Protein AF-A0A7Y8LCD6-F1 (afdb_monomer)

Foldseek 3Di:
DDDDDDDDDDDDDPDPPPPPPPQPQLPLFDPLLCVVLVHDSSDALQSLLVSLVVLLCDVVNQADLAPLNVQDDDDPCVCLLFVVHDDFFDPPDQDFDFLVRVLVVCCPVPVVQSVLLCQACQVPVVVLCPDDPVDLLVVVVVLQVQLQSLCVRNVNADPPGHQNGNGPCCQQANNNDRGTHGRRGRGTHRWLSSVCSRVVSQSSLQSSLQRQPDFPVCLDPRSPPGLLNLQSVLSPPPCLSNDPPVVVSVLSSVLRRSNTHPAQQQHPPRSDQLSSQAQVSNDSNQDDDQRHPVVVCCPDPLNVVCVVCVVQFDSSHDLLCRVVPRVDPGDHPQLQQQDFPSDGGSNRNNLDQCNSPVLRPPSLVSCPDPSNVVSLVRNLVSVVVHDDSVVSVVVVVVVSVVSVVVNVD

Radius of gyration: 24.68 Å; Cα contacts (8 Å, |Δi|>4): 545; chains: 1; bounding box: 58×103×57 Å

Structure (mmCIF, N/CA/C/O backbone):
data_AF-A0A7Y8LCD6-F1
#
_entry.id   AF-A0A7Y8LCD6-F1
#
loop_
_atom_site.group_PDB
_atom_site.id
_atom_site.type_symbol
_atom_site.label_atom_id
_atom_site.label_alt_id
_atom_site.label_comp_id
_atom_site.label_asym_id
_atom_site.label_entity_id
_atom_site.label_seq_id
_atom_site.pdbx_PDB_ins_code
_atom_site.Cartn_x
_atom_site.Cartn_y
_atom_site.Cartn_z
_atom_site.occupancy
_atom_site.B_iso_or_equiv
_atom_site.auth_seq_id
_atom_site.auth_comp_id
_atom_site.auth_asym_id
_atom_site.auth_atom_id
_atom_site.pdbx_PDB_model_num
ATOM 1 N N . MET A 1 1 ? -25.290 74.315 6.915 1.00 40.19 1 MET A N 1
ATOM 2 C CA . MET A 1 1 ? -24.678 73.653 8.087 1.00 40.19 1 MET A CA 1
ATOM 3 C C . MET A 1 1 ? -25.718 72.721 8.691 1.00 40.19 1 MET A C 1
ATOM 5 O O . MET A 1 1 ? -26.815 73.190 8.933 1.00 40.19 1 MET A O 1
ATOM 9 N N . VAL A 1 2 ? -25.351 71.446 8.893 1.00 37.69 2 VAL A N 1
ATOM 10 C CA . VAL A 1 2 ? -26.084 70.391 9.634 1.00 37.69 2 VAL A CA 1
ATOM 11 C C . VAL A 1 2 ? -27.428 69.940 9.024 1.00 37.69 2 VAL A C 1
ATOM 13 O O . VAL A 1 2 ? -28.424 70.635 9.129 1.00 37.69 2 VAL A O 1
ATOM 16 N N . ASN A 1 3 ? -27.501 68.748 8.414 1.00 31.42 3 ASN A N 1
ATOM 17 C CA . ASN A 1 3 ? -27.846 67.495 9.110 1.00 31.42 3 ASN A CA 1
ATOM 18 C C . ASN A 1 3 ? -28.023 66.339 8.099 1.00 31.42 3 ASN A C 1
ATOM 20 O O . ASN A 1 3 ? -28.787 66.452 7.143 1.00 31.42 3 ASN A O 1
ATOM 24 N N . LYS A 1 4 ? -27.304 65.227 8.300 1.00 33.47 4 LYS A N 1
ATOM 25 C CA . LYS A 1 4 ? -27.376 64.020 7.458 1.00 33.47 4 LYS A CA 1
ATOM 26 C C . LYS A 1 4 ? -28.660 63.245 7.762 1.00 33.47 4 LYS A C 1
ATOM 28 O O . LYS A 1 4 ? -28.907 62.860 8.900 1.00 33.47 4 LYS A O 1
ATOM 33 N N . PHE A 1 5 ? -29.449 63.012 6.720 1.00 36.72 5 PHE A N 1
ATOM 34 C CA . PHE A 1 5 ? -30.728 62.317 6.755 1.00 36.72 5 PHE A CA 1
ATOM 35 C C . PHE A 1 5 ? -30.518 60.790 6.734 1.00 36.72 5 PHE A C 1
ATOM 37 O O . PHE A 1 5 ? -29.943 60.248 5.797 1.00 36.72 5 PHE A O 1
ATOM 44 N N . TRP A 1 6 ? -30.959 60.138 7.811 1.00 33.62 6 TRP A N 1
ATOM 45 C CA . TRP A 1 6 ? -31.672 58.856 7.856 1.00 33.62 6 TRP A CA 1
ATOM 46 C C . TRP A 1 6 ? -31.221 57.699 6.939 1.00 33.62 6 TRP A C 1
ATOM 48 O O . TRP A 1 6 ? -31.627 57.597 5.787 1.00 33.62 6 TRP A O 1
ATOM 58 N N . LEU A 1 7 ? -30.533 56.715 7.536 1.00 32.19 7 LEU A N 1
ATOM 59 C CA . LEU A 1 7 ? -30.534 55.317 7.088 1.00 32.19 7 LEU A CA 1
ATOM 60 C C . LEU A 1 7 ? -31.124 54.435 8.199 1.00 32.19 7 LEU A C 1
ATOM 62 O O . LEU A 1 7 ? -30.467 54.152 9.200 1.00 32.19 7 LEU A O 1
ATOM 66 N N . ARG A 1 8 ? -32.368 53.990 8.013 1.00 35.28 8 ARG A N 1
ATOM 67 C CA . ARG A 1 8 ? -32.961 52.829 8.693 1.00 35.28 8 ARG A CA 1
ATOM 68 C C . ARG A 1 8 ? -33.888 52.130 7.702 1.00 35.28 8 ARG A C 1
ATOM 70 O O . ARG A 1 8 ? -35.051 52.492 7.593 1.00 35.28 8 ARG A O 1
ATOM 77 N N . CYS A 1 9 ? -33.365 51.128 7.004 1.00 34.00 9 CYS A N 1
ATOM 78 C CA . CYS A 1 9 ? -34.176 50.093 6.372 1.00 34.00 9 CYS A CA 1
ATOM 79 C C . CYS A 1 9 ? -33.699 48.740 6.890 1.00 34.00 9 CYS A C 1
ATOM 81 O O . CYS A 1 9 ? -32.520 48.400 6.807 1.00 34.00 9 CYS A O 1
ATOM 83 N N . CYS A 1 10 ? -34.642 48.022 7.488 1.00 33.47 10 CYS A N 1
ATOM 84 C CA . CYS A 1 10 ? -34.495 46.706 8.077 1.00 33.47 10 CYS A CA 1
ATOM 85 C C . CYS A 1 10 ? -34.037 45.688 7.025 1.00 33.47 10 CYS A C 1
ATOM 87 O O . CYS A 1 10 ? -34.774 45.397 6.086 1.00 33.47 10 CYS A O 1
ATOM 89 N N . LEU A 1 11 ? -32.853 45.105 7.212 1.00 32.03 11 LEU A N 1
ATOM 90 C CA . LEU A 1 11 ? -32.461 43.877 6.524 1.00 32.03 11 LEU A CA 1
ATOM 91 C C . LEU A 1 11 ? -32.996 42.691 7.327 1.00 32.03 11 LEU A C 1
ATOM 93 O O . LEU A 1 11 ? -32.438 42.298 8.351 1.00 32.03 11 LEU A O 1
ATOM 97 N N . VAL A 1 12 ? -34.127 42.164 6.862 1.00 34.50 12 VAL A N 1
ATOM 98 C CA . VAL A 1 12 ? -34.675 40.880 7.293 1.00 34.50 12 VAL A CA 1
ATOM 99 C C . VAL A 1 12 ? -33.708 39.782 6.862 1.00 34.50 12 VAL A C 1
ATOM 101 O O . VAL A 1 12 ? -33.412 39.600 5.683 1.00 34.50 12 VAL A O 1
ATOM 104 N N . VAL A 1 13 ? -33.212 39.065 7.863 1.00 36.06 13 VAL A N 1
ATOM 105 C CA . VAL A 1 13 ? -32.389 37.867 7.753 1.00 36.06 13 VAL A CA 1
ATOM 106 C C . VAL A 1 13 ? -33.205 36.769 7.067 1.00 36.06 13 VAL A C 1
ATOM 108 O O . VAL A 1 13 ? -34.088 36.179 7.678 1.00 36.06 13 VAL A O 1
ATOM 111 N N . CYS A 1 14 ? -32.897 36.467 5.807 1.00 31.11 14 CYS A N 1
ATOM 112 C CA . CYS A 1 14 ? -33.223 35.174 5.209 1.00 31.11 14 CYS A CA 1
ATOM 113 C C . CYS A 1 14 ? -31.979 34.294 5.287 1.00 31.11 14 CYS A C 1
ATOM 115 O O . CYS A 1 14 ? -31.129 34.289 4.398 1.00 31.11 14 CYS A O 1
ATOM 117 N N . GLY A 1 15 ? -31.865 33.576 6.405 1.00 32.53 15 GLY A N 1
ATOM 118 C CA . GLY A 1 15 ? -30.929 32.475 6.550 1.00 32.53 15 GLY A CA 1
ATOM 119 C C . GLY A 1 15 ? -31.340 31.343 5.620 1.00 32.53 15 GLY A C 1
ATOM 120 O O . GLY A 1 15 ? -32.214 30.546 5.949 1.00 32.53 15 GLY A O 1
ATOM 121 N N . VAL A 1 16 ? -30.694 31.259 4.461 1.00 32.97 16 VAL A N 1
ATOM 122 C CA . VAL A 1 16 ? -30.670 30.022 3.688 1.00 32.97 16 VAL A CA 1
ATOM 123 C C . VAL A 1 16 ? -29.691 29.098 4.405 1.00 32.97 16 VAL A C 1
ATOM 125 O O . VAL A 1 16 ? -28.479 29.173 4.209 1.00 32.97 16 VAL A O 1
ATOM 128 N N . MET A 1 17 ? -30.222 28.241 5.279 1.00 34.88 17 MET A N 1
ATOM 129 C CA . MET A 1 17 ? -29.537 27.009 5.654 1.00 34.88 17 MET A CA 1
ATOM 130 C C . MET A 1 17 ? -29.405 26.163 4.387 1.00 34.88 17 MET A C 1
ATOM 132 O O . MET A 1 17 ? -30.280 25.368 4.054 1.00 34.88 17 MET A O 1
ATOM 136 N N . LEU A 1 18 ? -28.296 26.339 3.672 1.00 33.03 18 LEU A N 1
ATOM 137 C CA . LEU A 1 18 ? -27.764 25.286 2.825 1.00 33.03 18 LEU A CA 1
ATOM 138 C C . LEU A 1 18 ? -27.327 24.173 3.776 1.00 33.03 18 LEU A C 1
ATOM 140 O O . LEU A 1 18 ? -26.197 24.152 4.263 1.00 33.03 18 LEU A O 1
ATOM 144 N N . ALA A 1 19 ? -28.244 23.247 4.052 1.00 34.50 19 ALA A N 1
ATOM 145 C CA . ALA A 1 19 ? -27.873 21.877 4.348 1.00 34.50 19 ALA A CA 1
ATOM 146 C C . ALA A 1 19 ? -27.136 21.355 3.107 1.00 34.50 19 ALA A C 1
ATOM 148 O O . ALA A 1 19 ? -27.725 20.745 2.220 1.00 34.50 19 ALA A O 1
ATOM 149 N N . GLY A 1 20 ? -25.852 21.700 2.994 1.00 31.53 20 GLY A N 1
ATOM 150 C CA . GLY A 1 20 ? -24.967 21.113 2.013 1.00 31.53 20 GLY A CA 1
ATOM 151 C C . GLY A 1 20 ? -24.916 19.633 2.331 1.00 31.53 20 GLY A C 1
ATOM 152 O O . GLY A 1 20 ? -24.285 19.225 3.304 1.00 31.53 20 GLY A O 1
ATOM 153 N N . THR A 1 21 ? -25.610 18.826 1.535 1.00 37.09 21 THR A N 1
ATOM 154 C CA . THR A 1 21 ? -25.268 17.420 1.389 1.00 37.09 21 THR A CA 1
ATOM 155 C C . THR A 1 21 ? -23.776 17.397 1.087 1.00 37.09 21 THR A C 1
ATOM 157 O O . THR A 1 21 ? -23.356 17.890 0.041 1.00 37.09 21 THR A O 1
ATOM 160 N N . ALA A 1 22 ? -22.965 16.932 2.036 1.00 39.56 22 ALA A N 1
ATOM 161 C CA . ALA A 1 22 ? -21.547 16.718 1.823 1.00 39.56 22 ALA A CA 1
ATOM 162 C C . ALA A 1 22 ? -21.418 15.665 0.715 1.00 39.56 22 ALA A C 1
ATOM 164 O O . ALA A 1 22 ? -21.480 14.464 0.965 1.00 39.56 22 ALA A O 1
ATOM 165 N N . GLN A 1 23 ? -21.346 16.122 -0.532 1.00 45.94 23 GLN A N 1
ATOM 166 C CA . GLN A 1 23 ? -21.057 15.285 -1.682 1.00 45.94 23 GLN A CA 1
ATOM 167 C C . GLN A 1 23 ? -19.611 14.832 -1.517 1.00 45.94 23 GLN A C 1
ATOM 169 O O . GLN A 1 23 ? -18.682 15.640 -1.585 1.00 45.94 23 GLN A O 1
ATOM 174 N N . ALA A 1 24 ? -19.427 13.550 -1.219 1.00 52.06 24 ALA A N 1
ATOM 175 C CA . ALA A 1 24 ? -18.111 12.958 -1.079 1.00 52.06 24 ALA A CA 1
ATOM 176 C C . ALA A 1 24 ? -17.490 12.794 -2.465 1.00 52.06 24 ALA A C 1
ATOM 178 O O . ALA A 1 24 ? -17.584 11.754 -3.102 1.00 52.06 24 ALA A O 1
ATOM 179 N N . ASN A 1 25 ? -16.864 13.856 -2.955 1.00 69.94 25 ASN A N 1
ATOM 180 C CA . ASN A 1 25 ? -15.954 13.743 -4.079 1.00 69.94 25 ASN A CA 1
ATOM 181 C C . ASN A 1 25 ? -14.669 13.106 -3.536 1.00 69.94 25 ASN A C 1
ATOM 183 O O . ASN A 1 25 ? -14.074 13.680 -2.628 1.00 69.94 25 ASN A O 1
ATOM 187 N N . PHE A 1 26 ? -14.241 11.952 -4.059 1.00 89.88 26 PHE A N 1
ATOM 188 C CA . PHE A 1 26 ? -12.913 11.385 -3.784 1.00 89.88 26 PHE A CA 1
ATOM 189 C C . PHE A 1 26 ? -11.932 11.956 -4.822 1.00 89.88 26 PHE A C 1
ATOM 191 O O . PHE A 1 26 ? -11.812 11.412 -5.926 1.00 89.88 26 PHE A O 1
ATOM 198 N N . PRO A 1 27 ? -11.261 13.092 -4.543 1.00 89.81 27 PRO A N 1
ATOM 199 C CA . PRO A 1 27 ? -10.640 13.920 -5.578 1.00 89.81 27 PRO A CA 1
ATOM 200 C C . PRO A 1 27 ? -9.376 13.300 -6.183 1.00 89.81 27 PRO A C 1
ATOM 202 O O . PRO A 1 27 ? -8.963 13.686 -7.279 1.00 89.81 27 PRO A O 1
ATOM 205 N N . SER A 1 28 ? -8.733 12.381 -5.465 1.00 94.19 28 SER A N 1
ATOM 206 C CA . SER A 1 28 ? -7.555 11.643 -5.922 1.00 94.19 28 SER A CA 1
ATOM 207 C C . SER A 1 28 ? -7.913 10.442 -6.796 1.00 94.1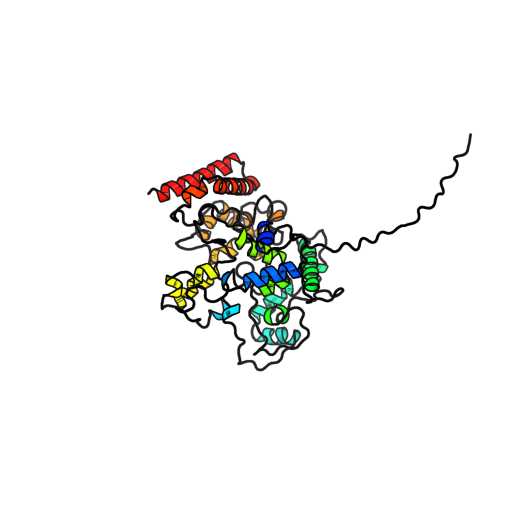9 28 SER A C 1
ATOM 209 O O . SER A 1 28 ? -7.056 9.975 -7.548 1.00 94.19 28 SER A O 1
ATOM 211 N N . VAL A 1 29 ? -9.171 9.985 -6.764 1.00 96.94 29 VAL A N 1
ATOM 212 C CA . VAL A 1 29 ? -9.631 8.856 -7.571 1.00 96.94 29 VAL A CA 1
ATOM 213 C C . VAL A 1 29 ? -9.813 9.296 -9.038 1.00 96.94 29 VAL A C 1
ATOM 215 O O . VAL A 1 29 ? -10.542 10.263 -9.323 1.00 96.94 29 VAL A O 1
ATOM 218 N N . PRO A 1 30 ? -9.158 8.610 -9.994 1.00 96.38 30 PRO A N 1
ATOM 219 C CA . PRO A 1 30 ? -9.285 8.874 -11.427 1.00 96.38 30 PRO A CA 1
ATOM 220 C C . PRO A 1 30 ? -10.726 8.710 -11.936 1.00 96.38 30 PRO A C 1
ATOM 222 O O . PRO A 1 30 ? -11.486 7.880 -11.440 1.00 96.38 30 PRO A O 1
ATOM 225 N N . LYS A 1 31 ? -11.119 9.503 -12.943 1.00 95.56 31 LYS A N 1
ATOM 226 C CA . LYS A 1 31 ? -12.484 9.462 -13.512 1.00 95.56 31 LYS A CA 1
ATOM 227 C C . LYS A 1 31 ? -12.808 8.097 -14.133 1.00 95.56 31 LYS A C 1
ATOM 229 O O . LYS A 1 31 ? -13.931 7.628 -14.023 1.00 95.56 31 LYS A O 1
ATOM 234 N N . GLU A 1 32 ? -11.791 7.434 -14.670 1.00 96.44 32 GLU A N 1
ATOM 235 C CA . GLU A 1 32 ? -11.865 6.142 -15.346 1.00 96.44 32 GLU A CA 1
ATOM 236 C C . GLU A 1 32 ? -12.361 5.047 -14.388 1.00 96.44 32 GLU A C 1
ATOM 238 O O . GLU A 1 32 ? -12.972 4.072 -14.812 1.00 96.44 32 GLU A O 1
ATOM 243 N N . THR A 1 33 ? -12.140 5.223 -13.078 1.00 98.25 33 THR A N 1
ATOM 244 C CA . THR A 1 33 ? -12.648 4.302 -12.048 1.00 98.25 33 THR A CA 1
ATOM 245 C C . THR A 1 33 ? -14.156 4.446 -11.866 1.00 98.25 33 THR A C 1
ATOM 247 O O . THR A 1 33 ? -14.855 3.444 -11.776 1.00 98.25 33 THR A O 1
ATOM 250 N N . TYR A 1 34 ? -14.674 5.677 -11.850 1.00 97.56 34 TYR A N 1
ATOM 251 C CA . TYR A 1 34 ? -16.116 5.933 -11.763 1.00 97.56 34 TYR A CA 1
ATOM 252 C C . TYR A 1 34 ? -16.834 5.429 -13.017 1.00 97.56 34 TYR A C 1
ATOM 254 O O . TYR A 1 34 ? -17.834 4.721 -12.909 1.00 97.56 34 TYR A O 1
ATOM 262 N N . GLU A 1 35 ? -16.260 5.697 -14.194 1.00 97.19 35 GLU A N 1
ATOM 263 C CA . GLU A 1 35 ? -16.742 5.178 -15.478 1.00 97.19 35 GLU A CA 1
ATOM 264 C C . GLU A 1 35 ? -16.791 3.638 -15.469 1.00 97.19 35 GLU A C 1
ATOM 266 O O . GLU A 1 35 ? -17.817 3.051 -15.800 1.00 97.19 35 GLU A O 1
ATOM 271 N N . ALA A 1 36 ? -15.731 2.966 -15.000 1.00 97.81 36 ALA A N 1
ATOM 272 C CA . ALA A 1 36 ? -15.682 1.502 -14.915 1.00 97.81 36 ALA A CA 1
ATOM 273 C C . ALA A 1 36 ? -16.664 0.891 -13.898 1.00 97.81 36 ALA A C 1
ATOM 275 O O . ALA A 1 36 ? -16.982 -0.299 -13.988 1.00 97.81 36 ALA A O 1
ATOM 276 N N . LEU A 1 37 ? -17.120 1.673 -12.918 1.00 97.94 37 LEU A N 1
ATOM 277 C CA . LEU A 1 37 ? -18.116 1.272 -11.922 1.00 97.94 37 LEU A CA 1
ATOM 278 C C . LEU A 1 37 ? -19.542 1.690 -12.305 1.00 97.94 37 LEU A C 1
ATOM 280 O O . LEU A 1 37 ? -20.473 1.350 -11.578 1.00 97.94 37 LEU A O 1
ATOM 284 N N . ASN A 1 38 ? -19.721 2.380 -13.438 1.00 97.62 38 ASN A N 1
ATOM 285 C CA . ASN A 1 38 ? -20.982 2.997 -13.856 1.00 97.62 38 ASN A CA 1
ATOM 286 C C . ASN A 1 38 ? -21.562 3.942 -12.787 1.00 97.62 38 ASN A C 1
ATOM 288 O O . ASN A 1 38 ? -22.752 3.886 -12.477 1.00 97.62 38 ASN A O 1
ATOM 292 N N . LEU A 1 39 ? -20.713 4.792 -12.207 1.00 96.56 39 LEU A N 1
ATOM 293 C CA . LEU A 1 39 ? -21.094 5.780 -11.197 1.00 96.56 39 LEU A CA 1
ATOM 294 C C . LEU A 1 39 ? -20.788 7.202 -11.670 1.00 96.56 39 LEU A C 1
ATOM 296 O O . LEU A 1 39 ? -19.790 7.440 -12.348 1.00 96.56 39 LEU A O 1
ATOM 300 N N . ASP A 1 40 ? -21.616 8.159 -11.253 1.00 93.62 40 ASP A N 1
ATOM 301 C CA . ASP A 1 40 ? -21.277 9.581 -11.341 1.00 93.62 40 ASP A CA 1
ATOM 302 C C . ASP A 1 40 ? -20.337 9.981 -10.189 1.00 93.62 40 ASP A C 1
ATOM 304 O O . ASP A 1 40 ? -20.331 9.358 -9.123 1.00 93.62 40 ASP A O 1
ATOM 308 N N . ARG A 1 41 ? -19.564 11.060 -10.363 1.00 90.88 41 ARG A N 1
ATOM 309 C CA . ARG A 1 41 ? -18.734 11.623 -9.282 1.00 90.88 41 ARG A CA 1
ATOM 310 C C . ARG A 1 41 ? -19.550 12.134 -8.092 1.00 90.88 41 ARG A C 1
ATOM 312 O O . ARG A 1 41 ? -18.978 12.345 -7.026 1.00 90.88 41 ARG A O 1
ATOM 319 N N . SER A 1 42 ? -20.852 12.341 -8.260 1.00 90.50 42 SER A N 1
ATOM 320 C CA . SER A 1 42 ? -21.791 12.691 -7.202 1.00 90.50 42 SER A CA 1
ATOM 321 C C . SER A 1 42 ? -22.238 11.508 -6.343 1.00 90.50 42 SER A C 1
ATOM 323 O O . SER A 1 42 ? -23.006 11.737 -5.407 1.00 90.50 42 SER A O 1
ATOM 325 N N . ALA A 1 43 ? -21.839 10.271 -6.673 1.00 93.81 43 ALA A N 1
ATOM 326 C CA . ALA A 1 43 ? -22.223 9.077 -5.925 1.00 93.81 43 ALA A CA 1
ATOM 327 C C . ALA A 1 43 ? -21.868 9.217 -4.438 1.00 93.81 43 ALA A C 1
ATOM 329 O O . ALA A 1 43 ? -20.811 9.735 -4.066 1.00 93.81 43 ALA A O 1
ATOM 330 N N . SER A 1 44 ? -22.763 8.752 -3.571 1.00 95.31 44 SER A N 1
ATOM 331 C CA . SER A 1 44 ? -22.526 8.748 -2.130 1.00 95.31 44 SER A CA 1
ATOM 332 C C . SER A 1 44 ? -21.349 7.827 -1.762 1.00 95.31 44 SER A C 1
ATOM 334 O O . SER A 1 44 ? -21.059 6.872 -2.492 1.00 95.31 44 SER A O 1
ATOM 336 N N . PRO A 1 45 ? -20.700 8.023 -0.592 1.00 95.88 45 PRO A N 1
ATOM 337 C CA . PRO A 1 45 ? -19.670 7.094 -0.122 1.00 95.88 45 PRO A CA 1
ATOM 338 C C . PRO A 1 45 ? -20.147 5.642 -0.085 1.00 95.88 45 PRO A C 1
ATOM 340 O O . PRO A 1 45 ? -19.374 4.738 -0.380 1.00 95.88 45 PRO A O 1
ATOM 343 N N . LYS A 1 46 ? -21.425 5.416 0.248 1.00 97.31 46 LYS A N 1
ATOM 344 C CA . LYS A 1 46 ? -22.023 4.085 0.308 1.00 97.31 46 LYS A CA 1
ATOM 345 C C . LYS A 1 46 ? -22.094 3.435 -1.069 1.00 97.31 46 LYS A C 1
ATOM 347 O O . LYS A 1 46 ? -21.584 2.331 -1.222 1.00 97.31 46 LYS A O 1
ATOM 352 N N . GLU A 1 47 ? -22.674 4.113 -2.058 1.00 97.88 47 GLU A N 1
ATOM 353 C CA . GLU A 1 47 ? -22.778 3.588 -3.429 1.00 97.88 47 GLU A CA 1
ATOM 354 C C . GLU A 1 47 ? -21.392 3.290 -4.008 1.00 97.88 47 GLU A C 1
ATOM 356 O O . GLU A 1 47 ? -21.167 2.233 -4.600 1.00 97.88 47 GLU A O 1
ATOM 361 N N . PHE A 1 48 ? -20.437 4.193 -3.777 1.00 97.69 48 PHE A N 1
ATOM 362 C CA . PHE A 1 48 ? -19.067 4.022 -4.238 1.00 97.69 48 PHE A CA 1
ATOM 363 C C . PHE A 1 48 ? -18.359 2.844 -3.549 1.00 97.69 48 PHE A C 1
ATOM 365 O O . PHE A 1 48 ? -17.768 1.995 -4.220 1.00 97.69 48 PHE A O 1
ATOM 372 N N . HIS A 1 49 ? -18.477 2.736 -2.222 1.00 98.00 49 HIS A N 1
ATOM 373 C CA . HIS A 1 49 ? -17.951 1.616 -1.440 1.00 98.00 49 HIS A CA 1
ATOM 374 C C . HIS A 1 49 ? -18.552 0.270 -1.866 1.00 98.00 49 HIS A C 1
ATOM 376 O O . HIS A 1 49 ? -17.821 -0.711 -2.025 1.00 98.00 49 HIS A O 1
ATOM 382 N N . GLU A 1 50 ? -19.869 0.210 -2.068 1.00 98.50 50 GLU A N 1
ATOM 383 C CA . GLU A 1 50 ? -20.574 -1.002 -2.491 1.00 98.50 50 GLU A CA 1
ATOM 384 C C . GLU A 1 50 ? -20.137 -1.438 -3.893 1.00 98.50 50 GLU A C 1
ATOM 386 O O . GLU A 1 50 ? -19.848 -2.619 -4.099 1.00 98.50 50 GLU A O 1
ATOM 391 N N . ALA A 1 51 ? -20.007 -0.505 -4.841 1.00 98.56 51 ALA A N 1
ATOM 392 C CA . ALA A 1 51 ? -19.545 -0.807 -6.194 1.00 98.56 51 ALA A CA 1
ATOM 393 C C . ALA A 1 51 ? -18.091 -1.313 -6.217 1.00 98.56 51 ALA A C 1
ATOM 395 O O . ALA A 1 51 ? -17.800 -2.324 -6.866 1.00 98.56 51 ALA A O 1
ATOM 396 N N . LEU A 1 52 ? -17.190 -0.660 -5.472 1.00 98.50 52 LEU A N 1
ATOM 397 C CA . LEU A 1 52 ? -15.798 -1.097 -5.323 1.00 98.50 52 LEU A CA 1
ATOM 398 C C . LEU A 1 52 ? -15.714 -2.489 -4.700 1.00 98.50 52 LEU A C 1
ATOM 400 O O . LEU A 1 52 ? -15.090 -3.383 -5.269 1.00 98.50 52 LEU A O 1
ATOM 404 N N . THR A 1 53 ? -16.393 -2.692 -3.571 1.00 98.38 53 THR A N 1
ATOM 405 C CA . THR A 1 53 ? -16.376 -3.963 -2.837 1.00 98.38 53 THR A CA 1
ATOM 406 C C . THR A 1 53 ? -16.976 -5.095 -3.664 1.00 98.38 53 THR A C 1
ATOM 408 O O . THR A 1 53 ? -16.438 -6.204 -3.676 1.00 98.38 53 THR A O 1
ATOM 411 N N . LYS A 1 54 ? -18.054 -4.826 -4.411 1.00 98.69 54 LYS A N 1
ATOM 412 C CA . LYS A 1 54 ? -18.651 -5.795 -5.338 1.00 98.69 54 LYS A CA 1
ATOM 413 C C . LYS A 1 54 ? -17.647 -6.228 -6.403 1.00 98.69 54 LYS A C 1
ATOM 415 O O . LYS A 1 54 ? -17.488 -7.423 -6.624 1.00 98.69 54 LYS A O 1
ATOM 420 N N . ARG A 1 55 ? -16.950 -5.279 -7.037 1.00 98.69 55 ARG A N 1
ATOM 421 C CA . ARG A 1 55 ? -15.910 -5.576 -8.036 1.00 98.69 55 ARG A CA 1
ATOM 422 C C . ARG A 1 55 ? -14.725 -6.325 -7.426 1.00 98.69 55 ARG A C 1
ATOM 424 O O . ARG A 1 55 ? -14.203 -7.236 -8.054 1.00 98.69 55 ARG A O 1
ATOM 431 N N . TYR A 1 56 ? -14.309 -5.949 -6.223 1.00 98.69 56 TYR A N 1
ATOM 432 C CA . TYR A 1 56 ? -13.193 -6.566 -5.510 1.00 98.69 56 TYR A CA 1
ATOM 433 C C . TYR A 1 56 ? -13.446 -8.038 -5.163 1.00 98.69 56 TYR A C 1
ATOM 435 O O . TYR A 1 56 ? -12.532 -8.849 -5.274 1.00 98.69 56 TYR A O 1
ATOM 443 N N . LYS A 1 57 ? -14.683 -8.386 -4.787 1.00 98.31 57 LYS A N 1
ATOM 444 C CA . LYS A 1 57 ? -15.089 -9.749 -4.399 1.00 98.31 57 LYS A CA 1
ATOM 445 C C . LYS A 1 57 ? -15.507 -10.643 -5.568 1.00 98.31 57 LYS A C 1
ATOM 447 O O . LYS A 1 57 ? -15.777 -11.819 -5.357 1.00 98.31 57 LYS A O 1
ATOM 452 N N . ASP A 1 58 ? -15.593 -10.104 -6.781 1.00 98.25 58 ASP A N 1
ATOM 453 C CA . ASP A 1 58 ? -16.027 -10.845 -7.965 1.00 98.25 58 ASP A CA 1
ATOM 454 C C . ASP A 1 58 ? -14.891 -11.752 -8.492 1.00 98.25 58 ASP A C 1
ATOM 456 O O . ASP A 1 58 ? -13.837 -11.240 -8.897 1.00 98.25 58 ASP A O 1
ATOM 460 N N . PRO A 1 59 ? -15.077 -13.089 -8.549 1.00 96.31 59 PRO A N 1
ATOM 461 C CA . PRO A 1 59 ? -14.082 -13.996 -9.118 1.00 96.31 59 PRO A CA 1
ATOM 462 C C . PRO A 1 59 ? -13.718 -13.668 -10.570 1.00 96.31 59 PRO A C 1
ATOM 464 O O . PRO A 1 59 ? -12.547 -13.727 -10.947 1.00 96.31 59 PRO A O 1
ATOM 467 N N . GLY A 1 60 ? -14.679 -13.198 -11.374 1.00 95.56 60 GLY A N 1
ATOM 468 C CA . GLY A 1 60 ? -14.439 -12.741 -12.748 1.00 95.56 60 GLY A CA 1
ATOM 469 C C . GLY A 1 60 ? -13.550 -11.493 -12.829 1.00 95.56 60 GLY A C 1
ATOM 470 O O . GLY A 1 60 ? -13.014 -11.157 -13.891 1.00 95.56 60 GLY A O 1
ATOM 471 N N . LYS A 1 61 ? -13.348 -10.802 -11.704 1.00 96.75 61 LYS A N 1
ATOM 472 C CA . LYS A 1 61 ? -12.480 -9.626 -11.571 1.00 96.75 61 LYS A CA 1
ATOM 473 C C . LYS A 1 61 ? -11.198 -9.914 -10.789 1.00 96.75 61 LYS A C 1
ATOM 475 O O . LYS A 1 61 ? -10.368 -9.010 -10.673 1.00 96.75 61 LYS A O 1
ATOM 480 N N . GLY A 1 62 ? -10.958 -11.156 -10.371 1.00 94.00 62 GLY A N 1
ATOM 481 C CA . GLY A 1 62 ? -9.686 -11.592 -9.788 1.00 94.00 62 GLY A CA 1
ATOM 482 C C . GLY A 1 62 ? -9.738 -12.058 -8.338 1.00 94.00 62 GLY A C 1
ATOM 483 O O . GLY A 1 62 ? -8.671 -12.280 -7.773 1.00 94.00 62 GLY A O 1
ATOM 484 N N . ALA A 1 63 ? -10.920 -12.169 -7.727 1.00 97.31 63 ALA A N 1
ATOM 485 C CA . ALA A 1 63 ? -11.061 -12.821 -6.426 1.00 97.31 63 ALA A CA 1
ATOM 486 C C . ALA A 1 63 ? -10.971 -14.355 -6.551 1.00 97.31 63 ALA A C 1
ATOM 488 O O . ALA A 1 63 ? -11.255 -14.926 -7.605 1.00 97.31 63 ALA A O 1
ATOM 489 N N . GLY A 1 64 ? -10.637 -15.039 -5.458 1.00 95.69 64 GLY A N 1
ATOM 490 C CA . GLY A 1 64 ? -10.650 -16.501 -5.407 1.00 95.69 64 GLY A CA 1
ATOM 491 C C . GLY A 1 64 ? -9.392 -17.173 -5.963 1.00 95.69 64 GLY A C 1
ATOM 492 O O . GLY A 1 64 ? -8.325 -16.573 -6.077 1.00 95.69 64 GLY A O 1
ATOM 493 N N . LYS A 1 65 ? -9.537 -18.456 -6.325 1.00 96.81 65 LYS A N 1
ATOM 494 C CA . LYS A 1 65 ? -8.426 -19.344 -6.718 1.00 96.81 65 LYS A CA 1
ATOM 495 C C . LYS A 1 65 ? -7.831 -19.071 -8.115 1.00 96.81 65 LYS A C 1
ATOM 497 O O . LYS A 1 65 ? -6.890 -19.755 -8.512 1.00 96.81 65 LYS A O 1
ATOM 502 N N . GLY A 1 66 ? -8.382 -18.109 -8.861 1.00 95.75 66 GLY A N 1
ATOM 503 C CA . GLY A 1 66 ? -8.006 -17.826 -10.250 1.00 95.75 66 GLY A CA 1
ATOM 504 C C . GLY A 1 66 ? -8.412 -18.924 -11.243 1.00 95.75 66 GLY A C 1
ATOM 505 O O . GLY A 1 66 ? -9.032 -19.925 -10.881 1.00 95.75 66 GLY A O 1
ATOM 506 N N . GLN A 1 67 ? -8.050 -18.738 -12.516 1.00 96.31 67 GLN A N 1
ATOM 507 C CA . GLN A 1 67 ? -8.420 -19.645 -13.620 1.00 96.31 67 GLN A CA 1
ATOM 508 C C . GLN A 1 67 ? -7.825 -21.064 -13.517 1.00 96.31 67 GLN A C 1
ATOM 510 O O . GLN A 1 67 ? -8.297 -21.990 -14.173 1.00 96.31 67 GLN A O 1
ATOM 515 N N . TYR A 1 68 ? -6.791 -21.231 -12.692 1.00 97.38 68 TYR A N 1
ATOM 516 C CA . TYR A 1 68 ? -6.112 -22.504 -12.444 1.00 97.38 68 TYR A CA 1
ATOM 517 C C . TYR A 1 68 ? -6.463 -23.106 -11.085 1.00 97.38 68 TYR A C 1
ATOM 519 O O . TYR A 1 68 ? -5.769 -23.999 -10.601 1.00 97.38 68 TYR A O 1
ATOM 527 N N . GLY A 1 69 ? -7.544 -22.634 -10.458 1.00 96.81 69 GLY A N 1
ATOM 528 C CA . GLY A 1 69 ? -7.949 -23.036 -9.115 1.00 96.81 69 GLY A CA 1
ATOM 529 C C . GLY A 1 69 ? -8.190 -24.534 -8.921 1.00 96.81 69 GLY A C 1
ATOM 530 O O . GLY A 1 69 ? -8.159 -25.002 -7.788 1.00 96.81 69 GLY A O 1
ATOM 531 N N . GLN A 1 70 ? -8.407 -25.291 -9.994 1.00 97.12 70 GLN A N 1
ATOM 532 C CA . GLN A 1 70 ? -8.546 -26.748 -9.967 1.00 97.12 70 GLN A CA 1
ATOM 533 C C . GLN A 1 70 ? -7.221 -27.511 -9.799 1.00 97.12 70 GLN A C 1
ATOM 535 O O . GLN A 1 70 ? -7.257 -28.704 -9.521 1.00 97.12 70 GLN A O 1
ATOM 540 N N . TYR A 1 71 ? -6.065 -26.864 -9.989 1.00 97.81 71 TYR A N 1
ATOM 541 C CA . TYR A 1 71 ? -4.757 -27.538 -10.004 1.00 97.81 71 TYR A CA 1
ATOM 542 C C . TYR A 1 71 ? -3.979 -27.438 -8.690 1.00 97.81 71 TYR A C 1
ATOM 544 O O . TYR A 1 71 ? -2.938 -28.073 -8.546 1.00 97.81 71 TYR A O 1
ATOM 552 N N . TRP A 1 72 ? -4.472 -26.668 -7.722 1.00 98.19 72 TRP A N 1
ATOM 553 C CA . TRP A 1 72 ? -3.786 -26.458 -6.454 1.00 98.19 72 TRP A CA 1
ATOM 554 C C . TRP A 1 72 ? -4.777 -26.375 -5.298 1.00 98.19 72 TRP A C 1
ATOM 556 O O . TRP A 1 72 ? -5.910 -25.925 -5.459 1.00 98.19 72 TRP A O 1
ATOM 566 N N . GLU A 1 73 ? -4.329 -26.763 -4.109 1.00 98.12 73 GLU A N 1
ATOM 567 C CA . GLU A 1 73 ? -5.093 -26.644 -2.868 1.00 98.12 73 GLU A CA 1
ATOM 568 C C . GLU A 1 73 ? -4.339 -25.784 -1.846 1.00 98.12 73 GLU A C 1
ATOM 570 O O . GLU A 1 73 ? -3.104 -25.717 -1.894 1.00 98.12 73 GLU A O 1
ATOM 575 N N . PRO A 1 74 ? -5.057 -25.086 -0.945 1.00 97.94 74 PRO A N 1
ATOM 576 C CA . PRO A 1 74 ? -4.431 -24.251 0.068 1.00 97.94 74 PRO A CA 1
ATOM 577 C C . PRO A 1 74 ? -3.639 -25.105 1.063 1.00 97.94 74 PRO A C 1
ATOM 579 O O . PRO A 1 74 ? -4.098 -26.158 1.509 1.00 97.94 74 PRO A O 1
ATOM 582 N N . ILE A 1 75 ? -2.483 -24.602 1.482 1.00 98.38 75 ILE A N 1
ATOM 583 C CA . ILE A 1 75 ? -1.736 -25.122 2.631 1.00 98.38 75 ILE A CA 1
ATOM 584 C C . ILE A 1 75 ? -2.039 -24.259 3.876 1.00 98.38 75 ILE A C 1
ATOM 586 O O . ILE A 1 75 ? -2.713 -23.228 3.769 1.00 98.38 75 ILE A O 1
ATOM 590 N N . PRO A 1 76 ? -1.586 -24.623 5.093 1.00 98.31 76 PRO A N 1
ATOM 591 C CA . PRO A 1 76 ? -2.005 -23.932 6.315 1.00 98.31 76 PRO A CA 1
ATOM 592 C C . PRO A 1 76 ? -1.781 -22.412 6.340 1.00 98.31 76 PRO A C 1
ATOM 594 O O . PRO A 1 76 ? -2.569 -21.710 6.978 1.00 98.31 76 PRO A O 1
ATOM 597 N N . ILE A 1 77 ? -0.745 -21.893 5.664 1.00 98.38 77 ILE A N 1
ATOM 598 C CA . ILE A 1 77 ? -0.472 -20.447 5.599 1.00 98.38 77 ILE A CA 1
ATOM 599 C C . ILE A 1 77 ? -1.391 -19.714 4.611 1.00 98.38 77 ILE A C 1
ATOM 601 O O . ILE A 1 77 ? -1.706 -18.546 4.843 1.00 98.38 77 ILE A O 1
ATOM 605 N N . THR A 1 78 ? -1.897 -20.389 3.570 1.00 98.50 78 THR A N 1
ATOM 606 C CA . THR A 1 78 ? -2.699 -19.783 2.492 1.00 98.50 78 THR A CA 1
ATOM 607 C C . THR A 1 78 ? -3.922 -19.047 3.036 1.00 98.50 78 THR A C 1
ATOM 609 O O . THR A 1 78 ? -4.277 -17.983 2.540 1.00 98.50 78 THR A O 1
ATOM 612 N N . LYS A 1 79 ? -4.519 -19.531 4.133 1.00 98.06 79 LYS A N 1
ATOM 613 C CA . LYS A 1 79 ? -5.664 -18.873 4.788 1.00 98.06 79 LYS A CA 1
ATOM 614 C C . LYS A 1 79 ? -5.376 -17.483 5.364 1.00 98.06 79 LYS A C 1
ATOM 616 O O . LYS A 1 79 ? -6.310 -16.765 5.703 1.00 98.06 79 LYS A O 1
ATOM 621 N N . TYR A 1 80 ? -4.108 -17.112 5.513 1.00 98.56 80 TYR A N 1
ATOM 622 C CA . TYR A 1 80 ? -3.678 -15.771 5.914 1.00 98.56 80 TYR A CA 1
ATOM 623 C C . TYR A 1 80 ? -3.216 -14.923 4.718 1.00 98.56 80 TYR A C 1
ATOM 625 O O . TYR A 1 80 ? -3.134 -13.701 4.842 1.00 98.56 80 TYR A O 1
ATOM 633 N N . LEU A 1 81 ? -2.923 -15.557 3.577 1.00 98.50 81 LEU A N 1
ATOM 634 C CA . LEU A 1 81 ? -2.481 -14.906 2.339 1.00 98.50 81 LEU A CA 1
ATOM 635 C C . LEU A 1 81 ? -3.669 -14.547 1.434 1.00 98.50 81 LEU A C 1
ATOM 637 O O . LEU A 1 81 ? -3.701 -13.451 0.879 1.00 98.50 81 LEU A O 1
ATOM 641 N N . ASP A 1 82 ? -4.688 -15.408 1.384 1.00 98.50 82 ASP A N 1
ATOM 642 C CA . ASP A 1 82 ? -6.019 -15.142 0.826 1.00 98.50 82 ASP A CA 1
ATOM 643 C C . ASP A 1 82 ? -7.110 -15.519 1.842 1.00 98.50 82 ASP A C 1
ATOM 645 O O . ASP A 1 82 ? -7.706 -16.605 1.796 1.00 98.50 82 ASP A O 1
ATOM 649 N N . PRO A 1 83 ? -7.380 -14.631 2.813 1.00 98.38 83 PRO A N 1
ATOM 650 C CA . PRO A 1 83 ? -8.368 -14.932 3.829 1.00 98.38 83 PRO A CA 1
ATOM 651 C C . PRO A 1 83 ? -9.800 -14.993 3.318 1.00 98.38 83 PRO A C 1
ATOM 653 O O . PRO A 1 83 ? -10.605 -15.720 3.897 1.00 98.38 83 PRO A O 1
ATOM 656 N N . MET A 1 84 ? -10.121 -14.254 2.253 1.00 96.75 84 MET A N 1
ATOM 657 C CA . MET A 1 84 ? -11.473 -14.216 1.699 1.00 96.75 84 MET A CA 1
ATOM 658 C C . MET A 1 84 ? -11.911 -15.600 1.219 1.00 96.75 84 MET A C 1
ATOM 660 O O . MET A 1 84 ? -13.064 -15.979 1.414 1.00 96.75 84 MET A O 1
ATOM 664 N N . SER A 1 85 ? -10.986 -16.356 0.627 1.00 97.12 85 SER A N 1
ATOM 665 C CA . SER A 1 85 ? -11.275 -17.686 0.094 1.00 97.12 85 SER A CA 1
ATOM 666 C C . SER A 1 85 ? -11.165 -18.797 1.138 1.00 97.12 85 SER A C 1
ATOM 668 O O . SER A 1 85 ? -11.884 -19.792 1.047 1.00 97.12 85 SER A O 1
ATOM 670 N N . PHE A 1 86 ? -10.259 -18.670 2.115 1.00 98.19 86 PHE A N 1
ATOM 671 C CA . PHE A 1 86 ? -9.814 -19.834 2.896 1.00 98.19 86 PHE A CA 1
ATOM 672 C C . PHE A 1 86 ? -9.835 -19.668 4.416 1.00 98.19 86 PHE A C 1
ATOM 674 O O . PHE A 1 86 ? -9.680 -20.666 5.130 1.00 98.19 86 PHE A O 1
ATOM 681 N N . TYR A 1 87 ? -9.993 -18.456 4.953 1.00 98.50 87 TYR A N 1
ATOM 682 C CA . TYR A 1 87 ? -9.935 -18.276 6.401 1.00 98.50 87 TYR A CA 1
ATOM 683 C C . TYR A 1 87 ? -11.155 -18.871 7.100 1.00 98.50 87 TYR A C 1
ATOM 685 O O . TYR A 1 87 ? -12.302 -18.598 6.758 1.00 98.50 87 TYR A O 1
ATOM 693 N N . LYS A 1 88 ? -10.882 -19.658 8.143 1.00 97.62 88 LYS A N 1
ATOM 694 C CA . LYS A 1 88 ? -11.867 -20.105 9.127 1.00 97.62 88 LYS A CA 1
ATOM 695 C C . LYS A 1 88 ? -11.302 -19.866 10.528 1.00 97.62 88 LYS A C 1
ATOM 697 O O . LYS A 1 88 ? -10.110 -20.136 10.735 1.00 97.62 88 LYS A O 1
ATOM 702 N N . PRO A 1 89 ? -12.119 -19.393 11.486 1.00 97.12 89 PRO A N 1
ATOM 703 C CA . PRO A 1 89 ? -11.680 -19.214 12.862 1.00 97.12 89 PRO A CA 1
ATOM 704 C C . PRO A 1 89 ? -11.132 -20.505 13.492 1.00 97.12 89 PRO A C 1
ATOM 706 O O . PRO A 1 89 ? -11.599 -21.608 13.173 1.00 97.12 89 PRO A O 1
ATOM 709 N N . PRO A 1 90 ? -10.177 -20.393 14.430 1.00 95.25 90 PRO A N 1
ATOM 710 C CA . PRO A 1 90 ? -9.706 -21.539 15.197 1.00 95.25 90 PRO A CA 1
ATOM 711 C C . PRO A 1 90 ? -10.816 -22.082 16.107 1.00 95.25 90 PRO A C 1
ATOM 713 O O . PRO A 1 90 ? -11.597 -21.328 16.677 1.00 95.25 90 PRO A O 1
ATOM 716 N N . GLN A 1 91 ? -10.855 -23.404 16.281 1.00 95.31 91 GLN A N 1
ATOM 717 C CA . GLN A 1 91 ? -11.890 -24.086 17.071 1.00 95.31 91 GLN A CA 1
ATOM 718 C C . GLN A 1 91 ? -11.479 -24.353 18.532 1.00 95.31 91 GLN A C 1
ATOM 720 O O . GLN A 1 91 ? -12.290 -24.833 19.324 1.00 95.31 91 GLN A O 1
ATOM 725 N N . SER A 1 92 ? -10.225 -24.057 18.893 1.00 92.12 92 SER A N 1
ATOM 726 C CA . SER A 1 92 ? -9.629 -24.376 20.198 1.00 92.12 92 SER A CA 1
ATOM 727 C C . SER A 1 92 ? -10.096 -23.471 21.341 1.00 92.12 92 SER A C 1
ATOM 729 O O . SER A 1 92 ? -10.170 -23.930 22.476 1.00 92.12 92 SER A O 1
ATOM 731 N N . VAL A 1 93 ? -10.439 -22.211 21.061 1.00 89.69 93 VAL A N 1
ATOM 732 C CA . VAL A 1 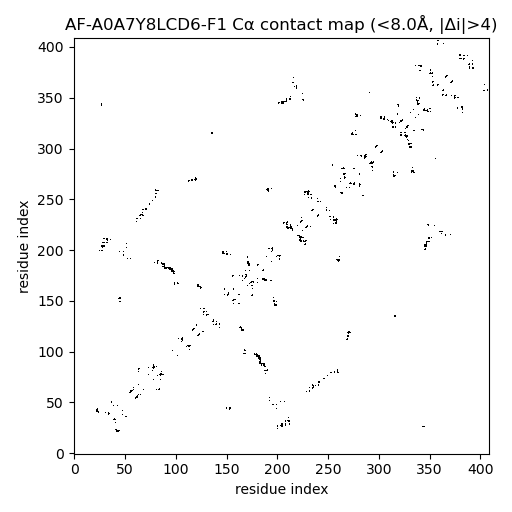93 ? -10.822 -21.218 22.078 1.00 89.69 93 VAL A CA 1
ATOM 733 C C . VAL A 1 93 ? -12.344 -21.094 22.111 1.00 89.69 93 VAL A C 1
ATOM 735 O O . VAL A 1 93 ? -12.934 -20.476 21.233 1.00 89.69 93 VAL A O 1
ATOM 738 N N . LYS A 1 94 ? -13.003 -21.700 23.106 1.00 90.81 94 LYS A N 1
ATOM 739 C CA . LYS A 1 94 ? -14.475 -21.706 23.250 1.00 90.81 94 LYS A CA 1
ATOM 740 C C . LYS A 1 94 ? -14.984 -20.504 24.054 1.00 90.81 94 LYS A C 1
ATOM 742 O O . LYS A 1 94 ? -15.765 -20.671 24.985 1.00 90.81 94 LYS A O 1
ATOM 747 N N . GLU A 1 95 ? -14.524 -19.311 23.698 1.00 92.12 95 GLU A N 1
ATOM 748 C CA . GLU A 1 95 ? -14.858 -18.067 24.396 1.00 92.12 95 GLU A CA 1
ATOM 749 C C . GLU A 1 95 ? -15.798 -17.190 23.568 1.00 92.12 95 GLU A C 1
ATOM 751 O O . GLU A 1 95 ? -15.668 -17.080 22.346 1.00 92.12 95 GLU A O 1
ATOM 756 N N . VAL A 1 96 ? -16.719 -16.525 24.265 1.00 96.88 96 VAL A N 1
ATOM 757 C CA . VAL A 1 96 ? -17.577 -15.474 23.709 1.00 96.88 96 VAL A CA 1
ATOM 758 C C . VAL A 1 96 ? -17.164 -14.157 24.356 1.00 96.88 96 VAL A C 1
ATOM 760 O O . VAL A 1 96 ? -17.485 -13.897 25.517 1.00 96.88 96 VAL A O 1
ATOM 763 N N . ALA A 1 97 ? -16.431 -13.337 23.608 1.00 97.19 97 ALA A N 1
ATOM 764 C CA . ALA A 1 97 ? -15.695 -12.195 24.138 1.00 97.19 97 ALA A CA 1
ATOM 765 C C . ALA A 1 97 ? -16.347 -10.848 23.789 1.00 97.19 97 ALA A C 1
ATOM 767 O O . ALA A 1 97 ? -16.895 -10.656 22.701 1.00 97.19 97 ALA A O 1
ATOM 768 N N . THR A 1 98 ? -16.262 -9.890 24.712 1.00 98.19 98 THR A N 1
ATOM 769 C CA . THR A 1 98 ? -16.479 -8.461 24.443 1.00 98.19 98 THR A CA 1
ATOM 770 C C . THR A 1 98 ? -15.211 -7.807 23.891 1.00 98.19 98 THR A C 1
ATOM 772 O O . THR A 1 98 ? -14.114 -8.363 23.965 1.00 98.19 98 THR A O 1
ATOM 775 N N . ARG A 1 99 ? -15.353 -6.565 23.419 1.00 97.69 99 ARG A N 1
ATOM 776 C CA . ARG A 1 99 ? -14.255 -5.673 23.019 1.00 97.69 99 ARG A CA 1
ATOM 777 C C . ARG A 1 99 ? -13.120 -5.612 24.046 1.00 97.69 99 ARG A C 1
ATOM 779 O O . ARG A 1 99 ? -11.955 -5.786 23.695 1.00 97.69 99 ARG A O 1
ATOM 786 N N . GLU A 1 100 ? -13.449 -5.393 25.315 1.00 97.56 100 GLU A N 1
ATOM 787 C CA . GLU A 1 100 ? -12.470 -5.275 26.400 1.00 97.56 100 GLU A CA 1
ATOM 788 C C . GLU A 1 100 ? -11.798 -6.622 26.691 1.00 97.56 100 GLU A C 1
ATOM 790 O O . GLU A 1 100 ? -10.599 -6.674 26.975 1.00 97.56 100 GLU A O 1
ATOM 795 N N . GLN A 1 101 ? -12.553 -7.722 26.590 1.00 97.88 101 GLN A N 1
ATOM 796 C CA . GLN A 1 101 ? -12.029 -9.071 26.800 1.00 97.88 101 GLN A CA 1
ATOM 797 C C . GLN A 1 101 ? -11.027 -9.477 25.714 1.00 97.88 101 GLN A C 1
ATOM 799 O O . GLN A 1 101 ? -10.050 -10.146 26.051 1.00 97.88 101 GLN A O 1
ATOM 804 N N . CYS A 1 102 ? -11.195 -9.015 24.463 1.00 97.75 102 CYS A N 1
ATOM 805 C CA . CYS A 1 102 ? -10.186 -9.198 23.414 1.00 97.75 102 CYS A CA 1
ATOM 806 C C . CYS A 1 102 ? -8.822 -8.666 23.877 1.00 97.75 102 CYS A C 1
ATOM 808 O O . CYS A 1 102 ? -7.838 -9.399 23.879 1.00 97.75 102 CYS A O 1
ATOM 810 N N . VAL A 1 103 ? -8.769 -7.407 24.325 1.00 98.12 103 VAL A N 1
ATOM 811 C CA . VAL A 1 103 ? -7.516 -6.764 24.755 1.00 98.12 103 VAL A CA 1
ATOM 812 C C . VAL A 1 103 ? -6.961 -7.418 26.017 1.00 98.12 103 VAL A C 1
ATOM 814 O O . VAL A 1 103 ? -5.751 -7.609 26.117 1.00 98.12 103 VAL A O 1
ATOM 817 N N . LYS A 1 104 ? -7.827 -7.756 26.980 1.00 97.88 104 LYS A N 1
ATOM 818 C CA . LYS A 1 104 ? -7.410 -8.348 28.255 1.00 97.88 104 LYS A CA 1
ATOM 819 C C . LYS A 1 104 ? -6.738 -9.708 28.059 1.00 97.88 104 LYS A C 1
ATOM 821 O O . LYS A 1 104 ? -5.650 -9.897 28.576 1.00 97.88 104 LYS A O 1
ATOM 826 N N . CYS A 1 105 ? -7.357 -10.622 27.313 1.00 97.69 105 CYS A N 1
ATOM 827 C CA . CYS A 1 105 ? -6.800 -11.959 27.092 1.00 97.69 105 CYS A CA 1
ATOM 828 C C . CYS A 1 105 ? -5.550 -11.909 26.200 1.00 97.69 105 CYS A C 1
ATOM 830 O O . CYS A 1 105 ? -4.515 -12.477 26.538 1.00 97.69 105 CY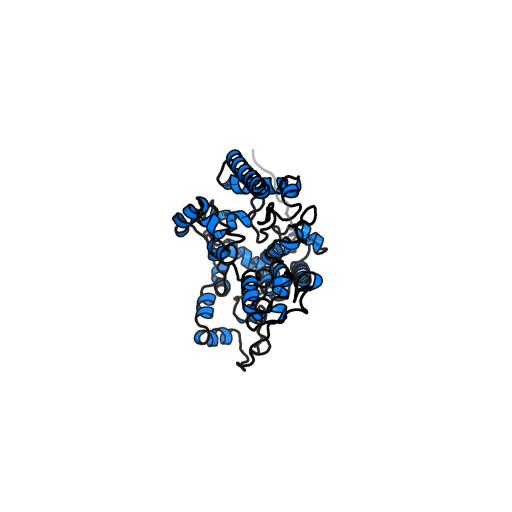S A O 1
ATOM 832 N N . HIS A 1 106 ? -5.592 -11.141 25.107 1.00 98.25 106 HIS A N 1
ATOM 833 C CA . HIS A 1 106 ? -4.447 -11.033 24.201 1.00 98.25 106 HIS A CA 1
ATOM 834 C C . HIS A 1 106 ? -3.262 -10.251 24.777 1.00 98.25 106 HIS A C 1
ATOM 836 O O . HIS A 1 106 ? -2.183 -10.290 24.187 1.00 98.25 106 HIS A O 1
ATOM 842 N N . ALA A 1 107 ? -3.425 -9.553 25.906 1.00 98.19 107 ALA A N 1
ATOM 843 C CA . ALA A 1 107 ? -2.292 -8.984 26.628 1.00 98.19 107 ALA A CA 1
ATOM 844 C C . ALA A 1 107 ? -1.353 -10.078 27.158 1.00 98.19 107 ALA A C 1
ATOM 846 O O . ALA A 1 107 ? -0.155 -9.825 27.243 1.00 98.19 107 ALA A O 1
ATOM 847 N N . ASP A 1 108 ? -1.887 -11.272 27.427 1.00 97.62 108 ASP A N 1
ATOM 848 C CA . ASP A 1 108 ? -1.126 -12.434 27.883 1.00 97.62 108 ASP A CA 1
ATOM 849 C C . ASP A 1 108 ? -0.829 -13.397 26.718 1.00 97.62 108 ASP A C 1
ATOM 851 O O . ASP A 1 108 ? 0.313 -13.816 26.543 1.00 97.62 108 ASP A O 1
ATOM 855 N N . GLU A 1 109 ? -1.815 -13.682 25.857 1.00 97.50 109 GLU A N 1
ATOM 856 C CA . GLU A 1 109 ? -1.667 -14.652 24.751 1.00 97.50 109 GLU A CA 1
ATOM 857 C C . GLU A 1 109 ? -0.837 -14.122 23.569 1.00 97.50 109 GLU A C 1
ATOM 859 O O . GLU A 1 109 ? -0.141 -14.867 22.879 1.00 97.50 109 GLU A O 1
ATOM 864 N N . SER A 1 110 ? -0.910 -12.818 23.292 1.00 97.31 110 SER A N 1
ATOM 865 C CA . SER A 1 11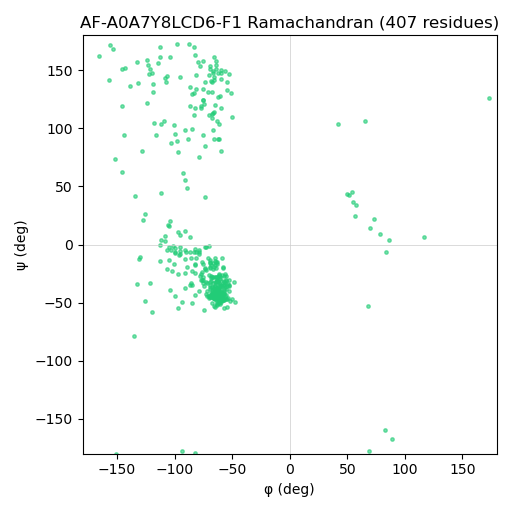0 ? -0.172 -12.183 22.194 1.00 97.31 110 SER A CA 1
ATOM 866 C C . SER A 1 110 ? 0.267 -10.758 22.565 1.00 97.31 110 SER A C 1
ATOM 868 O O . SER A 1 110 ? -0.154 -9.789 21.913 1.00 97.31 110 SER A O 1
ATOM 870 N N . PRO A 1 111 ? 1.118 -10.598 23.598 1.00 97.94 111 PRO A N 1
ATOM 871 C CA . PRO A 1 111 ? 1.459 -9.302 24.189 1.00 97.94 111 PRO A CA 1
ATOM 872 C C . PRO A 1 111 ? 1.996 -8.305 23.163 1.00 97.94 111 PRO A C 1
ATOM 874 O O . PRO A 1 111 ? 1.649 -7.124 23.201 1.00 97.94 111 PRO A O 1
ATOM 877 N N . GLY A 1 112 ? 2.796 -8.777 22.200 1.00 98.25 112 GLY A N 1
ATOM 878 C CA . GLY A 1 112 ? 3.341 -7.941 21.129 1.00 98.25 112 GLY A CA 1
ATOM 879 C C . GLY A 1 112 ? 2.253 -7.237 20.314 1.00 98.25 112 GLY A C 1
ATOM 880 O O . GLY A 1 112 ? 2.356 -6.041 20.059 1.00 98.25 112 GLY A O 1
ATOM 881 N N . TRP A 1 113 ? 1.164 -7.930 19.969 1.00 98.56 113 TRP A N 1
ATOM 882 C CA . TRP A 1 113 ? 0.053 -7.336 19.215 1.00 98.56 113 TRP A CA 1
ATOM 883 C C . TRP A 1 113 ? -0.700 -6.289 20.015 1.00 98.56 113 TRP A C 1
ATOM 885 O O . TRP A 1 113 ? -0.967 -5.208 19.490 1.00 98.56 113 TRP A O 1
ATOM 895 N N . VAL A 1 114 ? -0.967 -6.552 21.293 1.00 98.62 114 VAL A N 1
ATOM 896 C CA . VAL A 1 114 ? -1.647 -5.579 22.155 1.00 98.62 114 VAL A CA 1
ATOM 897 C C . VAL A 1 114 ? -0.774 -4.351 22.410 1.00 98.62 114 VAL A C 1
ATOM 899 O O . VAL A 1 114 ? -1.274 -3.229 22.340 1.00 98.62 114 VAL A O 1
ATOM 902 N N . ILE A 1 115 ? 0.525 -4.526 22.669 1.00 98.38 115 ILE A N 1
ATOM 903 C CA . ILE A 1 115 ? 1.459 -3.413 22.900 1.00 98.38 115 ILE A CA 1
ATOM 904 C C . ILE A 1 115 ? 1.569 -2.534 21.654 1.00 98.38 115 ILE A C 1
ATOM 906 O O . ILE A 1 115 ? 1.488 -1.309 21.759 1.00 98.38 115 ILE A O 1
ATOM 910 N N . THR A 1 116 ? 1.729 -3.142 20.482 1.00 98.06 116 THR A N 1
ATOM 911 C CA . THR A 1 116 ? 1.862 -2.402 19.227 1.00 98.06 116 THR A CA 1
ATOM 912 C C . THR A 1 116 ? 0.551 -1.703 18.847 1.00 98.06 116 THR A C 1
ATOM 914 O O . THR A 1 116 ? 0.568 -0.517 18.516 1.00 98.06 116 THR A O 1
ATOM 917 N N . TRP A 1 117 ? -0.605 -2.362 19.006 1.00 98.69 117 TRP A N 1
ATOM 918 C CA . TRP A 1 117 ? -1.911 -1.720 18.814 1.00 98.69 117 TRP A CA 1
ATOM 919 C C . TRP A 1 117 ? -2.104 -0.523 19.754 1.00 98.69 117 TRP A C 1
ATOM 921 O O . TRP A 1 117 ? -2.475 0.553 19.289 1.00 98.69 117 TRP A O 1
ATOM 931 N N . LYS A 1 118 ? -1.770 -0.641 21.047 1.00 98.50 118 LYS A N 1
ATOM 932 C CA . LYS A 1 118 ? -1.880 0.468 22.018 1.00 98.50 118 LYS A CA 1
ATOM 933 C C . LYS A 1 118 ? -1.055 1.704 21.637 1.00 98.50 118 LYS A C 1
ATOM 935 O O . LYS A 1 118 ? -1.409 2.809 22.049 1.00 98.50 118 LYS A O 1
ATOM 940 N N . LYS A 1 119 ? 0.031 1.545 20.870 1.00 97.06 119 LYS A N 1
ATOM 941 C CA . LYS A 1 119 ? 0.851 2.658 20.349 1.00 97.06 119 LYS A CA 1
ATOM 942 C C . LYS A 1 119 ? 0.269 3.294 19.082 1.00 97.06 119 LYS A C 1
ATOM 944 O O . LYS A 1 119 ? 0.528 4.466 18.823 1.00 97.06 119 LYS A O 1
ATOM 949 N N . SER A 1 120 ? -0.529 2.545 18.324 1.00 98.44 120 SER A N 1
ATOM 950 C CA . SER A 1 120 ? -1.086 2.973 17.039 1.00 98.44 120 SER A CA 1
ATOM 951 C C . SER A 1 120 ? -2.069 4.144 17.156 1.00 98.44 120 SER A C 1
ATOM 953 O O . SER A 1 120 ? -2.682 4.384 18.202 1.00 98.44 120 SER A O 1
ATOM 955 N N . ALA A 1 121 ? -2.312 4.831 16.037 1.00 98.12 121 ALA A N 1
ATOM 956 C CA . ALA A 1 121 ? -3.396 5.809 15.945 1.00 98.12 121 ALA A CA 1
ATOM 957 C C . ALA A 1 121 ? -4.782 5.164 16.145 1.00 98.12 121 ALA A C 1
ATOM 959 O O . ALA A 1 121 ? -5.665 5.805 16.713 1.00 98.12 121 ALA A O 1
ATOM 960 N N . HIS A 1 122 ? -4.956 3.898 15.749 1.00 98.62 122 HIS A N 1
ATOM 961 C CA . HIS A 1 122 ? -6.212 3.153 15.879 1.00 98.62 122 HIS A CA 1
ATOM 962 C C . HIS A 1 122 ? -6.691 3.032 17.334 1.00 98.62 122 HIS A C 1
ATOM 964 O O . HIS A 1 122 ? -7.877 3.213 17.600 1.00 98.62 122 HIS A O 1
ATOM 970 N N . ALA A 1 123 ? -5.778 2.840 18.289 1.00 98.50 123 ALA A N 1
ATOM 971 C CA . ALA A 1 123 ? -6.110 2.817 19.717 1.00 98.50 123 ALA A CA 1
ATOM 972 C C . ALA A 1 123 ? -6.247 4.217 20.355 1.00 98.50 123 ALA A C 1
ATOM 974 O O . ALA A 1 123 ? -6.584 4.335 21.529 1.00 98.50 123 ALA A O 1
ATOM 975 N N . ASN A 1 124 ? -5.927 5.295 19.628 1.00 98.31 124 ASN A N 1
ATOM 976 C CA . ASN A 1 124 ? -5.709 6.628 20.201 1.00 98.31 124 ASN A CA 1
ATOM 977 C C . ASN A 1 124 ? -6.423 7.752 19.420 1.00 98.31 124 ASN A C 1
ATOM 979 O O . ASN A 1 124 ? -5.864 8.838 19.236 1.00 98.31 124 ASN A O 1
ATOM 983 N N . LEU A 1 125 ? -7.665 7.535 18.977 1.00 98.56 125 LEU A N 1
ATOM 984 C CA . LEU A 1 125 ? -8.400 8.509 18.151 1.00 98.56 125 LEU A CA 1
ATOM 985 C C . LEU A 1 125 ? -8.619 9.865 18.844 1.00 98.56 125 LEU A C 1
ATOM 987 O O . LEU A 1 125 ? -8.610 10.907 18.189 1.00 98.56 125 LEU A O 1
ATOM 991 N N . ASP A 1 126 ? -8.719 9.896 20.173 1.00 98.19 126 ASP A N 1
ATOM 992 C CA . ASP A 1 126 ? -8.822 11.157 20.915 1.00 98.19 126 ASP A CA 1
ATOM 993 C C . ASP A 1 126 ? -7.553 12.009 20.848 1.00 98.19 126 ASP A C 1
ATOM 995 O O . ASP A 1 126 ? -7.646 13.238 20.896 1.00 98.19 126 ASP A O 1
ATOM 999 N N . LYS A 1 127 ? -6.370 11.399 20.679 1.00 98.00 127 LYS A N 1
ATOM 1000 C CA . LYS A 1 127 ? -5.140 12.162 20.412 1.00 98.00 127 LYS A CA 1
ATOM 1001 C C . LYS A 1 127 ? -5.234 12.862 19.059 1.00 98.00 127 LYS A C 1
ATOM 1003 O O . LYS A 1 127 ? -4.879 14.029 18.966 1.00 98.00 127 LYS A O 1
ATOM 1008 N N . ILE A 1 128 ? -5.791 12.190 18.048 1.00 98.31 128 ILE A N 1
ATOM 1009 C CA . ILE A 1 128 ? -6.006 12.766 16.713 1.00 98.31 128 ILE A CA 1
ATOM 1010 C C . ILE A 1 128 ? -6.998 13.933 16.762 1.00 98.31 128 ILE A C 1
ATOM 1012 O O . ILE A 1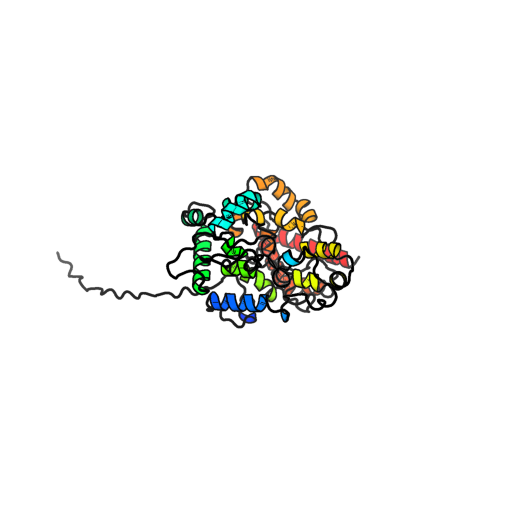 128 ? -6.759 14.974 16.153 1.00 98.31 128 ILE A O 1
ATOM 1016 N N . ARG A 1 129 ? -8.080 13.813 17.540 1.00 98.00 129 ARG A N 1
ATOM 1017 C CA . ARG A 1 129 ? -9.062 14.900 17.718 1.00 98.00 129 ARG A CA 1
ATOM 1018 C C . ARG A 1 129 ? -8.477 16.146 18.381 1.00 98.00 129 ARG A C 1
ATOM 1020 O O . ARG A 1 129 ? -8.957 17.243 18.107 1.00 98.00 129 ARG A O 1
ATOM 1027 N N . LYS A 1 130 ? -7.479 15.968 19.251 1.00 98.12 130 LYS A N 1
ATOM 1028 C CA . LYS A 1 130 ? -6.798 17.042 19.990 1.00 98.12 130 LYS A CA 1
ATOM 1029 C C . LYS A 1 130 ? -5.681 17.726 19.195 1.00 98.12 130 LYS A C 1
ATOM 1031 O O . LYS A 1 130 ? -5.150 18.718 19.684 1.00 98.12 130 LYS A O 1
ATOM 1036 N N . LEU A 1 131 ? -5.334 17.226 18.004 1.00 98.31 131 LEU A N 1
ATOM 1037 C CA . LEU A 1 131 ? -4.349 17.874 17.138 1.00 98.31 131 LEU A CA 1
ATOM 1038 C C . LEU A 1 131 ? -4.797 19.293 16.777 1.00 98.31 131 LEU A C 1
ATOM 1040 O O . LEU A 1 131 ? -5.972 19.554 16.505 1.00 98.31 131 LEU A O 1
ATOM 1044 N N . THR A 1 132 ? -3.830 20.194 16.724 1.00 97.88 132 THR A N 1
ATOM 1045 C CA . THR A 1 132 ? -3.980 21.607 16.384 1.00 97.88 132 THR A CA 1
ATOM 1046 C C . THR A 1 132 ? -3.286 21.910 15.054 1.00 97.88 132 THR A C 1
ATOM 1048 O O . THR A 1 132 ? -2.400 21.161 14.649 1.00 97.88 132 THR A O 1
ATOM 1051 N N . PRO A 1 133 ? -3.600 23.028 14.372 1.00 97.00 133 PRO A N 1
ATOM 1052 C CA . PRO A 1 133 ? -2.921 23.403 13.126 1.00 97.00 133 PRO A CA 1
ATOM 1053 C C . PRO A 1 133 ? -1.397 23.589 13.229 1.00 97.00 133 PRO A C 1
ATOM 1055 O O . PRO A 1 133 ? -0.740 23.721 12.201 1.00 97.00 133 PRO A O 1
ATOM 1058 N N . LYS A 1 134 ? -0.840 23.636 14.447 1.00 96.12 134 LYS A N 1
ATOM 1059 C CA . LYS A 1 134 ? 0.607 23.706 14.692 1.00 96.12 134 LYS A CA 1
ATOM 1060 C C . LYS A 1 134 ? 1.285 22.334 14.634 1.00 96.12 134 LYS A C 1
ATOM 1062 O O . LYS A 1 134 ? 2.503 22.281 14.533 1.00 96.12 134 LYS A O 1
ATOM 1067 N N . ASP A 1 135 ? 0.517 21.251 14.719 1.00 97.19 135 ASP A N 1
ATOM 1068 C CA . ASP A 1 135 ? 1.039 19.892 14.693 1.00 97.19 135 ASP A CA 1
ATOM 1069 C C . ASP A 1 135 ? 1.261 19.425 13.251 1.00 97.19 135 ASP A C 1
ATOM 1071 O O . ASP A 1 135 ? 0.348 19.455 12.422 1.00 97.19 135 ASP A O 1
ATOM 1075 N N . ASP A 1 136 ? 2.442 18.877 12.963 1.00 95.06 136 ASP A N 1
ATOM 1076 C CA . ASP A 1 136 ? 2.792 18.330 11.641 1.00 95.06 136 ASP A CA 1
ATOM 1077 C C . ASP A 1 136 ? 1.815 17.239 11.160 1.00 95.06 136 ASP A C 1
ATOM 1079 O O . ASP A 1 136 ? 1.616 17.014 9.964 1.00 95.06 136 ASP A O 1
ATOM 1083 N N . THR A 1 137 ? 1.145 16.566 12.096 1.00 96.88 137 THR A N 1
ATOM 1084 C CA . THR A 1 137 ? 0.169 15.511 11.808 1.00 96.88 137 THR A CA 1
ATOM 1085 C C . THR A 1 137 ? -1.281 15.986 11.770 1.00 96.88 137 THR A C 1
ATOM 1087 O O . THR A 1 137 ? -2.171 15.147 11.635 1.00 96.88 137 THR A O 1
ATOM 1090 N N . PHE A 1 138 ? -1.554 17.296 11.818 1.00 97.94 138 PHE A N 1
ATOM 1091 C CA . PHE A 1 138 ? -2.916 17.850 11.873 1.00 97.94 138 PHE A CA 1
ATOM 1092 C C . PHE A 1 138 ? -3.850 17.329 10.768 1.00 97.94 138 PHE A C 1
ATOM 1094 O O . PHE A 1 138 ? -5.044 17.143 10.994 1.00 97.94 138 PHE A O 1
ATOM 1101 N N . TYR A 1 139 ? -3.307 16.990 9.593 1.00 97.00 139 TYR A N 1
ATOM 1102 C CA . TYR A 1 139 ? -4.064 16.370 8.498 1.00 97.00 139 TYR A CA 1
ATOM 1103 C C . TYR A 1 139 ? -4.799 15.079 8.901 1.00 97.00 139 TYR A C 1
ATOM 1105 O O . TYR A 1 139 ? -5.832 14.755 8.315 1.00 97.00 139 TYR A O 1
ATOM 1113 N N . LYS A 1 140 ? -4.299 14.345 9.907 1.00 98.25 140 LYS A N 1
ATOM 1114 C CA . LYS A 1 140 ? -4.933 13.125 10.427 1.00 98.25 140 LYS A CA 1
ATOM 1115 C C .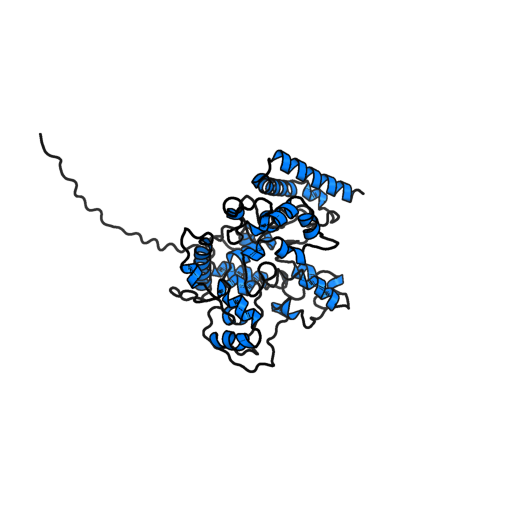 LYS A 1 140 ? -6.314 13.423 11.025 1.00 98.25 140 LYS A C 1
ATOM 1117 O O . LYS A 1 140 ? -7.179 12.556 10.976 1.00 98.25 140 LYS A O 1
ATOM 1122 N N . LYS A 1 141 ? -6.556 14.644 11.526 1.00 98.06 141 LYS A N 1
ATOM 1123 C CA . LYS A 1 141 ? -7.869 15.064 12.044 1.00 98.06 141 LYS A CA 1
ATOM 1124 C C . LYS A 1 141 ? -8.926 15.115 10.940 1.00 98.06 141 LYS A C 1
ATOM 1126 O O . LYS A 1 141 ? -9.994 14.542 11.113 1.00 98.06 141 LYS A O 1
ATOM 1131 N N . ALA A 1 142 ? -8.596 15.712 9.794 1.00 96.88 142 ALA A N 1
ATOM 1132 C CA . ALA A 1 142 ? -9.487 15.726 8.632 1.00 96.88 142 ALA A CA 1
ATOM 1133 C C . ALA A 1 142 ? -9.753 14.304 8.105 1.00 96.88 142 ALA A C 1
ATOM 1135 O O . ALA A 1 142 ? -10.890 13.967 7.797 1.00 96.88 142 ALA A O 1
ATOM 1136 N N . LYS A 1 143 ? -8.728 13.436 8.087 1.00 97.50 143 LYS A N 1
ATOM 1137 C CA . LYS A 1 143 ? -8.906 12.017 7.730 1.00 97.50 143 LYS A CA 1
ATOM 1138 C C . LYS A 1 143 ? -9.828 11.269 8.696 1.00 97.50 143 LYS A C 1
ATOM 1140 O O . LYS A 1 143 ? -10.623 10.451 8.256 1.00 97.50 143 LYS A O 1
ATOM 1145 N N . LEU A 1 144 ? -9.748 11.539 10.000 1.00 98.50 144 LEU A N 1
ATOM 1146 C CA . LEU A 1 144 ? -10.667 10.947 10.976 1.00 98.50 144 LEU A CA 1
ATOM 1147 C C . LEU A 1 144 ? -12.117 11.392 10.730 1.00 98.50 144 LEU A C 1
ATOM 1149 O O . LEU A 1 144 ? -13.025 10.570 10.796 1.00 98.50 144 LEU A O 1
ATOM 1153 N N . GLU A 1 145 ? -12.336 12.668 10.417 1.00 97.25 145 GLU A N 1
ATOM 1154 C CA . GLU A 1 145 ? -13.667 13.193 10.079 1.00 97.25 145 GLU A CA 1
ATOM 1155 C C . GLU A 1 145 ? -14.226 12.553 8.796 1.00 97.25 145 GLU A C 1
ATOM 1157 O O . GLU A 1 145 ? -15.400 12.180 8.760 1.00 97.25 145 GLU A O 1
ATOM 1162 N N . GLU A 1 146 ? -13.380 12.351 7.780 1.00 96.50 146 GLU A N 1
ATOM 1163 C CA . GLU A 1 146 ? -13.721 11.623 6.551 1.00 96.50 146 GLU A CA 1
ATOM 1164 C C . GLU A 1 146 ? -14.104 10.161 6.839 1.00 96.50 146 GLU A C 1
ATOM 1166 O O . GLU A 1 146 ? -15.145 9.693 6.379 1.00 96.50 146 GLU A O 1
ATOM 1171 N N . ILE A 1 147 ? -13.317 9.456 7.659 1.00 97.94 147 ILE A N 1
ATOM 1172 C CA . ILE A 1 147 ? -13.604 8.075 8.084 1.00 97.94 147 ILE A CA 1
ATOM 1173 C C . ILE A 1 147 ? -14.961 7.996 8.787 1.00 97.94 147 ILE A C 1
ATOM 1175 O O . ILE A 1 147 ? -15.778 7.135 8.463 1.00 97.94 147 ILE A O 1
ATOM 1179 N N . GLU A 1 148 ? -15.239 8.897 9.731 1.00 98.31 148 GLU A N 1
ATOM 1180 C CA . GLU A 1 148 ? -16.532 8.920 10.417 1.00 98.31 148 GLU A CA 1
ATOM 1181 C C . GLU A 1 148 ? -17.691 9.208 9.448 1.00 98.31 148 GLU A C 1
ATOM 1183 O O . GLU A 1 148 ? -18.761 8.615 9.583 1.00 98.31 148 GLU A O 1
ATOM 1188 N N . ALA A 1 149 ? -17.499 10.083 8.457 1.00 96.88 149 ALA A N 1
ATOM 1189 C CA . ALA A 1 149 ? -18.501 10.343 7.425 1.00 96.88 149 ALA A CA 1
ATOM 1190 C C . ALA A 1 149 ? -18.767 9.105 6.548 1.00 96.88 149 ALA A C 1
ATOM 1192 O O . ALA A 1 149 ? -19.930 8.770 6.305 1.00 96.88 149 ALA A O 1
ATOM 1193 N N . ASN A 1 150 ? -17.717 8.384 6.144 1.00 96.69 150 ASN A N 1
ATOM 1194 C CA . ASN A 1 150 ? -17.836 7.130 5.395 1.00 96.69 150 ASN A CA 1
ATOM 1195 C C . ASN A 1 150 ? -18.606 6.077 6.204 1.00 96.69 150 ASN A C 1
ATOM 1197 O O . ASN A 1 150 ? -19.572 5.503 5.700 1.00 96.69 150 ASN A O 1
ATOM 1201 N N . LEU A 1 151 ? -18.258 5.895 7.483 1.00 98.31 151 LEU A N 1
ATOM 1202 C CA . LEU A 1 151 ? -18.930 4.945 8.372 1.00 98.31 151 LEU A CA 1
ATOM 1203 C C . LEU A 1 151 ? -20.407 5.282 8.599 1.00 98.31 151 LEU A C 1
ATOM 1205 O O . LEU A 1 151 ? -21.236 4.372 8.631 1.00 98.31 151 LEU A O 1
ATOM 1209 N N . ARG A 1 152 ? -20.763 6.568 8.716 1.00 98.06 152 ARG A N 1
ATOM 1210 C CA . ARG A 1 152 ? -22.172 7.002 8.772 1.00 98.06 152 ARG A CA 1
ATOM 1211 C C . ARG A 1 152 ? -22.910 6.649 7.485 1.00 98.06 152 ARG A C 1
ATOM 1213 O O . ARG A 1 152 ? -24.016 6.120 7.544 1.00 98.06 152 ARG A O 1
ATOM 1220 N N . SER A 1 153 ? -22.281 6.887 6.336 1.00 97.12 153 SER A N 1
ATOM 1221 C CA . SER A 1 153 ? -22.855 6.595 5.018 1.00 97.12 153 SER A CA 1
ATOM 1222 C C . SER A 1 153 ? -23.175 5.106 4.840 1.00 97.12 153 SER A C 1
ATOM 1224 O O . SER A 1 153 ? -24.259 4.762 4.374 1.00 97.12 153 SER A O 1
ATOM 1226 N N . ILE A 1 154 ? -22.292 4.211 5.298 1.00 96.88 154 ILE A N 1
ATOM 1227 C CA . ILE A 1 154 ? -22.517 2.753 5.247 1.00 96.88 154 ILE A CA 1
ATOM 1228 C C . ILE A 1 154 ? -23.290 2.194 6.458 1.00 96.88 154 ILE A C 1
ATOM 1230 O O . ILE A 1 154 ? -23.436 0.979 6.585 1.00 96.88 154 ILE A O 1
ATOM 1234 N N . GLY A 1 155 ? -23.790 3.050 7.356 1.00 97.12 155 GLY A N 1
ATOM 1235 C CA . GLY A 1 155 ? -24.611 2.644 8.504 1.00 97.12 155 GLY A CA 1
ATOM 1236 C C . GLY A 1 155 ? -23.852 1.947 9.642 1.00 97.12 155 GLY A C 1
ATOM 1237 O O . GLY A 1 155 ? -24.462 1.228 10.429 1.00 97.12 155 GLY A O 1
ATOM 1238 N N . LYS A 1 156 ? -22.532 2.141 9.738 1.00 97.44 156 LYS A N 1
ATOM 1239 C CA . LYS A 1 156 ? -21.666 1.589 10.800 1.00 97.44 156 LYS A CA 1
ATOM 1240 C C . LYS A 1 156 ? -21.414 2.562 11.957 1.00 97.44 156 LYS A C 1
ATOM 1242 O O . LYS A 1 156 ? -20.867 2.168 12.982 1.00 97.44 156 LYS A O 1
ATOM 1247 N N . LEU A 1 157 ? -21.820 3.822 11.815 1.00 98.12 157 LEU A N 1
ATOM 1248 C CA . LEU A 1 157 ? -21.704 4.847 12.851 1.00 98.12 157 LEU A CA 1
ATOM 1249 C C . LEU A 1 157 ? -22.979 5.698 12.880 1.00 98.12 157 LEU A C 1
ATOM 1251 O O . LEU A 1 157 ? -23.493 6.079 11.827 1.00 98.12 157 LEU A O 1
ATOM 1255 N N . GLY A 1 158 ? -23.503 6.001 14.068 1.00 97.12 158 GLY A N 1
ATOM 1256 C CA . GLY A 1 158 ? -24.670 6.872 14.216 1.00 97.12 158 GLY A CA 1
ATOM 1257 C C . GLY A 1 158 ? -24.411 8.307 13.735 1.00 97.12 158 GLY A C 1
ATOM 1258 O O . GLY A 1 158 ? -23.282 8.799 13.766 1.00 97.12 158 GLY A O 1
ATOM 1259 N N . ALA A 1 159 ? -25.470 9.023 13.337 1.00 94.50 159 ALA A N 1
ATOM 1260 C CA . ALA A 1 159 ? -25.366 10.370 12.753 1.00 94.50 159 ALA A CA 1
ATOM 1261 C C . ALA A 1 159 ? -24.561 11.364 13.618 1.00 94.50 159 ALA A C 1
ATOM 1263 O O . ALA A 1 159 ? -23.746 12.115 13.093 1.00 94.50 159 ALA A O 1
ATOM 1264 N N . ASN A 1 160 ? -24.739 11.307 14.943 1.00 94.31 160 ASN A N 1
ATOM 1265 C CA . ASN A 1 160 ? -24.034 12.150 15.919 1.00 94.31 160 ASN A CA 1
ATOM 1266 C C . ASN A 1 160 ? -22.984 11.376 16.736 1.00 94.31 160 ASN A C 1
ATOM 1268 O O . ASN A 1 160 ? -22.435 11.897 17.708 1.00 94.31 160 ASN A O 1
ATOM 1272 N N . GLU A 1 161 ? -22.732 10.117 16.382 1.00 96.69 161 GLU A N 1
ATOM 1273 C CA . GLU A 1 161 ? -21.766 9.269 17.068 1.00 96.69 161 GLU A CA 1
ATOM 1274 C C . GLU A 1 161 ? -20.347 9.572 16.565 1.00 96.69 161 GLU A C 1
ATOM 1276 O O . GLU A 1 161 ? -20.131 9.906 15.395 1.00 96.69 161 GLU A O 1
ATOM 1281 N N . LYS A 1 162 ? -19.374 9.464 17.472 1.00 97.19 162 LYS A N 1
ATOM 1282 C CA . LYS A 1 162 ? -17.944 9.539 17.167 1.00 97.19 162 LYS A CA 1
ATOM 1283 C C . LYS A 1 162 ? -17.336 8.155 17.289 1.00 97.19 162 LYS A C 1
ATOM 1285 O O . LYS A 1 162 ? -17.630 7.443 18.249 1.00 97.19 162 LYS A O 1
ATOM 1290 N N . LEU A 1 163 ? -16.435 7.813 16.373 1.00 98.19 163 LEU A N 1
ATOM 1291 C CA . LEU A 1 163 ? -15.714 6.545 16.432 1.00 98.19 163 LEU A CA 1
ATOM 1292 C C . LEU A 1 163 ? -14.773 6.555 17.645 1.00 98.19 163 LEU A C 1
ATOM 1294 O O . LEU A 1 163 ? -13.830 7.346 17.696 1.00 98.19 163 LEU A O 1
ATOM 1298 N N . LYS A 1 164 ? -15.037 5.729 18.656 1.00 97.12 164 LYS A N 1
ATOM 1299 C CA . LYS A 1 164 ? -14.298 5.796 19.930 1.00 97.12 164 LYS A CA 1
ATOM 1300 C C . LYS A 1 164 ? -12.854 5.318 19.777 1.00 97.12 164 LYS A C 1
ATOM 1302 O O . LYS A 1 164 ? -11.928 5.998 20.208 1.00 97.12 164 LYS A O 1
ATOM 1307 N N . GLU A 1 165 ? -12.682 4.195 19.097 1.00 97.50 165 GLU A N 1
ATOM 1308 C CA . GLU A 1 165 ? -11.407 3.558 18.778 1.00 97.50 165 GLU A CA 1
ATOM 1309 C C . GLU A 1 165 ? -11.575 2.666 17.540 1.00 97.50 165 GLU A C 1
ATOM 1311 O O . GLU A 1 165 ? -12.696 2.434 17.087 1.00 97.50 165 GLU A O 1
ATOM 1316 N N . VAL A 1 166 ? -10.465 2.147 17.020 1.00 98.69 166 VAL A N 1
ATOM 1317 C CA . VAL A 1 166 ? -10.434 0.981 16.130 1.00 98.69 166 VAL A CA 1
ATOM 1318 C C . VAL A 1 166 ? -9.666 -0.116 16.868 1.00 98.69 166 VAL A C 1
ATOM 1320 O O . VAL A 1 166 ? -8.434 -0.141 16.896 1.00 98.69 166 VAL A O 1
ATOM 1323 N N . GLY A 1 167 ? -10.405 -0.971 17.562 1.00 98.38 167 GLY A N 1
ATOM 1324 C CA . GLY A 1 167 ? -9.912 -2.068 18.387 1.00 98.38 167 GLY A CA 1
ATOM 1325 C C . GLY A 1 167 ? -9.850 -3.404 17.646 1.00 98.38 167 GLY A C 1
ATOM 1326 O O . GLY A 1 167 ? -10.182 -3.516 16.465 1.00 98.38 167 GLY A O 1
ATOM 1327 N N . CYS A 1 168 ? -9.453 -4.454 18.371 1.00 98.50 168 CYS A N 1
ATOM 1328 C CA . CYS A 1 168 ? -9.332 -5.810 17.828 1.00 98.50 168 CYS A CA 1
ATOM 1329 C C . CYS A 1 168 ? -10.639 -6.272 17.166 1.00 98.50 168 CYS A C 1
ATOM 1331 O O . CYS A 1 168 ? -10.629 -6.767 16.042 1.00 98.50 168 CYS A O 1
ATOM 1333 N N . ILE A 1 169 ? -11.765 -6.066 17.855 1.00 98.56 169 ILE A N 1
ATOM 1334 C CA . ILE A 1 169 ? -13.083 -6.536 17.419 1.00 98.56 169 ILE A CA 1
ATOM 1335 C C . ILE A 1 169 ? -13.593 -5.806 16.165 1.00 98.56 169 ILE A C 1
ATOM 1337 O O . ILE A 1 169 ? -14.323 -6.402 15.380 1.00 98.56 169 ILE A O 1
ATOM 1341 N N . ASP A 1 170 ? -13.166 -4.562 15.917 1.00 98.62 170 ASP A N 1
ATOM 1342 C CA . ASP A 1 170 ? -13.596 -3.805 14.732 1.00 98.62 170 ASP A CA 1
ATOM 1343 C C . ASP A 1 170 ? -13.043 -4.416 13.444 1.00 98.62 170 ASP A C 1
ATOM 1345 O O . ASP A 1 170 ? -13.758 -4.587 12.455 1.00 98.62 170 ASP A O 1
ATOM 1349 N N . CYS A 1 171 ? -11.762 -4.787 13.472 1.00 98.69 171 CYS A N 1
ATOM 1350 C CA . CYS A 1 171 ? -11.083 -5.380 12.326 1.00 98.69 171 CYS A CA 1
ATOM 1351 C C . CYS A 1 171 ? -11.356 -6.885 12.223 1.00 98.69 171 CYS A C 1
ATOM 1353 O O . CYS A 1 171 ? -11.616 -7.395 11.132 1.00 98.69 171 CYS A O 1
ATOM 1355 N N . HIS A 1 172 ? -11.307 -7.599 13.349 1.00 98.62 172 HIS A N 1
ATOM 1356 C CA . HIS A 1 172 ? -11.381 -9.059 13.371 1.00 98.62 172 HIS A CA 1
ATOM 1357 C C . HIS A 1 172 ? -12.794 -9.619 13.512 1.00 98.62 172 HIS A C 1
ATOM 1359 O O . HIS A 1 172 ? -12.935 -10.830 13.424 1.00 98.62 172 HIS A O 1
ATOM 1365 N N . VAL A 1 173 ? -13.827 -8.791 13.692 1.00 98.44 173 VAL A N 1
ATOM 1366 C CA . VAL A 1 173 ? -15.229 -9.240 13.733 1.00 98.44 173 VAL A CA 1
ATOM 1367 C C . VAL A 1 173 ? -16.097 -8.312 12.888 1.00 98.44 173 VAL A C 1
ATOM 1369 O O . VAL A 1 173 ? -16.392 -8.618 11.729 1.00 98.44 173 VAL A O 1
ATOM 1372 N N . ASP A 1 174 ? -16.458 -7.143 13.415 1.00 98.00 174 ASP A N 1
ATOM 1373 C CA . ASP A 1 174 ? -17.285 -6.162 12.717 1.00 98.00 174 ASP A CA 1
ATOM 1374 C C . ASP A 1 174 ? -17.086 -4.752 13.275 1.00 98.00 174 ASP A C 1
ATOM 1376 O O . ASP A 1 174 ? -16.959 -4.549 14.483 1.00 98.00 174 ASP A O 1
ATOM 1380 N N . ILE A 1 175 ? -17.086 -3.769 12.379 1.00 98.06 175 ILE A N 1
ATOM 1381 C CA . ILE A 1 175 ? -16.747 -2.383 12.701 1.00 98.06 175 ILE A CA 1
ATOM 1382 C C . ILE A 1 175 ? -17.810 -1.776 13.611 1.00 98.06 175 ILE A C 1
ATOM 1384 O O . ILE A 1 175 ? -19.004 -1.850 13.319 1.00 98.06 175 ILE A O 1
ATOM 1388 N N . ASN A 1 176 ? -17.349 -1.139 14.688 1.00 97.62 176 ASN A N 1
ATOM 1389 C CA . ASN A 1 176 ? -18.153 -0.481 15.710 1.00 97.62 176 ASN A CA 1
ATOM 1390 C C . ASN A 1 176 ? -19.189 -1.411 16.370 1.00 97.62 176 ASN A C 1
ATOM 1392 O O . ASN A 1 176 ? -20.210 -0.960 16.890 1.00 97.62 176 ASN A O 1
ATOM 1396 N N . THR A 1 177 ? -18.949 -2.728 16.362 1.00 96.06 177 THR A N 1
ATOM 1397 C CA . THR A 1 177 ? -19.859 -3.673 17.013 1.00 96.06 177 THR A CA 1
ATOM 1398 C C . THR A 1 177 ? -19.842 -3.503 18.532 1.00 96.06 177 THR A C 1
ATOM 1400 O O . THR A 1 177 ? -18.795 -3.309 19.160 1.00 96.06 177 THR A O 1
ATOM 1403 N N . THR A 1 178 ? -21.032 -3.604 19.123 1.00 95.00 178 THR A N 1
ATOM 1404 C CA . THR A 1 178 ? -21.265 -3.664 20.574 1.00 95.00 178 THR A CA 1
ATOM 1405 C C . THR A 1 178 ? -21.652 -5.068 21.038 1.00 95.00 178 THR A C 1
ATOM 1407 O O . THR A 1 178 ? -21.808 -5.310 22.235 1.00 95.00 178 THR A O 1
ATOM 1410 N N . LYS A 1 179 ? -21.820 -6.004 20.097 1.00 96.62 179 LYS A N 1
ATOM 1411 C CA . LYS A 1 179 ? -22.160 -7.396 20.389 1.00 96.62 179 LYS A CA 1
ATOM 1412 C C . LYS A 1 179 ? -20.918 -8.153 20.852 1.00 96.62 179 LYS A C 1
ATOM 1414 O O . LYS A 1 179 ? -19.795 -7.813 20.485 1.00 96.62 179 LYS A O 1
ATOM 1419 N N . LYS A 1 180 ? -21.138 -9.208 21.637 1.00 97.75 180 LYS A N 1
ATOM 1420 C CA . LYS A 1 180 ? -20.095 -10.204 21.900 1.00 97.75 180 LYS A CA 1
ATOM 1421 C C . LYS A 1 180 ? -19.814 -11.006 20.629 1.00 97.75 180 LYS A C 1
ATOM 1423 O O . LYS A 1 180 ? -20.716 -11.156 19.807 1.00 97.75 180 LYS A O 1
ATOM 1428 N N . ALA A 1 181 ? -18.602 -11.531 20.517 1.00 97.81 181 ALA A N 1
ATOM 1429 C CA . ALA A 1 181 ? -18.162 -12.358 19.401 1.00 97.81 181 ALA A CA 1
ATOM 1430 C C . ALA A 1 181 ? -17.758 -13.757 19.890 1.00 97.81 181 ALA A C 1
ATOM 1432 O O . ALA A 1 181 ? -16.984 -13.865 20.844 1.00 97.81 181 ALA A O 1
ATOM 1433 N N . ASP A 1 182 ? -18.254 -14.816 19.251 1.00 98.00 182 ASP A N 1
ATOM 1434 C CA . ASP A 1 182 ? -17.752 -16.182 19.439 1.00 98.00 182 ASP A CA 1
ATOM 1435 C C . ASP A 1 182 ? -16.437 -16.336 18.667 1.00 98.00 182 ASP A C 1
ATOM 1437 O O . ASP A 1 182 ? -16.393 -16.247 17.435 1.00 98.00 182 ASP A O 1
ATOM 1441 N N . HIS A 1 183 ? -15.352 -16.606 19.395 1.00 97.50 183 HIS A N 1
ATOM 1442 C CA . HIS A 1 183 ? -14.002 -16.729 18.845 1.00 97.50 183 HIS A CA 1
ATOM 1443 C C . HIS A 1 183 ? -13.885 -17.820 17.756 1.00 97.50 183 HIS A C 1
ATOM 1445 O O . HIS A 1 183 ? -12.965 -17.793 16.935 1.00 97.50 183 HIS A O 1
ATOM 1451 N N . ARG A 1 184 ? -14.810 -18.784 17.710 1.00 97.12 184 ARG A N 1
ATOM 1452 C CA . ARG A 1 184 ? -14.797 -19.919 16.766 1.00 97.12 184 ARG A CA 1
ATOM 1453 C C . ARG A 1 184 ? -15.641 -19.690 15.521 1.00 97.12 184 ARG A C 1
ATOM 1455 O O . ARG A 1 184 ? -15.599 -20.524 14.614 1.00 97.12 184 ARG A O 1
ATOM 1462 N N . VAL A 1 185 ? -16.410 -18.604 15.489 1.00 96.69 185 VAL A N 1
ATOM 1463 C CA . VAL A 1 185 ? -17.388 -18.326 14.429 1.00 96.69 185 VAL A CA 1
ATOM 1464 C C . VAL A 1 185 ? -17.152 -16.955 13.813 1.00 96.69 185 VAL A C 1
ATOM 1466 O O . VAL A 1 185 ? -17.058 -16.845 12.594 1.00 96.69 185 VAL A O 1
ATOM 1469 N N . ASP A 1 186 ? -17.000 -15.929 14.645 1.00 97.81 186 ASP A N 1
ATOM 1470 C CA . ASP A 1 186 ? -17.113 -14.538 14.204 1.00 97.81 186 ASP A CA 1
ATOM 1471 C C . ASP A 1 186 ? -15.778 -13.925 13.763 1.00 97.81 186 ASP A C 1
ATOM 1473 O O . ASP A 1 186 ? -15.758 -12.850 13.161 1.00 97.81 186 ASP A O 1
ATOM 1477 N N . LEU A 1 187 ? -14.650 -14.584 14.061 1.00 97.56 187 LEU A N 1
ATOM 1478 C CA . LEU A 1 187 ? -13.338 -14.055 13.705 1.00 97.56 187 LEU A CA 1
ATOM 1479 C C . LEU A 1 187 ? -13.100 -14.053 12.193 1.00 97.56 187 LEU A C 1
ATOM 1481 O O . LEU A 1 187 ? -13.337 -15.033 11.491 1.00 97.56 187 LEU A O 1
ATOM 1485 N N . LYS A 1 188 ? -12.470 -12.988 11.712 1.00 97.62 188 LYS A N 1
ATOM 1486 C CA . LYS A 1 188 ? -11.928 -12.877 10.358 1.00 97.62 188 LYS A CA 1
ATOM 1487 C C . LYS A 1 188 ? -10.506 -12.331 10.380 1.00 97.62 188 LYS A C 1
ATOM 1489 O O . LYS A 1 188 ? -10.089 -11.642 11.317 1.00 97.62 188 LYS A O 1
ATOM 1494 N N . MET A 1 189 ? -9.758 -12.615 9.321 1.00 98.56 189 MET A N 1
ATOM 1495 C CA . MET A 1 189 ? -8.568 -11.826 9.008 1.00 98.56 189 MET A CA 1
ATOM 1496 C C . MET A 1 189 ? -9.001 -10.598 8.198 1.00 98.56 189 MET A C 1
ATOM 1498 O O . MET A 1 189 ? -9.741 -10.764 7.226 1.00 98.56 189 MET A O 1
ATOM 1502 N N . PRO A 1 190 ? -8.582 -9.379 8.576 1.00 98.56 190 PRO A N 1
ATOM 1503 C CA . PRO A 1 190 ? -8.982 -8.168 7.873 1.00 98.56 190 PRO A CA 1
ATOM 1504 C C . PRO A 1 190 ? -8.392 -8.136 6.458 1.00 98.56 190 PRO A C 1
ATOM 1506 O O . PRO A 1 190 ? -7.179 -8.030 6.281 1.00 98.56 190 PRO A O 1
ATOM 1509 N N . THR A 1 191 ? -9.260 -8.224 5.454 1.00 98.75 191 THR A N 1
ATOM 1510 C CA . THR A 1 191 ? -8.932 -8.045 4.034 1.00 98.75 191 THR A CA 1
ATOM 1511 C C . THR A 1 191 ? -9.029 -6.572 3.624 1.00 98.75 191 THR A C 1
ATOM 1513 O O . THR A 1 191 ? -9.482 -5.729 4.403 1.00 98.75 191 THR A O 1
ATOM 1516 N N . SER A 1 192 ? -8.614 -6.222 2.402 1.00 98.69 192 SER A N 1
ATOM 1517 C CA . SER A 1 192 ? -8.619 -4.824 1.939 1.00 98.69 192 SER A CA 1
ATOM 1518 C C . SER A 1 192 ? -9.995 -4.149 2.006 1.00 98.69 192 SER A C 1
ATOM 1520 O O . SER A 1 192 ? -10.062 -2.966 2.329 1.00 98.69 192 SER A O 1
ATOM 1522 N N . ASP A 1 193 ? -11.091 -4.878 1.770 1.00 98.38 193 ASP A N 1
ATOM 1523 C CA . ASP A 1 193 ? -12.456 -4.348 1.922 1.00 98.38 193 ASP A CA 1
ATOM 1524 C C . ASP A 1 193 ? -12.815 -4.055 3.386 1.00 98.38 193 ASP A C 1
ATOM 1526 O O . ASP A 1 193 ? -13.541 -3.103 3.661 1.00 98.38 193 ASP A O 1
ATOM 1530 N N . VAL A 1 194 ? -12.265 -4.808 4.348 1.00 98.62 194 VAL A N 1
ATOM 1531 C CA . VAL A 1 194 ? -12.450 -4.508 5.776 1.00 98.62 194 VAL A CA 1
ATOM 1532 C C . VAL A 1 194 ? -11.848 -3.141 6.096 1.00 98.62 194 VAL A C 1
ATOM 1534 O O . VAL A 1 194 ? -12.525 -2.314 6.706 1.00 98.62 194 VAL A O 1
ATOM 1537 N N . CYS A 1 195 ? -10.627 -2.874 5.620 1.00 98.69 195 CYS A N 1
ATOM 1538 C CA . CYS A 1 195 ? -9.974 -1.569 5.744 1.00 98.69 195 CYS A CA 1
ATOM 1539 C C . CYS A 1 195 ? -10.741 -0.465 4.990 1.00 98.69 195 CYS A C 1
ATOM 1541 O O . CYS A 1 195 ? -10.873 0.652 5.497 1.00 98.69 195 CYS A O 1
ATOM 1543 N N . GLY A 1 196 ? -11.263 -0.788 3.802 1.00 98.31 196 GLY A N 1
ATOM 1544 C CA . GLY A 1 196 ? -11.983 0.123 2.908 1.00 98.31 196 GLY A CA 1
ATOM 1545 C C . GLY A 1 196 ? -13.316 0.650 3.445 1.00 98.31 196 GLY A C 1
ATOM 1546 O O . GLY A 1 196 ? -13.748 1.715 3.012 1.00 98.31 196 GLY A O 1
ATOM 1547 N N . ASN A 1 197 ? -13.922 -0.013 4.437 1.00 98.12 197 ASN A N 1
ATOM 1548 C CA . ASN A 1 197 ? -15.097 0.522 5.142 1.00 98.12 197 ASN A CA 1
ATOM 1549 C C . ASN A 1 197 ? -14.806 1.873 5.828 1.00 98.12 197 ASN A C 1
ATOM 1551 O O . ASN A 1 197 ? -15.683 2.729 5.913 1.00 98.12 197 ASN A O 1
ATOM 1555 N N . CYS A 1 198 ? -13.579 2.055 6.333 1.00 98.44 198 CYS A N 1
ATOM 1556 C CA . CYS A 1 198 ? -13.116 3.301 6.948 1.00 98.44 198 CYS A CA 1
ATOM 1557 C C . CYS A 1 198 ? -12.322 4.142 5.936 1.00 98.44 198 CYS A C 1
ATOM 1559 O O . CYS A 1 198 ? -12.638 5.306 5.680 1.00 98.44 198 CYS A O 1
ATOM 1561 N N . HIS A 1 199 ? -11.289 3.532 5.351 1.00 98.50 199 HIS A N 1
ATOM 1562 C CA . HIS A 1 199 ? -10.296 4.161 4.479 1.00 98.50 199 HIS A CA 1
ATOM 1563 C C . HIS A 1 199 ? -10.714 4.090 3.008 1.00 98.50 199 HIS A C 1
ATOM 1565 O O . HIS A 1 199 ? -10.005 3.538 2.164 1.00 98.50 199 HIS A O 1
ATOM 1571 N N . LEU A 1 200 ? -11.907 4.608 2.707 1.00 98.44 200 LEU A N 1
ATOM 1572 C CA . LEU A 1 200 ? -12.514 4.488 1.383 1.00 98.44 200 LEU A CA 1
ATOM 1573 C C . LEU A 1 200 ? -11.693 5.191 0.294 1.00 98.44 200 LEU A C 1
ATOM 1575 O O . LEU A 1 200 ? -11.567 4.651 -0.801 1.00 98.44 200 LEU A O 1
ATOM 1579 N N . MET A 1 201 ? -11.086 6.346 0.588 1.00 97.69 201 MET A N 1
ATOM 1580 C CA . MET A 1 201 ? -10.226 7.044 -0.371 1.00 97.69 201 MET A CA 1
ATOM 1581 C C . MET A 1 201 ? -8.995 6.210 -0.735 1.00 97.69 201 MET A C 1
ATOM 1583 O O . MET A 1 201 ? -8.763 5.972 -1.915 1.00 97.69 201 MET A O 1
ATOM 1587 N N . GLU A 1 202 ? -8.228 5.722 0.242 1.00 98.69 202 GLU A N 1
ATOM 1588 C CA . GLU A 1 202 ? -7.033 4.910 -0.023 1.00 98.69 202 GLU A CA 1
ATOM 1589 C C . GLU A 1 202 ? -7.380 3.574 -0.697 1.00 98.69 202 GLU A C 1
ATOM 1591 O O . GLU A 1 202 ? -6.688 3.144 -1.623 1.00 98.69 202 GLU A O 1
ATOM 1596 N N . TYR A 1 203 ? -8.483 2.940 -0.286 1.00 98.81 203 TYR A N 1
ATOM 1597 C CA . TYR A 1 203 ? -8.994 1.728 -0.927 1.00 98.81 203 TYR A CA 1
ATOM 1598 C C . TYR A 1 203 ? -9.361 1.982 -2.393 1.00 98.81 203 TYR A C 1
ATOM 1600 O O . TYR A 1 203 ? -8.944 1.226 -3.269 1.00 98.81 203 TYR A O 1
ATOM 1608 N N . ALA A 1 204 ? -10.064 3.076 -2.686 1.00 98.75 204 ALA A N 1
ATOM 1609 C CA . ALA A 1 204 ? -10.432 3.465 -4.043 1.00 98.75 204 ALA A CA 1
ATOM 1610 C C . ALA A 1 204 ? -9.227 3.881 -4.900 1.00 98.75 204 ALA A C 1
ATOM 1612 O O . ALA A 1 204 ? -9.159 3.537 -6.079 1.00 98.75 204 ALA A O 1
ATOM 1613 N N . GLU A 1 205 ? -8.257 4.595 -4.325 1.00 98.88 205 GLU A N 1
ATOM 1614 C CA . GLU A 1 205 ? -6.990 4.922 -4.981 1.00 98.88 205 GLU A CA 1
ATOM 1615 C C . GLU A 1 205 ? -6.254 3.645 -5.397 1.00 98.88 205 GLU A C 1
ATOM 1617 O O . GLU A 1 205 ? -5.856 3.526 -6.554 1.00 98.88 205 GLU A O 1
ATOM 1622 N N . ARG A 1 206 ? -6.137 2.657 -4.504 1.00 98.88 206 ARG A N 1
ATOM 1623 C CA . ARG A 1 206 ? -5.563 1.345 -4.830 1.00 98.88 206 ARG A CA 1
ATOM 1624 C C . ARG A 1 206 ? -6.396 0.641 -5.905 1.00 98.88 206 ARG A C 1
ATOM 1626 O O . ARG A 1 206 ? -5.859 0.201 -6.916 1.00 98.88 206 ARG A O 1
ATOM 1633 N N . GLU A 1 207 ? -7.716 0.559 -5.736 1.00 98.81 207 GLU A N 1
ATOM 1634 C CA . GLU A 1 207 ? -8.606 -0.104 -6.701 1.00 98.81 207 GLU A CA 1
ATOM 1635 C C . GLU A 1 207 ? -8.583 0.536 -8.095 1.00 98.81 207 GLU A C 1
ATOM 1637 O O . GLU A 1 207 ? -8.800 -0.157 -9.092 1.00 98.81 207 GLU A O 1
ATOM 1642 N N . SER A 1 208 ? -8.279 1.832 -8.184 1.00 98.81 208 SER A N 1
ATOM 1643 C CA . SER A 1 208 ? -8.168 2.548 -9.456 1.00 98.81 208 SER A CA 1
ATOM 1644 C C . SER A 1 208 ? -7.002 2.083 -10.327 1.00 98.81 208 SER A C 1
ATOM 1646 O O . SER A 1 208 ? -7.004 2.344 -11.528 1.00 98.81 208 SER A O 1
ATOM 1648 N N . GLU A 1 209 ? -6.027 1.344 -9.781 1.00 98.88 209 GLU A N 1
ATOM 1649 C CA . GLU A 1 209 ? -4.972 0.722 -10.589 1.00 98.88 209 GLU A CA 1
ATOM 1650 C C . GLU A 1 209 ? -5.564 -0.211 -11.664 1.00 98.88 209 GLU A C 1
ATOM 1652 O O . GLU A 1 209 ? -5.042 -0.258 -12.776 1.00 98.88 209 GLU A O 1
ATOM 1657 N N . ARG A 1 210 ? -6.719 -0.853 -11.406 1.00 98.75 210 ARG A N 1
ATOM 1658 C CA . ARG A 1 210 ? -7.452 -1.685 -12.390 1.00 98.75 210 ARG A CA 1
ATOM 1659 C C . ARG A 1 210 ? -7.823 -0.918 -13.661 1.00 98.75 210 ARG A C 1
ATOM 1661 O O . ARG A 1 210 ? -8.001 -1.521 -14.721 1.00 98.75 210 ARG A O 1
ATOM 1668 N N . ASP A 1 211 ? -7.967 0.396 -13.529 1.00 98.56 211 ASP A N 1
ATOM 1669 C CA . ASP A 1 211 ? -8.540 1.282 -14.534 1.00 98.56 211 ASP A CA 1
ATOM 1670 C C . ASP A 1 211 ? -7.510 2.255 -15.124 1.00 98.56 211 ASP A C 1
ATOM 1672 O O . ASP A 1 211 ? -7.766 2.833 -16.177 1.00 98.56 211 ASP A O 1
ATOM 1676 N N . THR A 1 212 ? -6.332 2.412 -14.505 1.00 98.38 212 THR A N 1
ATOM 1677 C CA . THR A 1 212 ? -5.301 3.361 -14.964 1.00 98.38 212 THR A CA 1
ATOM 1678 C C . THR A 1 212 ? -4.082 2.737 -15.639 1.00 98.38 212 THR A C 1
ATOM 1680 O O . THR A 1 212 ? -3.388 3.447 -16.377 1.00 98.38 212 THR A O 1
ATOM 1683 N N . ILE A 1 213 ? -3.777 1.450 -15.427 1.00 97.38 213 ILE A N 1
ATOM 1684 C CA . ILE A 1 213 ? -2.740 0.745 -16.204 1.00 97.38 213 ILE A CA 1
ATOM 1685 C C . ILE A 1 213 ? -3.377 -0.041 -17.350 1.00 97.38 213 ILE A C 1
ATOM 1687 O O . ILE A 1 213 ? -3.633 -1.244 -17.291 1.00 97.38 213 ILE A O 1
ATOM 1691 N N . LEU A 1 214 ? -3.685 0.708 -18.408 1.00 96.44 214 LEU A N 1
ATOM 1692 C CA . LEU A 1 214 ? -4.253 0.200 -19.650 1.00 96.44 214 LEU A CA 1
ATOM 1693 C C . LEU A 1 214 ? -3.189 0.286 -20.738 1.00 96.44 214 LEU A C 1
ATOM 1695 O O . LEU A 1 214 ? -2.852 1.381 -21.194 1.00 96.44 214 LEU A O 1
ATOM 1699 N N . TRP A 1 215 ? -2.636 -0.867 -21.103 1.00 97.75 215 TRP A N 1
ATOM 1700 C CA . TRP A 1 215 ? -1.602 -0.971 -22.125 1.00 97.75 215 TRP A CA 1
ATOM 1701 C C . TRP A 1 215 ? -2.203 -0.817 -23.526 1.00 97.75 215 TRP A C 1
ATOM 1703 O O . TRP A 1 215 ? -3.204 -1.479 -23.809 1.00 97.75 215 TRP A O 1
ATOM 1713 N N . PRO A 1 216 ? -1.609 -0.004 -24.422 1.00 97.19 216 PRO A N 1
ATOM 1714 C CA . PRO A 1 216 ? -2.201 0.305 -25.728 1.00 97.19 216 PRO A CA 1
ATOM 1715 C C . PRO A 1 216 ? -2.500 -0.916 -26.605 1.00 97.19 216 PRO A C 1
ATOM 1717 O O . PRO A 1 216 ? -3.449 -0.898 -27.384 1.00 97.19 216 PRO A O 1
ATOM 1720 N N . LYS A 1 217 ? -1.691 -1.975 -26.489 1.00 96.12 217 LYS A N 1
ATOM 1721 C CA . LYS A 1 217 ? -1.801 -3.206 -27.285 1.00 96.12 217 LYS A CA 1
ATOM 1722 C C . LYS A 1 217 ? -1.886 -4.455 -26.403 1.00 96.12 217 LYS A C 1
ATOM 1724 O O . LYS A 1 217 ? -1.497 -5.531 -26.839 1.00 96.12 217 LYS A O 1
ATOM 1729 N N . ASN A 1 218 ? -2.381 -4.316 -25.169 1.00 96.00 218 ASN A N 1
ATOM 1730 C CA . ASN A 1 218 ? -2.473 -5.411 -24.192 1.00 96.00 218 ASN A CA 1
ATOM 1731 C C . ASN A 1 218 ? -1.133 -6.124 -23.929 1.00 96.00 218 ASN A C 1
ATOM 1733 O O . ASN A 1 218 ? -1.110 -7.335 -23.725 1.00 96.00 218 ASN A O 1
ATOM 1737 N N . GLN A 1 219 ? -0.023 -5.376 -23.911 1.00 97.81 219 GLN A N 1
ATOM 1738 C CA . GLN A 1 219 ? 1.307 -5.901 -23.568 1.00 97.81 219 GLN A CA 1
ATOM 1739 C C . GLN A 1 219 ? 1.306 -6.642 -22.224 1.00 97.81 219 GLN A C 1
ATOM 1741 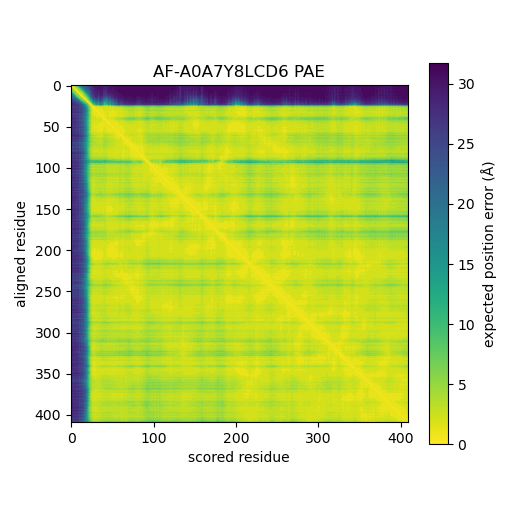O O . GLN A 1 219 ? 1.980 -7.654 -22.064 1.00 97.81 219 GLN A O 1
ATOM 1746 N N . TRP A 1 220 ? 0.501 -6.155 -21.278 1.00 98.31 220 TRP A N 1
ATOM 1747 C CA . TRP A 1 220 ? 0.106 -6.896 -20.088 1.00 98.31 220 TRP A CA 1
ATOM 1748 C C . TRP A 1 220 ? -1.419 -6.959 -19.992 1.00 98.31 220 TRP A C 1
ATOM 1750 O O . TRP A 1 220 ? -2.106 -6.085 -20.539 1.00 98.31 220 TRP A O 1
ATOM 1760 N N . PRO A 1 221 ? -1.965 -7.939 -19.245 1.00 98.00 221 PRO A N 1
ATOM 1761 C CA . PRO A 1 221 ? -3.388 -7.981 -18.945 1.00 98.00 221 PRO A CA 1
ATOM 1762 C C . PRO A 1 221 ? -3.880 -6.663 -18.336 1.00 98.00 221 PRO A C 1
ATOM 1764 O O . PRO A 1 221 ? -3.160 -5.992 -17.592 1.00 98.00 221 PRO A O 1
ATOM 1767 N N . ARG A 1 222 ? -5.132 -6.299 -18.631 1.00 97.06 222 ARG A N 1
ATOM 1768 C CA . ARG A 1 222 ? -5.746 -5.059 -18.141 1.00 97.06 222 ARG A CA 1
ATOM 1769 C C . ARG A 1 222 ? -5.579 -4.917 -16.625 1.00 97.06 222 ARG A C 1
ATOM 1771 O O . ARG A 1 222 ? -5.934 -5.823 -15.872 1.00 97.06 222 ARG A O 1
ATOM 1778 N N . GLY A 1 223 ? -5.101 -3.753 -16.189 1.00 97.94 223 GLY A N 1
ATOM 1779 C CA . GLY A 1 223 ? -4.911 -3.467 -14.772 1.00 97.94 223 GLY A CA 1
ATOM 1780 C C . GLY A 1 223 ? -3.649 -4.095 -14.178 1.00 97.94 223 GLY A C 1
ATOM 1781 O O . GLY A 1 223 ? -3.504 -4.044 -12.964 1.00 97.94 223 GLY A O 1
ATOM 1782 N N . ARG A 1 224 ? -2.744 -4.680 -14.980 1.00 98.62 224 ARG A N 1
ATOM 1783 C CA . ARG A 1 224 ? -1.459 -5.251 -14.536 1.00 98.62 224 ARG A CA 1
ATOM 1784 C C . ARG A 1 224 ? -0.263 -4.624 -15.277 1.00 98.62 224 ARG A C 1
ATOM 1786 O O . ARG A 1 224 ? -0.427 -4.172 -16.410 1.00 98.62 224 ARG A O 1
ATOM 1793 N N . PRO A 1 225 ? 0.941 -4.623 -14.674 1.00 98.69 225 PRO A N 1
ATOM 1794 C CA . PRO A 1 225 ? 1.229 -4.978 -13.278 1.00 98.69 225 PRO A CA 1
ATOM 1795 C C . PRO A 1 225 ? 0.685 -3.927 -12.295 1.00 98.69 225 PRO A C 1
ATOM 1797 O O . PRO A 1 225 ? 0.630 -2.742 -12.621 1.00 98.69 225 PRO A O 1
ATOM 1800 N N . SER A 1 226 ? 0.242 -4.366 -11.117 1.00 98.81 226 SER A N 1
ATOM 1801 C CA . SER A 1 226 ? -0.352 -3.511 -10.079 1.00 98.81 226 SER A CA 1
ATOM 1802 C C . SER A 1 226 ? -0.435 -4.239 -8.739 1.00 98.81 226 SER A C 1
ATOM 1804 O O . SER A 1 226 ? -0.409 -5.470 -8.704 1.00 98.81 226 SER A O 1
ATOM 1806 N N . HIS A 1 227 ? -0.597 -3.491 -7.646 1.00 98.88 227 HIS A N 1
ATOM 1807 C CA . HIS A 1 227 ? -0.843 -4.065 -6.323 1.00 98.88 227 HIS A CA 1
ATOM 1808 C C . HIS A 1 227 ? -2.278 -4.580 -6.183 1.00 98.88 227 HIS A C 1
ATOM 1810 O O . HIS A 1 227 ? -2.538 -5.493 -5.410 1.00 98.88 227 HIS A O 1
ATOM 1816 N N . VAL A 1 228 ? -3.235 -4.002 -6.913 1.00 98.69 228 VAL A N 1
ATOM 1817 C CA . VAL A 1 228 ? -4.644 -4.431 -6.865 1.00 98.69 228 VAL A CA 1
ATOM 1818 C C . VAL A 1 228 ? -4.898 -5.814 -7.483 1.00 98.69 228 VAL A C 1
ATOM 1820 O O . VAL A 1 228 ? -5.926 -6.431 -7.203 1.00 98.69 228 VAL A O 1
ATOM 1823 N N . LEU A 1 229 ? -3.991 -6.296 -8.336 1.00 98.81 229 LEU A N 1
ATOM 1824 C CA . LEU A 1 229 ? -4.097 -7.583 -9.030 1.00 98.81 229 LEU A CA 1
ATOM 1825 C C . LEU A 1 229 ? -2.854 -8.465 -8.839 1.00 98.81 229 LEU A C 1
ATOM 1827 O O . LEU A 1 229 ? -2.615 -9.362 -9.651 1.00 98.81 229 LEU A O 1
ATOM 1831 N N . ASP A 1 230 ? -2.053 -8.221 -7.800 1.00 98.81 230 ASP A N 1
ATOM 1832 C CA . ASP A 1 230 ? -0.822 -8.976 -7.556 1.00 98.81 230 ASP A CA 1
ATOM 1833 C C . ASP A 1 230 ? -1.104 -10.438 -7.175 1.00 98.81 230 ASP A C 1
ATOM 1835 O O . ASP A 1 230 ? -0.478 -11.330 -7.747 1.00 98.81 230 ASP A O 1
ATOM 1839 N N . TRP A 1 231 ? -2.095 -10.697 -6.315 1.00 98.69 231 TRP A N 1
ATOM 1840 C CA . TRP A 1 231 ? -2.541 -12.050 -5.969 1.00 98.69 231 TRP A CA 1
ATOM 1841 C C . TRP A 1 231 ? -3.095 -12.776 -7.187 1.00 98.69 231 TRP A C 1
ATOM 1843 O O . TRP A 1 231 ? -2.695 -13.904 -7.468 1.00 98.69 231 TRP A O 1
ATOM 1853 N N . ARG A 1 232 ? -3.967 -12.111 -7.961 1.00 98.50 232 ARG A N 1
ATOM 1854 C CA . ARG A 1 232 ? -4.487 -12.663 -9.217 1.00 98.50 232 ARG A CA 1
ATOM 1855 C C . ARG A 1 232 ? -3.343 -13.056 -10.151 1.00 98.50 232 ARG A C 1
ATOM 1857 O O . ARG A 1 232 ? -3.360 -14.151 -10.697 1.00 98.50 232 ARG A O 1
ATOM 1864 N N . ALA A 1 233 ? -2.352 -12.182 -10.333 1.00 98.69 233 ALA A N 1
ATOM 1865 C CA . ALA A 1 233 ? -1.197 -12.471 -11.176 1.00 98.69 233 ALA A CA 1
ATOM 1866 C C . ALA A 1 233 ? -0.406 -13.694 -10.681 1.00 98.69 233 ALA A C 1
ATOM 1868 O O . ALA A 1 233 ? 0.004 -14.512 -11.502 1.00 98.69 233 ALA A O 1
ATOM 1869 N N . ASN A 1 234 ? -0.244 -13.838 -9.364 1.00 98.69 234 ASN A N 1
ATOM 1870 C CA . ASN A 1 234 ? 0.433 -14.973 -8.743 1.00 98.69 234 ASN A CA 1
ATOM 1871 C C . ASN A 1 234 ? -0.324 -16.289 -8.981 1.00 98.69 234 ASN A C 1
ATOM 1873 O O . ASN A 1 234 ? 0.237 -17.227 -9.542 1.00 98.69 234 ASN A O 1
ATOM 1877 N N . VAL A 1 235 ? -1.618 -16.346 -8.647 1.00 98.31 235 VAL A N 1
ATOM 1878 C CA . VAL A 1 235 ? -2.396 -17.595 -8.767 1.00 98.31 235 VAL A CA 1
ATOM 1879 C C . VAL A 1 235 ? -2.739 -17.974 -10.211 1.00 98.31 235 VAL A C 1
ATOM 1881 O O . VAL A 1 235 ? -3.028 -19.134 -10.498 1.00 98.31 235 VAL A O 1
ATOM 1884 N N . GLU A 1 236 ? -2.690 -17.011 -11.135 1.00 98.31 236 GLU A N 1
ATOM 1885 C CA . GLU A 1 236 ? -2.807 -17.234 -12.582 1.00 98.31 236 GLU A CA 1
ATOM 1886 C C . GLU A 1 236 ? -1.444 -17.459 -13.266 1.00 98.31 236 GLU A C 1
ATOM 1888 O O . GLU A 1 236 ? -1.377 -17.438 -14.492 1.00 98.31 236 GLU A O 1
ATOM 1893 N N . THR A 1 237 ? -0.358 -17.666 -12.514 1.00 98.56 237 THR A N 1
ATOM 1894 C CA . THR A 1 237 ? 0.930 -18.101 -13.073 1.00 98.56 237 THR A CA 1
ATOM 1895 C C . THR A 1 237 ? 0.963 -19.628 -13.169 1.00 98.56 237 THR A C 1
ATOM 1897 O O . THR A 1 237 ? 0.879 -20.316 -12.153 1.00 98.56 237 THR A O 1
ATOM 1900 N N . ASP A 1 238 ? 1.122 -20.165 -14.383 1.00 97.81 238 ASP A N 1
ATOM 1901 C CA . ASP A 1 238 ? 1.023 -21.605 -14.677 1.00 97.81 238 ASP A CA 1
ATOM 1902 C C . ASP A 1 238 ? 1.908 -22.466 -13.762 1.00 97.81 238 ASP A C 1
ATOM 1904 O O . ASP A 1 238 ? 1.433 -23.430 -13.163 1.00 97.81 238 ASP A O 1
ATOM 1908 N N . ILE A 1 239 ? 3.190 -22.102 -13.605 1.00 98.12 239 ILE A N 1
ATOM 1909 C CA . ILE A 1 239 ? 4.123 -22.869 -12.768 1.00 98.12 239 ILE A CA 1
ATOM 1910 C C . ILE A 1 239 ? 3.765 -22.785 -11.283 1.00 98.12 239 ILE A C 1
ATOM 1912 O O . ILE A 1 239 ? 3.863 -23.789 -10.583 1.00 98.12 239 ILE A O 1
ATOM 1916 N N . TRP A 1 240 ? 3.280 -21.632 -10.811 1.00 98.62 240 TRP A N 1
ATOM 1917 C CA . TRP A 1 240 ? 2.825 -21.484 -9.431 1.00 98.62 240 TRP A CA 1
ATOM 1918 C C . TRP A 1 240 ? 1.630 -22.395 -9.159 1.00 98.62 240 TRP A C 1
ATOM 1920 O O . TRP A 1 240 ? 1.579 -23.034 -8.112 1.00 98.62 240 TRP A O 1
ATOM 1930 N N . ALA A 1 241 ? 0.684 -22.498 -10.095 1.00 98.19 241 ALA A N 1
ATOM 1931 C CA . ALA A 1 241 ? -0.485 -23.358 -9.939 1.00 98.19 241 ALA A CA 1
ATOM 1932 C C . ALA A 1 241 ? -0.148 -24.848 -10.121 1.00 98.19 241 ALA A C 1
ATOM 1934 O O . ALA A 1 241 ? -0.721 -25.684 -9.430 1.00 98.19 241 ALA A O 1
ATOM 1935 N N . GLY A 1 242 ? 0.776 -25.183 -11.025 1.00 97.62 242 GLY A N 1
ATOM 1936 C CA . GLY A 1 242 ? 1.092 -26.565 -11.398 1.00 97.62 242 GLY A CA 1
ATOM 1937 C C . GLY A 1 242 ? 2.183 -27.248 -10.567 1.00 97.62 242 GLY A C 1
ATOM 1938 O O . GLY A 1 242 ? 2.263 -28.476 -10.571 1.00 97.62 242 GLY A O 1
ATOM 1939 N N . MET A 1 243 ? 3.040 -26.503 -9.863 1.00 97.88 243 MET A N 1
ATOM 1940 C CA . MET A 1 243 ? 4.139 -27.107 -9.104 1.00 97.88 243 MET A CA 1
ATOM 1941 C C . MET A 1 243 ? 3.665 -27.817 -7.830 1.00 97.88 243 MET A C 1
ATOM 1943 O O . MET A 1 243 ? 2.825 -27.309 -7.078 1.00 97.88 243 MET A O 1
ATOM 1947 N N . SER A 1 244 ? 4.268 -28.976 -7.543 1.00 97.81 244 SER A N 1
ATOM 1948 C CA . SER A 1 244 ? 3.945 -29.785 -6.363 1.00 97.81 244 SER A CA 1
ATOM 1949 C C . SER A 1 244 ? 4.538 -29.233 -5.063 1.00 97.81 244 SER A C 1
ATOM 1951 O O . SER A 1 244 ? 4.005 -29.502 -3.990 1.00 97.81 244 SER A O 1
ATOM 1953 N N . GLN A 1 245 ? 5.630 -28.464 -5.127 1.00 98.50 245 GLN A N 1
ATOM 1954 C CA . GLN A 1 245 ? 6.292 -27.879 -3.954 1.00 98.50 245 GLN A CA 1
ATOM 1955 C C . GLN A 1 245 ? 5.534 -26.631 -3.477 1.00 98.50 245 GLN A C 1
ATOM 1957 O O . GLN A 1 245 ? 5.955 -25.498 -3.719 1.00 98.50 245 GLN A O 1
ATOM 1962 N N . ARG A 1 246 ? 4.393 -26.834 -2.813 1.00 98.50 246 ARG A N 1
ATOM 1963 C CA . ARG A 1 246 ? 3.483 -25.750 -2.411 1.00 98.50 246 ARG A CA 1
ATOM 1964 C C . ARG A 1 246 ? 4.134 -24.732 -1.480 1.00 98.50 246 ARG A C 1
ATOM 1966 O O . ARG A 1 246 ? 3.853 -23.550 -1.614 1.00 98.50 246 ARG A O 1
ATOM 1973 N N . GLU A 1 247 ? 5.044 -25.141 -0.603 1.00 98.56 247 GLU A N 1
ATOM 1974 C CA . GLU A 1 247 ? 5.781 -24.220 0.271 1.00 98.56 247 GLU A CA 1
ATOM 1975 C C . GLU A 1 247 ? 6.701 -23.276 -0.521 1.00 98.56 247 GLU A C 1
ATOM 1977 O O . GLU A 1 247 ? 6.869 -22.123 -0.129 1.00 98.56 247 GLU A O 1
ATOM 1982 N N . ILE A 1 248 ? 7.250 -23.726 -1.658 1.00 98.50 248 ILE A N 1
ATOM 1983 C CA . ILE A 1 248 ? 8.018 -22.864 -2.572 1.00 98.50 248 ILE A CA 1
ATOM 1984 C C . ILE A 1 248 ? 7.067 -21.905 -3.295 1.00 98.50 248 ILE A C 1
ATOM 1986 O O . ILE A 1 248 ? 7.339 -20.708 -3.351 1.00 98.50 248 ILE A O 1
ATOM 1990 N N . ALA A 1 249 ? 5.927 -22.407 -3.784 1.00 98.62 249 ALA A N 1
ATOM 1991 C CA . ALA A 1 249 ? 4.903 -21.577 -4.419 1.00 98.62 249 ALA A CA 1
ATOM 1992 C C . ALA A 1 249 ? 4.382 -20.482 -3.466 1.00 98.62 249 ALA A C 1
ATOM 1994 O O . ALA A 1 249 ? 4.232 -19.326 -3.859 1.00 98.62 249 ALA A O 1
ATOM 1995 N N . GLU A 1 250 ? 4.160 -20.798 -2.187 1.00 98.38 250 GLU A N 1
ATOM 1996 C CA . GLU A 1 250 ? 3.743 -19.800 -1.196 1.00 98.38 250 GLU A CA 1
ATOM 1997 C C . GLU A 1 250 ? 4.844 -18.782 -0.859 1.00 98.38 250 GLU A C 1
ATOM 1999 O O . GLU A 1 250 ? 4.536 -17.674 -0.422 1.00 98.38 250 GLU A O 1
ATOM 2004 N N . GLY A 1 251 ? 6.113 -19.095 -1.140 1.00 98.31 251 GLY A N 1
ATOM 2005 C CA . GLY A 1 251 ? 7.188 -18.103 -1.154 1.00 98.31 251 GLY A CA 1
ATOM 2006 C C . GLY A 1 251 ? 6.902 -16.957 -2.132 1.00 98.31 251 GLY A C 1
ATOM 2007 O O . GLY A 1 251 ? 7.064 -15.794 -1.768 1.00 98.31 251 GLY A O 1
ATOM 2008 N N . CYS A 1 252 ? 6.385 -17.264 -3.328 1.00 98.38 252 CYS A N 1
ATOM 2009 C CA . CYS A 1 252 ? 5.915 -16.255 -4.284 1.00 98.38 252 CYS A CA 1
ATOM 2010 C C . CYS A 1 252 ? 4.688 -15.513 -3.738 1.00 98.38 252 CYS A C 1
ATOM 2012 O O . CYS A 1 252 ? 4.641 -14.284 -3.737 1.00 98.38 252 CYS A O 1
ATOM 2014 N N . SER A 1 253 ? 3.716 -16.255 -3.203 1.00 98.56 253 SER A N 1
ATOM 2015 C CA . SER A 1 253 ? 2.476 -15.691 -2.669 1.00 98.56 253 SER A CA 1
ATOM 2016 C C . SER A 1 253 ? 2.699 -14.635 -1.592 1.00 98.56 253 SER A C 1
ATOM 2018 O O . SER A 1 253 ? 1.958 -13.657 -1.556 1.00 98.56 253 SER A O 1
ATOM 2020 N N . ILE A 1 254 ? 3.710 -14.793 -0.728 1.00 98.12 254 ILE A N 1
ATOM 2021 C CA . ILE A 1 254 ? 4.030 -13.825 0.336 1.00 98.12 254 ILE A CA 1
ATOM 2022 C C . ILE A 1 254 ? 4.285 -12.421 -0.240 1.00 98.12 254 ILE A C 1
ATOM 2024 O O . ILE A 1 254 ? 3.806 -11.442 0.339 1.00 98.12 254 ILE A O 1
ATOM 2028 N N . CYS A 1 255 ? 4.947 -12.320 -1.397 1.00 98.50 255 CYS A N 1
ATOM 2029 C CA . CYS A 1 255 ? 5.182 -11.049 -2.091 1.00 98.50 255 CYS A CA 1
ATOM 2030 C C . CYS A 1 255 ? 3.924 -10.487 -2.778 1.00 98.50 255 CYS A C 1
ATOM 2032 O O . CYS A 1 255 ? 3.838 -9.285 -3.025 1.00 98.50 255 CYS A O 1
ATOM 2034 N N . HIS A 1 256 ? 2.933 -11.335 -3.056 1.00 98.81 256 HIS A N 1
ATOM 2035 C CA . HIS A 1 256 ? 1.768 -11.039 -3.892 1.00 98.81 256 HIS A CA 1
ATOM 2036 C C . HIS A 1 256 ? 0.454 -10.998 -3.095 1.00 98.81 256 HIS A C 1
ATOM 2038 O O . HIS A 1 256 ? -0.557 -11.557 -3.510 1.00 98.81 256 HIS A O 1
ATOM 2044 N N . THR A 1 257 ? 0.450 -10.348 -1.926 1.00 98.69 257 THR A N 1
ATOM 2045 C CA . THR A 1 257 ? -0.742 -10.261 -1.056 1.00 98.69 257 THR A CA 1
ATOM 2046 C C . THR A 1 257 ? -1.358 -8.868 -0.939 1.00 98.69 257 THR A C 1
ATOM 2048 O O . THR A 1 257 ? -2.314 -8.697 -0.175 1.00 98.69 257 THR A O 1
ATOM 2051 N N . ASN A 1 258 ? -0.860 -7.862 -1.664 1.00 98.81 258 ASN A N 1
ATOM 2052 C CA . ASN A 1 258 ? -1.361 -6.489 -1.544 1.00 98.81 258 ASN A CA 1
ATOM 2053 C C . ASN A 1 258 ? -2.825 -6.379 -1.979 1.00 98.81 258 ASN A C 1
ATOM 2055 O O . ASN A 1 258 ? -3.572 -5.594 -1.396 1.00 98.81 258 ASN A O 1
ATOM 2059 N N . GLN A 1 259 ? -3.263 -7.187 -2.948 1.00 98.81 259 GLN A N 1
ATOM 2060 C CA . GLN A 1 259 ? -4.661 -7.308 -3.354 1.00 98.81 259 GLN A CA 1
ATOM 2061 C C . GLN A 1 259 ? -5.546 -7.696 -2.162 1.00 98.81 259 GLN A C 1
ATOM 2063 O O . GLN A 1 259 ? -6.618 -7.117 -1.972 1.00 98.81 259 GLN A O 1
ATOM 2068 N N . ASN A 1 260 ? -5.096 -8.651 -1.350 1.00 98.69 260 ASN A N 1
ATOM 2069 C CA . ASN A 1 260 ? -5.918 -9.303 -0.333 1.00 98.69 260 ASN A CA 1
ATOM 2070 C C . ASN A 1 260 ? -5.924 -8.547 0.997 1.00 98.69 260 ASN A C 1
ATOM 2072 O O . ASN A 1 260 ? -6.950 -8.525 1.678 1.00 98.69 260 ASN A O 1
ATOM 2076 N N . LYS A 1 261 ? -4.807 -7.920 1.375 1.00 98.50 261 LYS A N 1
ATOM 2077 C CA . LYS A 1 261 ? -4.629 -7.258 2.674 1.00 98.50 261 LYS A CA 1
ATOM 2078 C C . LYS A 1 261 ? -3.751 -6.013 2.560 1.00 98.50 261 LYS A C 1
ATOM 2080 O O . LYS A 1 261 ? -2.862 -5.934 1.721 1.00 98.50 261 LYS A O 1
ATOM 2085 N N . CYS A 1 262 ? -3.983 -5.041 3.439 1.00 98.75 262 CYS A N 1
ATOM 2086 C CA . CYS A 1 262 ? -3.330 -3.727 3.373 1.00 98.75 262 CYS A CA 1
ATOM 2087 C C . CYS A 1 262 ? -2.103 -3.583 4.292 1.00 98.75 262 CYS A C 1
ATOM 2089 O O . CYS A 1 262 ? -1.625 -2.476 4.495 1.00 98.75 262 CYS A O 1
ATOM 2091 N N . ASP A 1 263 ? -1.591 -4.654 4.892 1.00 98.69 263 ASP A N 1
ATOM 2092 C CA . ASP A 1 263 ? -0.585 -4.581 5.962 1.00 98.69 263 ASP A CA 1
ATOM 2093 C C . ASP A 1 263 ? 0.845 -4.940 5.519 1.00 98.69 263 ASP A C 1
ATOM 2095 O O . ASP A 1 263 ? 1.676 -5.278 6.358 1.00 98.69 263 ASP A O 1
ATOM 2099 N N . ASN A 1 264 ? 1.145 -4.869 4.218 1.00 98.69 264 ASN A N 1
ATOM 2100 C CA . ASN A 1 264 ? 2.495 -5.120 3.698 1.00 98.69 264 ASN A CA 1
ATOM 2101 C C . ASN A 1 264 ? 3.434 -3.918 3.887 1.00 98.69 264 ASN A C 1
ATOM 2103 O O . ASN A 1 264 ? 4.584 -4.105 4.268 1.00 98.69 264 ASN A O 1
ATOM 2107 N N . CYS A 1 265 ? 2.943 -2.688 3.681 1.00 98.62 265 CYS A N 1
ATOM 2108 C CA . CYS A 1 265 ? 3.765 -1.474 3.779 1.00 98.62 265 CYS A CA 1
ATOM 2109 C C . CYS A 1 265 ? 3.702 -0.822 5.172 1.00 98.62 265 CYS A C 1
ATOM 2111 O O . CYS A 1 265 ? 4.729 -0.498 5.760 1.00 98.62 265 CYS A O 1
ATOM 2113 N N . HIS A 1 266 ? 2.495 -0.610 5.710 1.00 98.44 266 HIS A N 1
ATOM 2114 C CA . HIS A 1 266 ? 2.274 -0.167 7.094 1.00 98.44 266 HIS A CA 1
ATOM 2115 C C . HIS A 1 266 ? 1.830 -1.373 7.925 1.00 98.44 266 HIS A C 1
ATOM 2117 O O . HIS A 1 266 ? 0.641 -1.685 8.044 1.00 98.44 266 HIS A O 1
ATOM 2123 N N . THR A 1 267 ? 2.812 -2.090 8.454 1.00 98.50 267 THR A N 1
ATOM 2124 C CA . THR A 1 267 ? 2.609 -3.426 9.008 1.00 98.50 267 THR A CA 1
ATOM 2125 C C . THR A 1 267 ? 1.742 -3.438 10.266 1.00 98.50 267 THR A C 1
ATOM 2127 O O . THR A 1 267 ? 1.697 -2.496 11.070 1.00 98.50 267 THR A O 1
ATOM 2130 N N . ARG A 1 268 ? 1.021 -4.550 10.437 1.00 98.00 268 ARG A N 1
ATOM 2131 C CA . ARG A 1 268 ? 0.267 -4.838 11.659 1.00 98.00 268 ARG A CA 1
ATOM 2132 C C . ARG A 1 268 ? 1.217 -4.946 12.866 1.00 98.00 268 ARG A C 1
ATOM 2134 O O . ARG A 1 268 ? 2.335 -5.429 12.741 1.00 98.00 268 ARG A O 1
ATOM 2141 N N . HIS A 1 269 ? 0.832 -4.567 14.078 1.00 98.38 269 HIS A N 1
ATOM 2142 C CA . HIS A 1 269 ? -0.439 -3.952 14.478 1.00 98.38 269 HIS A CA 1
ATOM 2143 C C . HIS A 1 269 ? -0.298 -2.446 14.761 1.00 98.38 269 HIS A C 1
ATOM 2145 O O . HIS A 1 269 ? -1.175 -1.857 15.389 1.00 98.38 269 HIS A O 1
ATOM 2151 N N . GLU A 1 270 ? 0.797 -1.815 14.316 1.00 98.38 270 GLU A N 1
ATOM 2152 C CA . GLU A 1 270 ? 1.012 -0.373 14.509 1.00 98.38 270 GLU A CA 1
ATOM 2153 C C . GLU A 1 270 ? 0.337 0.439 13.411 1.00 98.38 270 GLU A C 1
ATOM 2155 O O . GLU A 1 270 ? -0.169 1.530 13.674 1.00 98.38 270 GLU A O 1
ATOM 2160 N N . PHE A 1 271 ? 0.325 -0.104 12.185 1.00 98.56 271 PHE A N 1
ATOM 2161 C CA . PHE A 1 271 ? -0.184 0.562 10.987 1.00 98.56 271 PHE A CA 1
ATOM 2162 C C . PHE A 1 271 ? 0.438 1.959 10.809 1.00 98.56 271 PHE A C 1
ATOM 2164 O O . PHE A 1 271 ? -0.230 2.949 10.505 1.00 98.56 271 PHE A O 1
ATOM 2171 N N . SER A 1 272 ? 1.751 2.033 11.042 1.00 98.44 272 SER A N 1
ATOM 2172 C CA . SER A 1 272 ? 2.530 3.267 11.015 1.00 98.44 272 SER A CA 1
ATOM 2173 C C . SER A 1 272 ? 2.668 3.797 9.591 1.00 98.44 272 SER A C 1
ATOM 2175 O O . SER A 1 272 ? 3.373 3.240 8.745 1.00 98.44 272 SER A O 1
ATOM 2177 N N . VAL A 1 273 ? 2.021 4.933 9.330 1.00 96.94 273 VAL A N 1
ATOM 2178 C CA . VAL A 1 273 ? 2.181 5.641 8.056 1.00 96.94 273 VAL A CA 1
ATOM 2179 C C . VAL A 1 273 ? 3.625 6.122 7.860 1.00 96.94 273 VAL A C 1
ATOM 2181 O O . VAL A 1 273 ? 4.114 6.150 6.732 1.00 96.94 273 VAL A O 1
ATOM 2184 N N . ALA A 1 274 ? 4.331 6.451 8.946 1.00 98.12 274 ALA A N 1
ATOM 2185 C CA . ALA A 1 274 ? 5.726 6.867 8.894 1.00 98.12 274 ALA A CA 1
ATOM 2186 C C . ALA A 1 274 ? 6.634 5.733 8.400 1.00 98.12 274 ALA A C 1
ATOM 2188 O O . ALA A 1 274 ? 7.488 5.969 7.547 1.00 98.12 274 ALA A O 1
ATOM 2189 N N . ASP A 1 275 ? 6.413 4.502 8.865 1.00 97.44 275 ASP A N 1
ATOM 2190 C CA . ASP A 1 275 ? 7.192 3.347 8.411 1.00 97.44 275 ASP A CA 1
ATOM 2191 C C . ASP A 1 275 ? 6.878 2.988 6.960 1.00 97.44 275 ASP A C 1
ATOM 2193 O O . ASP A 1 275 ? 7.800 2.754 6.183 1.00 97.44 275 ASP A O 1
ATOM 2197 N N . SER A 1 276 ? 5.614 3.094 6.536 1.00 98.25 276 SER A N 1
ATOM 2198 C CA . SER A 1 276 ? 5.244 2.853 5.132 1.00 98.25 276 SER A CA 1
ATOM 2199 C C . SER A 1 276 ? 5.839 3.839 4.128 1.00 98.25 276 SER A C 1
ATOM 2201 O O . SER A 1 276 ? 5.801 3.568 2.932 1.00 98.25 276 SER A O 1
ATOM 2203 N N . ARG A 1 277 ? 6.368 4.984 4.583 1.00 98.50 277 ARG A N 1
ATOM 2204 C CA . ARG A 1 277 ? 7.033 5.998 3.741 1.00 98.50 277 ARG A CA 1
ATOM 2205 C C . ARG A 1 277 ? 8.539 5.767 3.605 1.00 98.50 277 ARG A C 1
ATOM 2207 O O . ARG A 1 277 ? 9.192 6.484 2.844 1.00 98.50 277 ARG A O 1
ATOM 2214 N N . LYS A 1 278 ? 9.090 4.799 4.341 1.00 98.56 278 LYS A N 1
ATOM 2215 C CA . LYS A 1 278 ? 10.499 4.414 4.276 1.00 98.56 278 LYS A CA 1
ATOM 2216 C C . LYS A 1 278 ? 10.699 3.365 3.166 1.00 98.56 278 LYS A C 1
ATOM 2218 O O . LYS A 1 278 ? 9.894 2.438 3.076 1.00 98.56 278 LYS A O 1
ATOM 2223 N N . PRO A 1 279 ? 11.740 3.473 2.321 1.00 98.50 279 PRO A N 1
ATOM 2224 C CA . PRO A 1 279 ? 12.082 2.486 1.293 1.00 98.50 279 PRO A CA 1
ATOM 2225 C C . PRO A 1 279 ? 12.117 1.028 1.776 1.00 98.50 279 PRO A C 1
ATOM 2227 O O . PRO A 1 279 ? 11.761 0.126 1.022 1.00 98.50 279 PRO A O 1
ATOM 2230 N N . GLU A 1 280 ? 12.496 0.790 3.034 1.00 98.50 280 GLU A N 1
ATOM 2231 C CA . GLU A 1 280 ? 12.542 -0.536 3.659 1.00 98.50 280 GLU A CA 1
ATOM 2232 C C . GLU A 1 280 ? 11.190 -1.268 3.590 1.00 98.50 280 GLU A C 1
ATOM 2234 O O . GLU A 1 280 ? 11.169 -2.488 3.452 1.00 98.50 280 GLU A O 1
ATOM 2239 N N . ALA A 1 281 ? 10.067 -0.538 3.606 1.00 98.62 281 ALA A N 1
ATOM 2240 C CA . ALA A 1 281 ? 8.726 -1.114 3.485 1.00 98.62 281 ALA A CA 1
ATOM 2241 C C . ALA A 1 281 ? 8.474 -1.799 2.126 1.00 98.62 281 ALA A C 1
ATOM 2243 O O . ALA A 1 281 ? 7.574 -2.625 2.013 1.00 98.62 281 ALA A O 1
ATOM 2244 N N . CYS A 1 282 ? 9.258 -1.474 1.094 1.00 98.69 282 CYS A N 1
ATOM 2245 C CA . CYS A 1 282 ? 9.135 -2.060 -0.243 1.00 98.69 282 CYS A CA 1
ATOM 2246 C C . CYS A 1 282 ? 10.125 -3.214 -0.474 1.00 98.69 282 CYS A C 1
ATOM 2248 O O . CYS A 1 282 ? 9.872 -4.087 -1.305 1.00 98.69 282 CYS A O 1
ATOM 2250 N N . GLY A 1 283 ? 11.252 -3.225 0.247 1.00 97.62 283 GLY A N 1
ATOM 2251 C CA . GLY A 1 283 ? 12.416 -4.057 -0.076 1.00 97.62 283 GLY A CA 1
ATOM 2252 C C . GLY A 1 283 ? 12.230 -5.561 0.124 1.00 97.62 283 GLY A C 1
ATOM 2253 O O . GLY A 1 283 ? 13.003 -6.338 -0.420 1.00 97.62 283 GLY A O 1
ATOM 2254 N N . THR A 1 284 ? 11.201 -6.000 0.856 1.00 97.81 284 THR A N 1
ATOM 2255 C CA . THR A 1 284 ? 10.895 -7.440 0.977 1.00 97.81 284 THR A CA 1
ATOM 2256 C C . THR A 1 284 ? 10.381 -8.034 -0.337 1.00 97.81 284 THR A C 1
ATOM 2258 O O . THR A 1 284 ? 10.692 -9.179 -0.631 1.00 97.81 284 THR A O 1
ATOM 2261 N N . CYS A 1 285 ? 9.618 -7.265 -1.124 1.00 98.56 285 CYS A N 1
ATOM 2262 C CA . CYS A 1 285 ? 9.017 -7.752 -2.373 1.00 98.56 285 CYS A CA 1
ATOM 2263 C C . CYS A 1 285 ? 9.763 -7.230 -3.607 1.00 98.56 285 CYS A C 1
ATOM 2265 O O . CYS A 1 285 ? 9.955 -7.957 -4.569 1.00 98.56 285 CYS A O 1
ATOM 2267 N N . HIS A 1 286 ? 10.200 -5.969 -3.577 1.00 98.75 286 HIS A N 1
ATOM 2268 C CA . HIS A 1 286 ? 10.905 -5.314 -4.680 1.00 98.75 286 HIS A CA 1
ATOM 2269 C C . HIS A 1 286 ? 12.424 -5.455 -4.537 1.00 98.75 286 HIS A C 1
ATOM 2271 O O . HIS A 1 286 ? 13.139 -4.465 -4.370 1.00 98.75 286 HIS A O 1
ATOM 2277 N N . SER A 1 287 ? 12.902 -6.693 -4.543 1.00 98.44 287 SER A N 1
ATOM 2278 C CA . SER A 1 287 ? 14.314 -7.072 -4.427 1.00 98.44 287 SER A CA 1
ATOM 2279 C C . SER A 1 287 ? 14.571 -8.391 -5.155 1.00 98.44 287 SER A C 1
ATOM 2281 O O . SER A 1 287 ? 13.648 -8.976 -5.725 1.00 98.44 287 SER A O 1
ATOM 2283 N N . GLY A 1 288 ? 15.809 -8.878 -5.142 1.00 98.06 288 GLY A N 1
ATOM 2284 C CA . GLY A 1 288 ? 16.139 -10.190 -5.692 1.00 98.06 288 GLY A CA 1
ATOM 2285 C C . GLY A 1 288 ? 16.497 -10.172 -7.177 1.00 98.06 288 GLY A C 1
ATOM 2286 O O . GLY A 1 288 ? 16.805 -9.136 -7.756 1.00 98.06 288 GLY A O 1
ATOM 2287 N N . ALA A 1 289 ? 16.550 -11.357 -7.784 1.00 98.00 289 ALA A N 1
ATOM 2288 C CA . ALA A 1 289 ? 17.276 -11.569 -9.037 1.00 98.00 289 ALA A CA 1
ATOM 2289 C C . ALA A 1 289 ? 16.609 -10.964 -10.284 1.00 98.00 289 ALA A C 1
ATOM 2291 O O . ALA A 1 289 ? 17.308 -10.565 -11.212 1.00 98.00 289 ALA A O 1
ATOM 2292 N N . ASP A 1 290 ? 15.281 -10.913 -10.327 1.00 97.81 290 ASP A N 1
ATOM 2293 C CA . ASP A 1 290 ? 14.505 -10.538 -11.512 1.00 97.81 290 ASP A CA 1
ATOM 2294 C C . ASP A 1 290 ? 13.916 -9.118 -11.435 1.00 97.81 290 ASP A C 1
ATOM 2296 O O . ASP A 1 290 ? 13.504 -8.558 -12.453 1.00 97.81 290 ASP A O 1
ATOM 2300 N N . HIS A 1 291 ? 13.929 -8.512 -10.247 1.00 98.31 291 HIS A N 1
ATOM 2301 C CA . HIS A 1 291 ? 13.588 -7.110 -10.012 1.00 98.31 291 HIS A CA 1
ATOM 2302 C C . HIS A 1 291 ? 14.336 -6.559 -8.783 1.00 98.31 291 HIS A C 1
ATOM 2304 O O . HIS A 1 291 ? 13.770 -6.315 -7.716 1.00 98.31 291 HIS A O 1
ATOM 2310 N N . ASN A 1 292 ? 15.642 -6.327 -8.938 1.00 98.50 292 ASN A N 1
ATOM 2311 C CA . ASN A 1 292 ? 16.554 -5.866 -7.881 1.00 98.50 292 ASN A CA 1
ATOM 2312 C C . ASN A 1 292 ? 16.381 -4.375 -7.502 1.00 98.50 292 ASN A C 1
ATOM 2314 O O . ASN A 1 292 ? 17.358 -3.637 -7.339 1.00 98.50 292 ASN A O 1
ATOM 2318 N N . ASN A 1 293 ? 15.139 -3.884 -7.411 1.00 98.75 293 ASN A N 1
ATOM 2319 C CA . ASN A 1 293 ? 14.848 -2.464 -7.205 1.00 98.75 293 ASN A CA 1
ATOM 2320 C C . ASN A 1 293 ? 15.442 -1.944 -5.890 1.00 98.75 293 ASN A C 1
ATOM 2322 O O . ASN A 1 293 ? 15.996 -0.844 -5.870 1.00 98.75 293 ASN A O 1
ATOM 2326 N N . TRP A 1 294 ? 15.329 -2.713 -4.804 1.00 98.56 294 TRP A N 1
ATOM 2327 C CA . TRP A 1 294 ? 15.890 -2.380 -3.497 1.00 98.56 294 TRP A CA 1
ATOM 2328 C C . TRP A 1 294 ? 17.408 -2.232 -3.566 1.00 98.56 294 TRP A C 1
ATOM 2330 O O . TRP A 1 294 ? 17.948 -1.221 -3.118 1.00 98.56 294 TRP A O 1
ATOM 2340 N N . GLU A 1 295 ? 18.092 -3.200 -4.165 1.00 98.75 295 GLU A N 1
ATOM 2341 C CA . GLU A 1 295 ? 19.543 -3.227 -4.302 1.00 98.75 295 GLU A CA 1
ATOM 2342 C C . GLU A 1 295 ? 20.027 -2.077 -5.193 1.00 98.75 295 GLU A C 1
ATOM 2344 O O . GLU A 1 295 ? 20.933 -1.335 -4.805 1.00 98.75 295 GLU A O 1
ATOM 2349 N N . ALA A 1 296 ? 19.381 -1.868 -6.344 1.00 98.75 296 ALA A N 1
ATOM 2350 C CA . ALA A 1 296 ? 19.701 -0.787 -7.271 1.00 98.75 296 ALA A CA 1
ATOM 2351 C C . ALA A 1 296 ? 19.460 0.597 -6.645 1.00 98.75 296 ALA A C 1
ATOM 2353 O O . ALA A 1 296 ? 20.306 1.487 -6.759 1.00 98.75 296 ALA A O 1
ATOM 2354 N N . TYR A 1 297 ? 18.340 0.788 -5.938 1.00 98.81 297 TYR A N 1
ATOM 2355 C CA . TYR A 1 297 ? 18.062 2.030 -5.217 1.00 98.81 297 TYR A CA 1
ATOM 2356 C C . TYR A 1 297 ? 19.088 2.260 -4.108 1.00 98.81 297 TYR A C 1
ATOM 2358 O O . TYR A 1 297 ? 19.692 3.332 -4.060 1.00 98.81 297 TYR A O 1
ATOM 2366 N N . ASN A 1 298 ? 19.319 1.269 -3.247 1.00 97.69 298 ASN A N 1
ATOM 2367 C CA . ASN A 1 298 ? 20.193 1.404 -2.084 1.00 97.69 298 ASN A CA 1
ATOM 2368 C C . ASN A 1 298 ? 21.671 1.584 -2.478 1.00 97.69 298 ASN A C 1
ATOM 2370 O O . ASN A 1 298 ? 22.411 2.247 -1.755 1.00 97.69 298 ASN A O 1
ATOM 2374 N N . GLY A 1 299 ? 22.084 1.062 -3.639 1.00 98.25 299 GLY A N 1
ATOM 2375 C CA . GLY A 1 299 ? 23.400 1.310 -4.240 1.00 98.25 299 GLY A CA 1
ATOM 2376 C C . GLY A 1 299 ? 23.522 2.633 -5.010 1.00 98.25 299 GLY A C 1
ATOM 2377 O O . GLY A 1 299 ? 24.628 3.037 -5.363 1.00 98.25 299 GLY A O 1
ATOM 2378 N N . SER A 1 300 ? 22.413 3.330 -5.276 1.00 98.69 300 SER A N 1
ATOM 2379 C CA . SER A 1 300 ? 22.414 4.621 -5.975 1.00 98.69 300 SER A CA 1
ATOM 2380 C C . SER A 1 300 ? 22.732 5.794 -5.040 1.00 98.69 300 SER A C 1
ATOM 2382 O O . SER A 1 300 ? 22.562 5.714 -3.824 1.00 98.69 300 SER A O 1
ATOM 2384 N N . GLN A 1 301 ? 23.092 6.949 -5.610 1.00 98.44 301 GLN A N 1
ATOM 2385 C CA . GLN A 1 301 ? 23.255 8.192 -4.839 1.00 98.44 301 GLN A CA 1
ATOM 2386 C C . GLN A 1 301 ? 21.967 8.615 -4.111 1.00 98.44 301 GLN A C 1
ATOM 2388 O O . GLN A 1 301 ? 22.035 9.166 -3.014 1.00 98.44 301 GLN A O 1
ATOM 2393 N N . HIS A 1 302 ? 20.790 8.318 -4.675 1.00 98.69 302 HIS A N 1
ATOM 2394 C CA . HIS A 1 302 ? 19.518 8.573 -3.999 1.00 98.69 302 HIS A CA 1
ATOM 2395 C C . HIS A 1 302 ? 19.374 7.730 -2.726 1.00 98.69 302 HIS A C 1
ATOM 2397 O O . HIS A 1 302 ? 19.049 8.275 -1.671 1.00 98.69 302 HIS A O 1
ATOM 2403 N N . GLY A 1 303 ? 19.648 6.426 -2.809 1.00 98.62 303 GLY A N 1
ATOM 2404 C CA . GLY A 1 303 ? 19.549 5.515 -1.668 1.00 98.62 303 GLY A CA 1
ATOM 2405 C C . GLY A 1 303 ? 20.618 5.772 -0.614 1.00 98.62 303 GLY A C 1
ATOM 2406 O O . GLY A 1 303 ? 20.293 5.890 0.565 1.00 98.62 303 GLY A O 1
ATOM 2407 N N . LEU A 1 304 ? 21.876 5.965 -1.012 1.00 98.69 304 LEU A N 1
ATOM 2408 C CA . LEU A 1 304 ? 22.955 6.298 -0.075 1.00 98.69 304 LEU A CA 1
ATOM 2409 C C . LEU A 1 304 ? 22.696 7.631 0.643 1.00 98.69 304 LEU A C 1
ATOM 2411 O O . LEU A 1 304 ? 22.869 7.729 1.860 1.00 98.69 304 LEU A O 1
ATOM 2415 N N . GLY A 1 305 ? 22.206 8.642 -0.081 1.00 98.50 305 GLY A N 1
ATOM 2416 C CA . GLY A 1 305 ? 21.790 9.917 0.498 1.00 98.50 305 GLY A CA 1
ATOM 2417 C C . GLY A 1 305 ? 20.613 9.780 1.470 1.00 98.50 305 GLY A C 1
ATOM 2418 O O . GLY A 1 305 ? 20.627 10.383 2.551 1.00 98.50 305 GLY A O 1
ATOM 2419 N N . TYR A 1 306 ? 19.621 8.948 1.131 1.00 98.44 306 TYR A N 1
ATOM 2420 C CA . TYR A 1 306 ? 18.543 8.563 2.042 1.00 98.44 306 TYR A CA 1
ATOM 2421 C C . TYR A 1 306 ? 19.106 7.932 3.322 1.00 98.44 306 TYR A C 1
ATOM 2423 O O . TYR A 1 306 ? 18.848 8.446 4.410 1.00 98.44 306 TYR A O 1
ATOM 2431 N N . GLN A 1 307 ? 19.940 6.892 3.220 1.00 98.31 307 GLN A N 1
ATOM 2432 C CA . GLN A 1 307 ? 20.505 6.204 4.388 1.00 98.31 307 GLN A CA 1
ATOM 2433 C C . GLN A 1 307 ? 21.288 7.163 5.295 1.00 98.31 307 GLN A C 1
ATOM 2435 O O . GLN A 1 307 ? 21.103 7.160 6.513 1.00 98.31 307 GLN A O 1
ATOM 2440 N N . ALA A 1 308 ? 22.088 8.057 4.707 1.00 98.25 308 ALA A N 1
ATOM 2441 C CA . ALA A 1 308 ? 22.885 9.041 5.438 1.00 98.25 308 ALA A CA 1
ATOM 2442 C C . ALA A 1 308 ? 22.056 10.150 6.117 1.00 98.25 308 ALA A C 1
ATOM 2444 O O . ALA A 1 308 ? 22.576 10.914 6.940 1.00 98.25 308 ALA A O 1
ATOM 2445 N N . SER A 1 309 ? 20.779 10.319 5.763 1.00 97.62 309 SER A N 1
ATOM 2446 C CA . SER A 1 309 ? 19.974 11.447 6.246 1.00 97.62 309 SER A CA 1
ATOM 2447 C C . SER A 1 309 ? 18.611 11.095 6.834 1.00 97.62 309 SER A C 1
ATOM 2449 O O . SER A 1 309 ? 18.066 11.948 7.535 1.00 97.62 309 SER A O 1
ATOM 2451 N N . LYS A 1 310 ? 18.121 9.857 6.686 1.00 96.94 310 LYS A N 1
ATOM 2452 C CA . LYS A 1 310 ? 16.786 9.420 7.133 1.00 96.94 310 LYS A CA 1
ATOM 2453 C C . LYS A 1 310 ? 16.495 9.702 8.608 1.00 96.94 310 LYS A C 1
ATOM 2455 O O . LYS A 1 310 ? 15.380 10.073 8.941 1.00 96.94 310 LYS A O 1
ATOM 2460 N N . GLY A 1 311 ? 17.497 9.625 9.490 1.00 97.19 311 GLY A N 1
ATOM 2461 C CA . GLY A 1 311 ? 17.335 9.940 10.919 1.00 97.19 311 GLY A CA 1
ATOM 2462 C C . GLY A 1 311 ? 16.997 11.407 11.229 1.00 97.19 311 GLY A C 1
ATOM 2463 O O . GLY A 1 311 ? 16.650 11.722 12.360 1.00 97.19 311 GLY A O 1
ATOM 2464 N N . ARG A 1 312 ? 17.102 12.308 10.242 1.00 97.00 312 ARG A N 1
ATOM 2465 C CA . ARG A 1 312 ? 16.791 13.743 10.364 1.00 97.00 312 ARG A CA 1
ATOM 2466 C C . ARG A 1 312 ? 15.469 14.132 9.701 1.00 97.00 312 ARG A C 1
ATOM 2468 O O . ARG A 1 312 ? 15.129 15.311 9.706 1.00 97.00 312 ARG A O 1
ATOM 2475 N N . TRP A 1 313 ? 14.776 13.191 9.064 1.00 97.88 313 TRP A N 1
ATOM 2476 C CA . TRP A 1 313 ? 13.555 13.480 8.315 1.00 97.88 313 TRP A CA 1
ATOM 2477 C C . TRP A 1 313 ? 12.324 13.233 9.176 1.00 97.88 313 TRP A C 1
ATOM 2479 O O . TRP A 1 313 ? 12.277 12.281 9.955 1.00 97.88 313 TRP A O 1
ATOM 2489 N N . ASN A 1 314 ? 11.297 14.058 8.990 1.00 97.88 314 ASN A N 1
ATOM 2490 C CA . ASN A 1 314 ? 10.001 13.833 9.611 1.00 97.88 314 ASN A CA 1
ATOM 2491 C C . ASN A 1 314 ? 9.106 12.991 8.682 1.00 97.88 314 ASN A C 1
ATOM 2493 O O . ASN A 1 314 ? 8.471 13.514 7.765 1.00 97.88 314 ASN A O 1
ATOM 2497 N N . PHE A 1 315 ? 9.039 11.682 8.944 1.00 98.12 315 PHE A N 1
ATOM 2498 C CA . PHE A 1 315 ? 8.199 10.743 8.190 1.00 98.12 315 PHE A CA 1
ATOM 2499 C C . PHE A 1 315 ? 6.716 10.773 8.581 1.00 98.12 315 PHE A C 1
ATOM 2501 O O . PHE A 1 315 ? 5.914 10.127 7.911 1.00 98.12 315 PHE A O 1
ATOM 2508 N N . ASP A 1 316 ? 6.307 11.510 9.616 1.00 97.12 316 ASP A N 1
ATOM 2509 C CA . ASP A 1 316 ? 4.896 11.626 10.006 1.00 97.12 316 ASP A CA 1
ATOM 2510 C C . ASP A 1 316 ? 4.089 12.550 9.078 1.00 97.12 316 ASP A C 1
ATOM 2512 O O . ASP A 1 316 ? 2.867 12.374 8.916 1.00 97.12 316 ASP A O 1
ATOM 2516 N N . LEU A 1 317 ? 4.773 13.473 8.399 1.00 97.31 317 LEU A N 1
ATOM 2517 C CA . LEU A 1 317 ? 4.213 14.373 7.391 1.00 97.31 317 LEU A CA 1
ATOM 2518 C C . LEU A 1 317 ? 3.736 13.629 6.141 1.00 97.31 317 LEU A C 1
ATOM 2520 O O . LEU A 1 317 ? 4.317 12.634 5.718 1.00 97.31 317 LEU A O 1
ATOM 2524 N N . GLN A 1 318 ? 2.681 14.141 5.505 1.00 96.44 318 GLN A N 1
ATOM 2525 C CA . GLN A 1 318 ? 2.233 13.628 4.206 1.00 96.44 318 GLN A CA 1
ATOM 2526 C C . GLN A 1 318 ? 3.339 13.764 3.155 1.00 96.44 318 GLN A C 1
ATOM 2528 O O . GLN A 1 318 ? 4.102 14.724 3.186 1.00 96.44 318 GLN A O 1
ATOM 2533 N N . LEU A 1 319 ? 3.368 12.860 2.169 1.00 97.44 319 LEU A N 1
ATOM 2534 C CA . LEU A 1 319 ? 4.385 12.870 1.107 1.00 97.44 319 LEU A CA 1
ATOM 2535 C C . LEU A 1 319 ? 4.468 14.219 0.370 1.00 97.44 319 LEU A C 1
ATOM 2537 O O . LEU A 1 319 ? 5.563 14.683 0.071 1.00 97.44 319 LEU A O 1
ATOM 2541 N N . LYS A 1 320 ? 3.331 14.904 0.173 1.00 95.94 320 LYS A N 1
ATOM 2542 C CA . LYS A 1 320 ? 3.287 16.250 -0.433 1.00 95.94 320 LYS A CA 1
ATOM 2543 C C . LYS A 1 320 ? 4.051 17.324 0.355 1.00 95.94 320 LYS A C 1
ATOM 2545 O O . LYS A 1 320 ? 4.453 18.327 -0.219 1.00 95.94 320 LYS A O 1
ATOM 2550 N N . ASP A 1 321 ? 4.220 17.126 1.660 1.00 97.06 321 ASP A N 1
ATOM 2551 C CA . ASP A 1 321 ? 4.902 18.039 2.578 1.00 97.06 321 ASP A CA 1
ATOM 2552 C C . ASP A 1 321 ? 6.321 17.541 2.931 1.00 97.06 321 ASP A C 1
ATOM 2554 O O . ASP A 1 321 ? 7.068 18.239 3.618 1.00 97.06 321 ASP A O 1
ATOM 2558 N N . ALA A 1 322 ? 6.719 16.350 2.467 1.00 96.25 322 ALA A N 1
ATOM 2559 C CA . ALA A 1 322 ? 7.939 15.681 2.918 1.00 96.25 322 ALA A CA 1
ATOM 2560 C C . ALA A 1 322 ? 9.217 16.450 2.549 1.00 96.25 322 ALA A C 1
ATOM 2562 O O . ALA A 1 322 ? 10.127 16.559 3.370 1.00 96.25 322 ALA A O 1
ATOM 2563 N N . VAL A 1 323 ? 9.269 17.049 1.356 1.00 95.19 323 VAL A N 1
ATOM 2564 C CA . VAL A 1 323 ? 10.410 17.877 0.931 1.00 95.19 323 VAL A CA 1
ATOM 2565 C C . VAL A 1 323 ? 10.389 19.230 1.643 1.00 95.19 323 VAL A C 1
ATOM 2567 O O . VAL A 1 323 ? 11.337 19.582 2.338 1.00 95.19 323 VAL A O 1
ATOM 2570 N N . ALA A 1 324 ? 9.286 19.976 1.514 1.00 94.25 324 ALA A N 1
ATOM 2571 C CA . ALA A 1 324 ? 9.203 21.362 1.978 1.00 94.25 324 ALA A CA 1
ATOM 2572 C C . ALA A 1 324 ? 9.225 21.513 3.510 1.00 94.25 324 ALA A C 1
ATOM 2574 O O . ALA A 1 324 ? 9.721 22.518 4.013 1.00 94.25 324 ALA A O 1
ATOM 2575 N N . LYS A 1 325 ? 8.679 20.540 4.250 1.00 95.56 325 LYS A N 1
ATOM 2576 C CA . LYS A 1 325 ? 8.567 20.582 5.719 1.00 95.56 325 LYS A CA 1
ATOM 2577 C C . LYS A 1 325 ? 9.277 19.418 6.401 1.00 95.56 325 LYS A C 1
ATOM 2579 O O . LYS A 1 325 ? 9.807 19.583 7.491 1.00 95.56 325 LYS A O 1
ATOM 2584 N N . GLY A 1 326 ? 9.305 18.248 5.763 1.00 95.50 326 GLY A N 1
ATOM 2585 C CA . GLY A 1 326 ? 9.868 17.030 6.352 1.00 95.50 326 GLY A CA 1
ATOM 2586 C C . GLY A 1 326 ? 11.381 16.898 6.250 1.00 95.50 326 GLY A C 1
ATOM 2587 O O . GLY A 1 326 ? 11.934 15.936 6.781 1.00 95.50 326 GLY A O 1
ATOM 2588 N N . GLY A 1 327 ? 12.056 17.840 5.585 1.00 95.62 327 GLY A N 1
ATOM 2589 C CA . GLY A 1 327 ? 13.508 17.822 5.417 1.00 95.62 327 GLY A CA 1
ATOM 2590 C C . GLY A 1 327 ? 14.007 16.718 4.480 1.00 95.62 327 GLY A C 1
ATOM 2591 O O . GLY A 1 327 ? 15.208 16.441 4.468 1.00 95.62 327 GLY A O 1
ATOM 2592 N N . GLN A 1 328 ? 13.114 16.095 3.702 1.00 96.75 328 GLN A N 1
ATOM 2593 C CA . GLN A 1 328 ? 13.469 15.076 2.721 1.00 96.75 328 GLN A CA 1
ATOM 2594 C C . GLN A 1 328 ? 14.315 15.691 1.601 1.00 96.75 328 GLN A C 1
ATOM 2596 O O . GLN A 1 328 ? 13.837 16.515 0.825 1.00 96.75 328 GLN A O 1
ATOM 2601 N N . LYS A 1 329 ? 15.581 15.266 1.518 1.00 95.38 329 LYS A N 1
ATOM 2602 C CA . LYS A 1 329 ? 16.558 15.752 0.523 1.00 95.38 329 LYS A CA 1
ATOM 2603 C C . LYS A 1 329 ? 16.788 14.794 -0.641 1.00 95.38 329 LYS A C 1
ATOM 2605 O O . LYS A 1 329 ? 17.248 15.224 -1.690 1.00 95.38 329 LYS A O 1
ATOM 2610 N N . PHE A 1 330 ? 16.496 13.512 -0.446 1.00 98.12 330 PHE A N 1
ATOM 2611 C CA . PHE A 1 330 ? 16.671 12.472 -1.456 1.00 98.12 330 PHE A CA 1
ATOM 2612 C C . PHE A 1 330 ? 15.328 11.780 -1.716 1.00 98.12 330 PHE A C 1
ATOM 2614 O O . PHE A 1 330 ? 14.508 11.674 -0.796 1.00 98.12 330 PHE A O 1
ATOM 2621 N N . PRO A 1 331 ? 15.054 11.322 -2.946 1.00 98.12 331 PRO A N 1
ATOM 2622 C CA . PRO A 1 331 ? 13.812 10.621 -3.228 1.00 98.12 331 PRO A CA 1
ATOM 2623 C C . PRO A 1 331 ? 13.786 9.245 -2.548 1.00 98.12 331 PRO A C 1
ATOM 2625 O O . PRO A 1 331 ? 14.820 8.604 -2.352 1.00 98.12 331 PRO A O 1
ATOM 2628 N N . THR A 1 332 ? 12.586 8.784 -2.212 1.00 98.69 332 THR A N 1
ATOM 2629 C CA . THR A 1 332 ? 12.276 7.425 -1.749 1.00 98.69 332 THR A CA 1
ATOM 2630 C C . THR A 1 332 ? 11.418 6.699 -2.782 1.00 98.69 332 THR A C 1
ATOM 2632 O O . THR A 1 332 ? 10.885 7.318 -3.710 1.00 98.69 332 THR A O 1
ATOM 2635 N N . CYS A 1 333 ? 11.232 5.388 -2.606 1.00 98.62 333 CYS A N 1
ATOM 2636 C CA . CYS A 1 333 ? 10.320 4.585 -3.425 1.00 98.62 333 CYS A CA 1
ATOM 2637 C C . CYS A 1 333 ? 8.932 5.244 -3.503 1.00 98.62 333 CYS A C 1
ATOM 2639 O O . CYS A 1 333 ? 8.379 5.455 -4.579 1.00 98.62 333 CYS A O 1
ATOM 2641 N N . GLN A 1 334 ? 8.410 5.665 -2.357 1.00 98.50 334 GLN A N 1
ATOM 2642 C CA . GLN A 1 334 ? 7.088 6.253 -2.196 1.00 98.50 334 GLN A CA 1
ATOM 2643 C C . GLN A 1 334 ? 7.008 7.648 -2.813 1.00 98.50 334 GLN A C 1
ATOM 2645 O O . GLN A 1 334 ? 6.052 7.932 -3.533 1.00 98.50 334 GLN A O 1
ATOM 2650 N N . SER A 1 335 ? 8.009 8.511 -2.592 1.00 97.69 335 SER A N 1
ATOM 2651 C CA . SER A 1 335 ? 7.982 9.864 -3.165 1.00 97.69 335 SER A CA 1
ATOM 2652 C C . SER A 1 335 ? 8.043 9.848 -4.694 1.00 97.69 335 SER A C 1
ATOM 2654 O O . SER A 1 335 ? 7.533 10.762 -5.332 1.00 97.69 335 SER A O 1
ATOM 2656 N N . CYS A 1 336 ? 8.654 8.813 -5.278 1.00 98.56 336 CYS A N 1
ATOM 2657 C CA . CYS A 1 336 ? 8.707 8.627 -6.722 1.00 98.56 336 CYS A CA 1
ATOM 2658 C C . CYS A 1 336 ? 7.464 7.929 -7.272 1.00 98.56 336 CYS A C 1
ATOM 2660 O O . CYS A 1 336 ? 6.885 8.418 -8.232 1.00 98.56 336 CYS A O 1
ATOM 2662 N N . HIS A 1 337 ? 7.041 6.798 -6.710 1.00 98.81 337 HIS A N 1
ATOM 2663 C CA . HIS A 1 337 ? 6.032 5.943 -7.346 1.00 98.81 337 HIS A CA 1
ATOM 2664 C C . HIS A 1 337 ? 4.589 6.266 -6.951 1.00 98.81 337 HIS A C 1
ATOM 2666 O O . HIS A 1 337 ? 3.689 6.006 -7.742 1.00 98.81 337 HIS A O 1
ATOM 2672 N N . MET A 1 338 ? 4.351 6.869 -5.782 1.00 98.75 338 MET A N 1
ATOM 2673 C CA . MET A 1 338 ? 3.005 7.311 -5.379 1.00 98.75 338 MET A CA 1
ATOM 2674 C C . MET A 1 338 ? 2.653 8.704 -5.915 1.00 98.75 338 MET A C 1
ATOM 2676 O O . MET A 1 338 ? 1.506 9.135 -5.806 1.00 98.75 338 MET A O 1
ATOM 2680 N N . GLU A 1 339 ? 3.637 9.426 -6.456 1.00 98.50 339 GLU A N 1
ATOM 2681 C CA . GLU A 1 339 ? 3.456 10.746 -7.049 1.00 98.50 339 GLU A CA 1
ATOM 2682 C C . GLU A 1 339 ? 2.930 10.636 -8.484 1.00 98.50 339 GLU A C 1
ATOM 2684 O O . GLU A 1 339 ? 3.461 9.892 -9.308 1.00 98.50 339 GLU A O 1
ATOM 2689 N N . TYR A 1 340 ? 1.919 11.432 -8.813 1.00 98.31 340 TYR A N 1
ATOM 2690 C CA . TYR A 1 340 ? 1.488 11.671 -10.181 1.00 98.31 340 TYR A CA 1
ATOM 2691 C C . TYR A 1 340 ? 0.999 13.111 -10.338 1.00 98.31 340 TYR A C 1
ATOM 2693 O O . TYR A 1 340 ? 0.011 13.525 -9.724 1.00 98.31 340 TYR A O 1
ATOM 2701 N N . GLN A 1 341 ? 1.658 13.871 -11.213 1.00 95.44 341 GLN A N 1
ATOM 2702 C CA . GLN A 1 341 ? 1.271 15.239 -11.565 1.00 95.44 341 GLN A CA 1
ATOM 2703 C C . GLN A 1 341 ? 1.195 16.212 -10.366 1.00 95.44 341 GLN A C 1
ATOM 2705 O O . GLN A 1 341 ? 0.407 17.160 -10.374 1.00 95.44 341 GLN A O 1
ATOM 2710 N N . GLY A 1 342 ? 2.065 16.042 -9.374 1.00 93.12 342 GLY A N 1
ATOM 2711 C CA . GLY A 1 342 ? 2.182 16.838 -8.149 1.00 93.12 342 GLY A CA 1
ATOM 2712 C C . GLY A 1 342 ? 1.262 16.379 -7.014 1.00 93.12 342 GLY A C 1
ATOM 2713 O O . GLY A 1 342 ? 1.204 17.026 -5.970 1.00 93.12 342 GLY A O 1
ATOM 2714 N N . LYS A 1 343 ? 0.514 15.287 -7.209 1.00 96.38 343 LYS A N 1
ATOM 2715 C CA . LYS A 1 343 ? -0.389 14.701 -6.209 1.00 96.38 343 LYS A CA 1
ATOM 2716 C C . LYS A 1 343 ? 0.114 13.324 -5.793 1.00 96.38 343 LYS A C 1
ATOM 2718 O O . LYS A 1 343 ? 0.803 12.672 -6.565 1.00 96.38 343 LYS A O 1
ATOM 2723 N N . PHE A 1 344 ? -0.262 12.879 -4.598 1.00 98.00 344 PHE A N 1
ATOM 2724 C CA . PHE A 1 344 ? 0.119 11.574 -4.057 1.00 98.00 344 PHE A CA 1
ATOM 2725 C C . PHE A 1 344 ? -1.120 10.720 -3.803 1.00 98.00 344 PHE A C 1
ATOM 2727 O O . PHE A 1 344 ? -2.111 11.245 -3.297 1.00 98.00 344 PHE A O 1
ATOM 2734 N N . SER A 1 345 ? -1.055 9.434 -4.147 1.00 98.44 345 SER A N 1
ATOM 2735 C CA . SER A 1 345 ? -2.147 8.466 -3.955 1.00 98.44 345 SER A CA 1
ATOM 2736 C C . SER A 1 345 ? -1.618 7.037 -3.812 1.00 98.44 345 SER A C 1
ATOM 2738 O O . SER A 1 345 ? -0.466 6.777 -4.155 1.00 98.44 345 SER A O 1
ATOM 2740 N N . HIS A 1 346 ? -2.466 6.098 -3.394 1.00 98.81 346 HIS A N 1
ATOM 2741 C CA . HIS A 1 346 ? -2.155 4.660 -3.387 1.00 98.81 346 HIS A CA 1
ATOM 2742 C C . HIS A 1 346 ? -2.131 4.012 -4.780 1.00 98.81 346 HIS A C 1
ATOM 2744 O O . HIS A 1 346 ? -1.801 2.837 -4.883 1.00 98.81 346 HIS A O 1
ATOM 2750 N N . ASN A 1 347 ? -2.432 4.759 -5.848 1.00 98.81 347 ASN A N 1
ATOM 2751 C CA . ASN A 1 347 ? -2.238 4.299 -7.220 1.00 98.81 347 ASN A CA 1
ATOM 2752 C C . ASN A 1 347 ? -0.784 4.528 -7.659 1.00 98.81 347 ASN A C 1
ATOM 2754 O O . ASN A 1 347 ? -0.380 5.677 -7.866 1.00 98.81 347 ASN A O 1
ATOM 2758 N N . THR A 1 348 ? -0.018 3.454 -7.849 1.00 98.56 348 THR A N 1
ATOM 2759 C CA . THR A 1 348 ? 1.416 3.542 -8.197 1.00 98.56 348 THR A CA 1
ATOM 2760 C C . THR A 1 348 ? 1.712 3.309 -9.681 1.00 98.56 348 THR A C 1
ATOM 2762 O O . THR A 1 348 ? 2.858 3.405 -10.127 1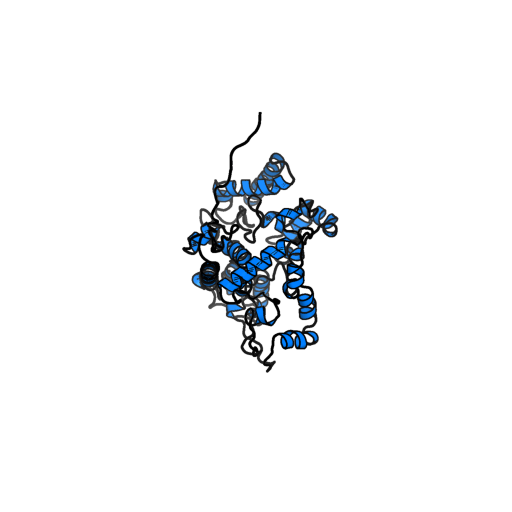.00 98.56 348 THR A O 1
ATOM 2765 N N . VAL A 1 349 ? 0.684 3.033 -10.491 1.00 98.69 349 VAL A N 1
ATOM 2766 C CA . VAL A 1 349 ? 0.868 2.491 -11.849 1.00 98.69 349 VAL A CA 1
ATOM 2767 C C . VAL A 1 349 ? 0.771 3.540 -12.959 1.00 98.69 349 VAL A C 1
ATOM 2769 O O . VAL A 1 349 ? 1.057 3.253 -14.122 1.00 98.69 349 VAL A O 1
ATOM 2772 N N . ARG A 1 350 ? 0.394 4.785 -12.643 1.00 98.56 350 ARG A N 1
ATOM 2773 C CA . ARG A 1 350 ? 0.097 5.839 -13.642 1.00 98.56 350 ARG A CA 1
ATOM 2774 C C . ARG A 1 350 ? 1.306 6.365 -14.417 1.00 98.56 350 ARG A C 1
ATOM 2776 O O . ARG A 1 350 ? 1.115 7.043 -15.424 1.00 98.56 350 ARG A O 1
ATOM 2783 N N . LYS A 1 351 ? 2.527 6.056 -13.974 1.00 98.69 351 LYS A N 1
ATOM 2784 C CA . LYS A 1 351 ? 3.778 6.433 -14.659 1.00 98.69 351 LYS A CA 1
ATOM 2785 C C . LYS A 1 351 ? 4.550 5.241 -15.228 1.00 98.69 351 LYS A C 1
ATOM 2787 O O . LYS A 1 351 ? 5.603 5.423 -15.827 1.00 98.69 351 LYS A O 1
ATOM 2792 N N . VAL A 1 352 ? 4.057 4.015 -15.059 1.00 98.62 352 VAL A N 1
ATOM 2793 C CA . VAL A 1 352 ? 4.732 2.804 -15.556 1.00 98.62 352 VAL A CA 1
ATOM 2794 C C . VAL A 1 352 ? 4.869 2.857 -17.080 1.00 98.62 352 VAL A C 1
ATOM 2796 O O . VAL A 1 352 ? 3.867 3.069 -17.757 1.00 98.62 352 VAL A O 1
ATOM 2799 N N . ARG A 1 353 ? 6.095 2.664 -17.590 1.00 98.56 353 ARG A N 1
ATOM 2800 C CA . ARG A 1 353 ? 6.428 2.588 -19.029 1.00 98.56 353 ARG A CA 1
ATOM 2801 C C . ARG A 1 353 ? 7.050 1.238 -19.394 1.00 98.56 353 ARG A C 1
ATOM 2803 O O . ARG A 1 353 ? 6.487 0.513 -20.195 1.00 98.56 353 ARG A O 1
ATOM 2810 N N . TRP A 1 354 ? 8.164 0.884 -18.749 1.00 98.62 354 TRP A N 1
ATOM 2811 C CA . TRP A 1 354 ? 8.916 -0.350 -19.028 1.00 98.62 354 TRP A CA 1
ATOM 2812 C C . TRP A 1 354 ? 8.415 -1.599 -18.294 1.00 98.62 354 TRP A C 1
ATOM 2814 O O . TRP A 1 354 ? 8.689 -2.705 -18.735 1.00 98.62 354 TRP A O 1
ATOM 2824 N N . ALA A 1 355 ? 7.701 -1.433 -17.174 1.00 98.00 355 ALA A N 1
ATOM 2825 C CA . ALA A 1 355 ? 7.132 -2.538 -16.388 1.00 98.00 355 ALA A CA 1
ATOM 2826 C C . ALA A 1 355 ? 8.120 -3.673 -16.041 1.00 98.00 355 ALA A C 1
ATOM 2828 O O . ALA A 1 355 ? 7.766 -4.847 -16.097 1.00 98.00 355 ALA A O 1
ATOM 2829 N N . ASN A 1 356 ? 9.339 -3.297 -15.641 1.00 98.31 356 ASN A N 1
ATOM 2830 C CA . ASN A 1 356 ? 10.440 -4.173 -15.226 1.00 98.31 356 ASN A CA 1
ATOM 2831 C C . ASN A 1 356 ? 11.059 -5.037 -16.337 1.00 98.31 356 ASN A C 1
ATOM 2833 O O . ASN A 1 356 ? 12.268 -4.977 -16.522 1.00 98.31 356 ASN A O 1
ATOM 2837 N N . TYR A 1 357 ? 10.261 -5.798 -17.086 1.00 98.25 357 TYR A N 1
ATOM 2838 C CA . TYR A 1 357 ? 10.747 -6.783 -18.054 1.00 98.25 357 TYR A CA 1
ATOM 2839 C C . TYR A 1 357 ? 10.699 -6.226 -19.491 1.00 98.25 357 TYR A C 1
ATOM 2841 O O . TYR A 1 357 ? 9.657 -6.314 -20.148 1.00 98.25 357 TYR A O 1
ATOM 2849 N N . PRO A 1 358 ? 11.804 -5.663 -20.024 1.00 97.94 358 PRO A N 1
ATOM 2850 C CA . PRO A 1 358 ? 11.802 -4.984 -21.325 1.00 97.94 358 PRO A CA 1
ATOM 2851 C C . PRO A 1 358 ? 11.583 -5.928 -22.513 1.00 97.94 358 PRO A C 1
ATOM 2853 O O . PRO A 1 358 ? 11.235 -5.468 -23.596 1.00 97.94 358 PRO A O 1
ATOM 2856 N N . PHE A 1 359 ? 11.773 -7.236 -22.315 1.00 97.88 359 PHE A N 1
ATOM 2857 C CA . PHE A 1 359 ? 11.604 -8.261 -23.345 1.00 97.88 359 PHE A CA 1
ATOM 2858 C C . PHE A 1 359 ? 10.142 -8.648 -23.608 1.00 97.88 359 PHE A C 1
ATOM 2860 O O . PHE A 1 359 ? 9.875 -9.408 -24.538 1.00 97.88 359 PHE A O 1
ATOM 2867 N N . VAL A 1 360 ? 9.185 -8.174 -22.801 1.00 98.19 360 VAL A N 1
ATOM 2868 C CA . VAL A 1 360 ? 7.762 -8.461 -23.034 1.00 98.19 360 VAL A CA 1
ATOM 2869 C C . VAL A 1 360 ? 7.348 -7.864 -24.390 1.00 98.19 360 VAL A C 1
ATOM 2871 O O . VAL A 1 360 ? 7.565 -6.667 -24.617 1.00 98.19 360 VAL A O 1
ATOM 2874 N N . PRO A 1 361 ? 6.752 -8.659 -25.301 1.00 98.06 361 PRO A N 1
ATOM 2875 C CA . PRO A 1 361 ? 6.443 -8.206 -26.654 1.00 98.06 361 PRO A CA 1
ATOM 2876 C C . PRO A 1 361 ? 5.612 -6.919 -26.682 1.00 98.06 361 PRO A C 1
ATOM 2878 O O . PRO A 1 361 ? 4.604 -6.794 -25.986 1.00 98.06 361 PRO A O 1
ATOM 2881 N N . GLY A 1 362 ? 6.018 -5.955 -27.510 1.00 97.38 362 GLY A N 1
ATOM 2882 C CA . GLY A 1 362 ? 5.304 -4.690 -27.675 1.00 97.38 362 GLY A CA 1
ATOM 2883 C C . GLY A 1 362 ? 5.626 -3.612 -26.630 1.00 97.38 362 GLY A C 1
ATOM 2884 O O . GLY A 1 362 ? 5.094 -2.501 -26.750 1.00 97.38 362 GLY A O 1
ATOM 2885 N N . ILE A 1 363 ? 6.415 -3.908 -25.582 1.00 98.12 363 ILE A N 1
ATOM 2886 C CA . ILE A 1 363 ? 6.743 -2.925 -24.532 1.00 98.12 363 ILE A CA 1
ATOM 2887 C C . ILE A 1 363 ? 7.623 -1.811 -25.079 1.00 98.12 363 ILE A C 1
ATOM 2889 O O . ILE A 1 363 ? 7.281 -0.643 -24.897 1.00 98.12 363 ILE A O 1
ATOM 2893 N N . ARG A 1 364 ? 8.719 -2.144 -25.773 1.00 97.62 364 ARG A N 1
ATOM 2894 C CA . ARG A 1 364 ? 9.643 -1.141 -26.323 1.00 97.62 364 ARG A CA 1
ATOM 2895 C C . ARG A 1 364 ? 8.901 -0.155 -27.226 1.00 97.62 364 ARG A C 1
ATOM 2897 O O . ARG A 1 364 ? 9.087 1.047 -27.095 1.00 97.62 364 ARG A O 1
ATOM 2904 N N . GLU A 1 365 ? 8.003 -0.633 -28.079 1.00 97.62 365 GLU A N 1
ATOM 2905 C CA . GLU A 1 365 ? 7.197 0.201 -28.971 1.00 97.62 365 GLU A CA 1
ATOM 2906 C C . GLU A 1 365 ? 6.264 1.138 -28.195 1.00 97.62 365 GLU A C 1
ATOM 2908 O O . GLU A 1 365 ? 6.182 2.319 -28.522 1.00 97.62 365 GLU A O 1
ATOM 2913 N N . ALA A 1 366 ? 5.594 0.646 -27.146 1.00 97.31 366 ALA A N 1
ATOM 2914 C CA . ALA A 1 366 ? 4.716 1.477 -26.317 1.00 97.31 366 ALA A CA 1
ATOM 2915 C C . ALA A 1 366 ? 5.469 2.495 -25.452 1.00 97.31 366 ALA A C 1
ATOM 2917 O O . ALA A 1 366 ? 4.921 3.533 -25.101 1.00 97.31 366 ALA A O 1
ATOM 2918 N N . VAL A 1 367 ? 6.724 2.230 -25.088 1.00 97.81 367 VAL A N 1
ATOM 2919 C CA . VAL A 1 367 ? 7.549 3.178 -24.323 1.00 97.81 367 VAL A CA 1
ATOM 2920 C C . VAL A 1 367 ? 7.831 4.454 -25.122 1.00 97.81 367 VAL A C 1
ATOM 2922 O O . VAL A 1 367 ? 7.888 5.539 -24.529 1.00 97.81 367 VAL A O 1
ATOM 2925 N N . PHE A 1 368 ? 8.004 4.320 -26.440 1.00 97.94 368 PHE A N 1
ATOM 2926 C CA . PHE A 1 368 ? 8.366 5.408 -27.353 1.00 97.94 368 PHE A CA 1
ATOM 2927 C C . PHE A 1 368 ? 7.177 5.991 -28.134 1.00 97.94 368 PHE A C 1
ATOM 2929 O O . PHE A 1 368 ? 7.360 6.951 -28.881 1.00 97.94 368 PHE A O 1
ATOM 2936 N N . ASP A 1 369 ? 5.967 5.451 -27.972 1.00 97.44 369 ASP A N 1
ATOM 2937 C CA . ASP A 1 369 ? 4.755 6.018 -28.567 1.00 97.44 369 ASP A CA 1
ATOM 2938 C C . ASP A 1 369 ? 4.165 7.174 -27.728 1.00 97.44 369 ASP A C 1
ATOM 2940 O O . ASP A 1 369 ? 4.676 7.553 -26.671 1.00 97.44 369 ASP A O 1
ATOM 2944 N N . ASN A 1 370 ? 3.045 7.742 -28.188 1.00 98.12 370 ASN A N 1
ATOM 2945 C CA . ASN A 1 370 ? 2.371 8.841 -27.491 1.00 98.12 370 ASN A CA 1
ATOM 2946 C C . ASN A 1 370 ? 1.944 8.483 -26.053 1.00 98.12 370 ASN A C 1
ATOM 2948 O O . ASN A 1 370 ? 1.991 9.346 -25.175 1.00 98.12 370 ASN A O 1
ATOM 2952 N N . TRP A 1 371 ? 1.530 7.239 -25.790 1.00 97.94 371 TRP A N 1
ATOM 2953 C CA . TRP A 1 371 ? 1.128 6.790 -24.453 1.00 97.94 371 TRP A CA 1
ATOM 2954 C C . TRP A 1 371 ? 2.339 6.727 -23.519 1.00 97.94 371 TRP A C 1
ATOM 2956 O O . TRP A 1 371 ? 2.284 7.234 -22.392 1.00 97.94 371 TRP A O 1
ATOM 2966 N N . GLY A 1 372 ? 3.454 6.172 -23.998 1.00 98.25 372 GLY A N 1
ATOM 2967 C CA . GLY A 1 372 ? 4.706 6.107 -23.249 1.00 98.25 372 GLY A CA 1
ATOM 2968 C C . GLY A 1 372 ? 5.284 7.488 -22.962 1.00 98.25 372 GLY A C 1
ATOM 2969 O O . GLY A 1 372 ? 5.713 7.752 -21.834 1.00 98.25 372 GLY A O 1
ATOM 2970 N N . MET A 1 373 ? 5.229 8.396 -23.937 1.00 98.38 373 MET A N 1
ATOM 2971 C CA . MET A 1 373 ? 5.751 9.757 -23.795 1.00 98.38 373 MET A CA 1
ATOM 2972 C C . MET A 1 373 ? 4.900 10.636 -22.871 1.00 98.38 373 MET A C 1
ATOM 2974 O O . MET A 1 373 ? 5.450 11.406 -22.091 1.00 98.38 373 MET A O 1
ATOM 2978 N N . GLN A 1 374 ? 3.576 10.467 -22.818 1.00 98.19 374 GLN A N 1
ATOM 2979 C CA . GLN A 1 374 ? 2.758 11.149 -21.799 1.00 98.19 374 GLN A CA 1
ATOM 2980 C C . GLN A 1 374 ? 3.164 10.761 -20.367 1.00 98.19 374 GLN A C 1
ATOM 2982 O O . GLN A 1 374 ? 3.145 11.585 -19.448 1.00 98.19 374 GLN A O 1
ATOM 2987 N N . ARG A 1 375 ? 3.558 9.501 -20.161 1.00 98.62 375 ARG A N 1
ATOM 2988 C CA . ARG A 1 375 ? 4.049 9.005 -18.867 1.00 98.62 375 ARG A CA 1
ATOM 2989 C C . ARG A 1 375 ? 5.486 9.432 -18.592 1.00 98.62 375 ARG A C 1
ATOM 2991 O O . ARG A 1 375 ? 5.834 9.649 -17.433 1.00 98.62 375 ARG A O 1
ATOM 2998 N N . TYR A 1 376 ? 6.296 9.592 -19.636 1.00 98.75 376 TYR A N 1
ATOM 2999 C CA . TYR A 1 376 ? 7.627 10.187 -19.547 1.00 98.75 376 TYR A CA 1
ATOM 3000 C C . TYR A 1 376 ? 7.547 11.605 -18.972 1.00 98.75 376 TYR A C 1
ATOM 3002 O O . TYR A 1 376 ? 8.241 11.911 -18.006 1.00 98.75 376 TYR A O 1
ATOM 3010 N N . GLU A 1 377 ? 6.622 12.434 -19.462 1.00 98.62 377 GLU A N 1
ATOM 3011 C CA . GLU A 1 377 ? 6.402 13.788 -18.926 1.00 98.62 377 GLU A CA 1
ATOM 3012 C C . GLU A 1 377 ? 5.998 13.780 -17.443 1.00 98.62 377 GLU A C 1
ATOM 3014 O O . GLU A 1 377 ? 6.427 14.631 -16.660 1.00 98.62 377 GLU A O 1
ATOM 3019 N N . ALA A 1 378 ? 5.217 12.783 -17.015 1.00 98.56 378 ALA A N 1
ATOM 3020 C CA . ALA A 1 378 ? 4.885 12.618 -15.603 1.00 98.56 378 ALA A CA 1
ATOM 3021 C C . ALA A 1 378 ? 6.120 12.273 -14.748 1.00 98.56 378 ALA A C 1
ATOM 3023 O O . ALA A 1 378 ? 6.218 12.763 -13.626 1.00 98.56 378 ALA A O 1
ATOM 3024 N N . TRP A 1 379 ? 7.068 11.481 -15.267 1.00 98.81 379 TRP A N 1
ATOM 3025 C CA . TRP A 1 379 ? 8.352 11.224 -14.600 1.00 98.81 379 TRP A CA 1
ATOM 3026 C C . TRP A 1 379 ? 9.241 12.459 -14.543 1.00 98.81 379 TRP A C 1
ATOM 3028 O O . TRP A 1 379 ? 9.780 12.761 -13.479 1.00 98.81 379 TRP A O 1
ATOM 3038 N N . VAL A 1 380 ? 9.353 13.199 -15.649 1.00 98.62 380 VAL A N 1
ATOM 3039 C CA . VAL A 1 380 ? 10.101 14.463 -15.696 1.00 98.62 380 VAL A CA 1
ATOM 3040 C C . VAL A 1 380 ? 9.603 15.397 -14.596 1.00 98.62 380 VAL A C 1
ATOM 3042 O O . VAL A 1 380 ? 10.411 15.900 -13.816 1.00 98.62 380 VAL A O 1
ATOM 3045 N N . LYS A 1 381 ? 8.280 15.538 -14.446 1.00 98.19 381 LYS A N 1
ATOM 3046 C CA . LYS A 1 381 ? 7.681 16.355 -13.384 1.00 98.19 381 LYS A CA 1
ATOM 3047 C C . LYS A 1 381 ? 8.103 15.915 -11.978 1.00 98.19 381 LYS A C 1
ATOM 3049 O O . LYS A 1 381 ? 8.429 16.767 -11.151 1.00 98.19 381 LYS A O 1
ATOM 3054 N N . THR A 1 382 ? 8.164 14.611 -11.710 1.00 98.44 382 THR A N 1
ATOM 3055 C CA . THR A 1 382 ? 8.683 14.080 -10.438 1.00 98.44 382 THR A CA 1
ATOM 3056 C C . THR A 1 382 ? 10.128 14.512 -10.211 1.00 98.44 382 THR A C 1
ATOM 3058 O O . THR A 1 382 ? 10.453 15.058 -9.155 1.00 98.44 382 THR A O 1
ATOM 3061 N N . CYS A 1 383 ? 10.988 14.321 -11.215 1.00 98.38 383 CYS A N 1
ATOM 3062 C CA . CYS A 1 383 ? 12.414 14.643 -11.151 1.00 98.38 383 CYS A CA 1
ATOM 3063 C C . CYS A 1 383 ? 12.657 16.144 -10.943 1.00 98.38 383 CYS A C 1
ATOM 3065 O O . CYS A 1 383 ? 13.564 16.525 -10.198 1.00 98.38 383 CYS A O 1
ATOM 3067 N N . THR A 1 384 ? 11.815 16.996 -11.536 1.00 97.50 384 THR A N 1
ATOM 3068 C CA . THR A 1 384 ? 11.906 18.460 -11.408 1.00 97.50 384 THR A CA 1
ATOM 3069 C C . THR A 1 384 ? 11.535 19.006 -10.032 1.00 97.50 384 THR A C 1
ATOM 3071 O O . THR A 1 384 ? 11.677 20.200 -9.787 1.00 97.50 384 THR A O 1
ATOM 3074 N N . THR A 1 385 ? 11.142 18.142 -9.091 1.00 95.44 385 THR A N 1
ATOM 3075 C CA . THR A 1 385 ? 11.106 18.509 -7.666 1.00 95.44 385 THR A CA 1
ATOM 3076 C C . THR A 1 385 ? 12.499 18.902 -7.153 1.00 95.44 385 THR A C 1
ATOM 3078 O O . THR A 1 385 ? 12.603 19.691 -6.216 1.00 95.44 385 THR A O 1
ATOM 3081 N N . CYS A 1 386 ? 13.573 18.366 -7.753 1.00 95.88 386 CYS A N 1
ATOM 3082 C CA . CYS A 1 386 ? 14.952 18.603 -7.306 1.00 95.88 386 CYS A CA 1
ATOM 3083 C C . CYS A 1 386 ? 15.928 18.968 -8.434 1.00 95.88 386 CYS A C 1
ATOM 3085 O O . CYS A 1 386 ? 16.858 19.737 -8.202 1.00 95.88 386 CYS A O 1
ATOM 3087 N N . HIS A 1 387 ? 15.753 18.417 -9.635 1.00 98.12 387 HIS A N 1
ATOM 3088 C CA . HIS A 1 387 ? 16.676 18.611 -10.755 1.00 98.12 387 HIS A CA 1
ATOM 3089 C C . HIS A 1 387 ? 16.124 19.593 -11.788 1.00 98.12 387 HIS A C 1
ATOM 3091 O O . HIS A 1 387 ? 14.919 19.817 -11.869 1.00 98.12 387 HIS A O 1
ATOM 3097 N N . SER A 1 388 ? 16.995 20.144 -12.636 1.00 98.56 388 SER A N 1
ATOM 3098 C CA . SER A 1 388 ? 16.516 20.810 -13.845 1.00 98.56 388 SER A CA 1
ATOM 3099 C C . SER A 1 388 ? 15.835 19.798 -14.767 1.00 98.56 388 SER A C 1
ATOM 3101 O O . SER A 1 388 ? 16.198 18.619 -14.815 1.00 98.56 388 SER A O 1
ATOM 3103 N N . GLU A 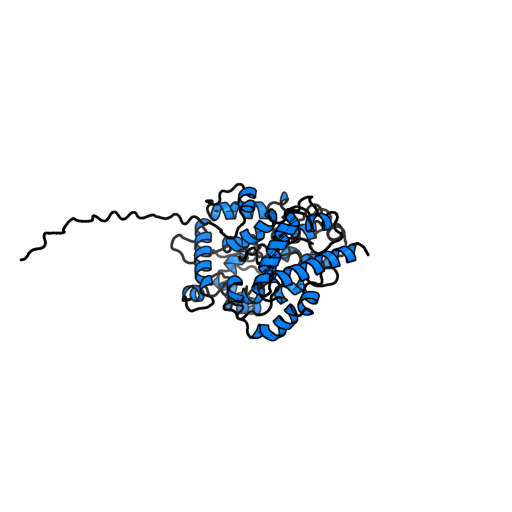1 389 ? 14.874 20.274 -15.554 1.00 98.62 389 GLU A N 1
ATOM 3104 C CA . GLU A 1 389 ? 14.208 19.456 -16.565 1.00 98.62 389 GLU A CA 1
ATOM 3105 C C . GLU A 1 389 ? 15.206 18.855 -17.566 1.00 98.62 389 GLU A C 1
ATOM 3107 O O . GLU A 1 389 ? 15.111 17.681 -17.915 1.00 98.62 389 GLU A O 1
ATOM 3112 N N . THR A 1 390 ? 16.215 19.629 -17.973 1.00 98.62 390 THR A N 1
ATOM 3113 C CA . THR A 1 390 ? 17.267 19.178 -18.894 1.00 98.62 390 THR A CA 1
ATOM 3114 C C . THR A 1 390 ? 18.054 17.988 -18.351 1.00 98.62 390 THR A C 1
ATOM 3116 O O . THR A 1 390 ? 18.280 17.027 -19.084 1.00 98.62 390 THR A O 1
ATOM 3119 N N . PHE A 1 391 ? 18.424 18.005 -17.067 1.00 98.75 391 PHE A N 1
ATOM 3120 C CA . PHE A 1 391 ? 19.109 16.881 -16.430 1.00 98.75 391 PHE A CA 1
ATOM 3121 C C . PHE A 1 391 ? 18.195 15.657 -16.335 1.00 98.75 391 PHE A C 1
ATOM 3123 O O . PHE A 1 391 ? 18.603 14.552 -16.691 1.00 98.75 391 PHE A O 1
ATOM 3130 N N . ALA A 1 392 ? 16.947 15.858 -15.895 1.00 98.69 392 ALA A N 1
ATOM 3131 C CA . ALA A 1 392 ? 15.967 14.783 -15.784 1.00 98.69 392 ALA A CA 1
ATOM 3132 C C . ALA A 1 392 ? 15.760 14.071 -17.128 1.00 98.69 392 ALA A C 1
ATOM 3134 O O . ALA A 1 392 ? 15.825 12.844 -17.193 1.00 98.69 392 ALA A O 1
ATOM 3135 N N . ARG A 1 393 ? 15.576 14.837 -18.209 1.00 98.75 393 ARG A N 1
ATOM 3136 C CA . ARG A 1 393 ? 15.396 14.288 -19.555 1.00 98.75 393 ARG A CA 1
ATOM 3137 C C . ARG A 1 393 ? 16.636 13.549 -20.049 1.00 98.75 393 ARG A C 1
ATOM 3139 O O . ARG A 1 393 ? 16.503 12.438 -20.543 1.00 98.75 393 ARG A O 1
ATOM 3146 N N . ALA A 1 394 ? 17.827 14.117 -19.863 1.00 98.81 394 ALA A N 1
ATOM 3147 C CA . ALA A 1 394 ? 19.067 13.463 -20.277 1.00 98.81 394 ALA A CA 1
ATOM 3148 C C . ALA A 1 394 ? 19.253 12.096 -19.594 1.00 98.81 394 ALA A C 1
ATOM 3150 O O . ALA A 1 394 ? 19.627 11.119 -20.243 1.00 98.81 394 ALA A O 1
ATOM 3151 N N . TYR A 1 395 ? 18.952 12.003 -18.294 1.00 98.75 395 TYR A N 1
ATOM 3152 C CA . TYR A 1 395 ? 19.077 10.747 -17.554 1.00 98.75 395 TYR A CA 1
ATOM 3153 C C . TYR A 1 395 ? 17.992 9.725 -17.927 1.00 98.75 395 TYR A C 1
ATOM 3155 O O . TYR A 1 395 ? 18.287 8.540 -18.074 1.00 98.75 395 TYR A O 1
ATOM 3163 N N . LEU A 1 396 ? 16.744 10.162 -18.121 1.00 98.75 396 LEU A N 1
ATOM 3164 C CA . LEU A 1 396 ? 15.658 9.276 -18.555 1.00 98.75 396 LEU A CA 1
ATOM 3165 C C . LEU A 1 396 ? 15.875 8.755 -19.985 1.00 98.75 396 LEU A C 1
ATOM 3167 O O . LEU A 1 396 ? 15.638 7.578 -20.244 1.00 98.75 396 LEU A O 1
ATOM 3171 N N . GLU A 1 397 ? 16.393 9.583 -20.895 1.00 98.62 397 GLU A N 1
ATOM 3172 C CA . GLU A 1 397 ? 16.787 9.151 -22.240 1.00 98.62 397 GLU A CA 1
ATOM 3173 C C . GLU A 1 397 ? 17.937 8.134 -22.194 1.00 98.62 397 GLU A C 1
ATOM 3175 O O . GLU A 1 397 ? 17.909 7.131 -22.911 1.00 98.62 397 GLU A O 1
ATOM 3180 N N . PHE A 1 398 ? 18.929 8.357 -21.324 1.00 98.62 398 PHE A N 1
ATOM 3181 C CA . PHE A 1 398 ? 20.004 7.395 -21.076 1.00 98.62 398 PHE A CA 1
ATOM 3182 C C . PHE A 1 398 ? 19.456 6.038 -20.605 1.00 98.62 398 PHE A C 1
ATOM 3184 O O . PHE A 1 398 ? 19.876 5.007 -21.134 1.00 98.62 398 PHE A O 1
ATOM 3191 N N . ILE A 1 399 ? 18.487 6.025 -19.682 1.00 98.31 399 ILE A N 1
ATOM 3192 C CA . ILE A 1 399 ? 17.815 4.795 -19.229 1.00 98.31 399 ILE A CA 1
ATOM 3193 C C . ILE A 1 399 ? 17.094 4.101 -20.391 1.00 98.31 399 ILE A C 1
ATOM 3195 O O . ILE A 1 399 ? 17.278 2.899 -20.589 1.00 98.31 399 ILE A O 1
ATOM 3199 N N . ASP A 1 400 ? 16.294 4.833 -21.168 1.00 98.69 400 ASP A N 1
ATOM 3200 C CA . ASP A 1 400 ? 15.495 4.261 -22.258 1.00 98.69 400 ASP A CA 1
ATOM 3201 C C . ASP A 1 400 ? 16.382 3.647 -23.358 1.00 98.69 400 ASP A C 1
ATOM 3203 O O . ASP A 1 400 ? 16.125 2.532 -23.829 1.00 98.69 400 ASP A O 1
ATOM 3207 N N . LYS A 1 401 ? 17.461 4.340 -23.743 1.00 98.44 401 LYS A N 1
ATOM 3208 C CA . LYS A 1 401 ? 18.433 3.833 -24.725 1.00 98.44 401 LYS A CA 1
ATOM 3209 C C . LYS A 1 401 ? 19.251 2.674 -24.172 1.00 98.44 401 LYS A C 1
ATOM 3211 O O . LYS A 1 401 ? 19.405 1.673 -24.861 1.00 98.44 401 LYS A O 1
ATOM 3216 N N . GLY A 1 402 ? 19.734 2.774 -22.933 1.00 98.69 402 GLY A N 1
ATOM 3217 C CA . GLY A 1 402 ? 20.473 1.696 -22.276 1.00 98.69 402 GLY A CA 1
ATOM 3218 C C . GLY A 1 402 ? 19.648 0.412 -22.173 1.00 98.69 402 GLY A C 1
ATOM 3219 O O . GLY A 1 402 ? 20.134 -0.660 -22.521 1.00 98.69 402 GLY A O 1
ATOM 3220 N N . THR A 1 403 ? 18.374 0.535 -21.794 1.00 98.56 403 THR A N 1
ATOM 3221 C CA . THR A 1 403 ? 17.426 -0.591 -21.741 1.00 98.56 403 THR A CA 1
ATOM 3222 C C . THR A 1 403 ? 17.201 -1.195 -23.127 1.00 98.56 403 THR A C 1
ATOM 3224 O O . THR A 1 403 ? 17.223 -2.412 -23.285 1.00 98.56 403 THR A O 1
ATOM 3227 N N . SER A 1 404 ? 17.048 -0.350 -24.149 1.00 98.19 404 SER A N 1
ATOM 3228 C CA . SER A 1 404 ? 16.884 -0.791 -25.537 1.00 98.19 404 SER A CA 1
ATOM 3229 C C . SER A 1 404 ? 18.113 -1.536 -26.065 1.00 98.19 404 SER A C 1
ATOM 3231 O O . SER A 1 404 ? 17.968 -2.606 -26.642 1.00 98.19 404 SER A O 1
ATOM 3233 N N . HIS A 1 405 ? 19.320 -1.021 -25.816 1.00 98.38 405 HIS A N 1
ATOM 3234 C CA . HIS A 1 405 ? 20.561 -1.699 -26.197 1.00 98.38 405 HIS A CA 1
ATOM 3235 C C . HIS A 1 405 ? 20.752 -3.018 -25.444 1.00 98.38 405 HIS A C 1
ATOM 3237 O O . HIS A 1 405 ? 21.272 -3.971 -26.011 1.00 98.38 405 HIS A O 1
ATOM 3243 N N . GLY A 1 406 ? 20.329 -3.080 -24.178 1.00 98.25 406 GLY A N 1
ATOM 3244 C CA . GLY A 1 406 ? 20.325 -4.320 -23.407 1.00 98.25 406 GLY A CA 1
ATOM 3245 C C . GLY A 1 406 ? 19.394 -5.381 -23.994 1.00 98.25 406 GLY A C 1
ATOM 3246 O O . GLY A 1 406 ? 19.708 -6.558 -23.904 1.00 98.25 406 GLY A O 1
ATOM 3247 N N . LEU A 1 407 ? 18.285 -4.972 -24.620 1.00 97.06 407 LEU A N 1
ATOM 3248 C CA . LEU A 1 407 ? 17.381 -5.875 -25.337 1.00 97.06 407 LEU A CA 1
ATOM 3249 C C . LEU A 1 407 ? 17.932 -6.307 -26.708 1.00 97.06 407 LEU A C 1
ATOM 3251 O O . LEU A 1 407 ? 17.627 -7.402 -27.165 1.00 97.06 407 LEU A O 1
ATOM 3255 N N . ASP A 1 408 ? 18.719 -5.448 -27.362 1.00 97.31 408 ASP A N 1
ATOM 3256 C CA . ASP A 1 408 ? 19.351 -5.736 -28.659 1.00 97.31 408 ASP A CA 1
ATOM 3257 C C . ASP A 1 408 ? 20.560 -6.690 -28.545 1.00 97.31 408 ASP A C 1
ATOM 3259 O O . ASP A 1 408 ? 21.012 -7.231 -29.557 1.00 97.31 408 ASP A O 1
ATOM 3263 N N . LYS A 1 409 ? 21.114 -6.863 -27.339 1.00 95.81 409 LYS A N 1
ATOM 3264 C CA . LYS A 1 409 ? 22.310 -7.665 -27.060 1.00 95.81 409 LYS A CA 1
ATOM 3265 C C . LYS A 1 409 ? 21.972 -9.106 -26.697 1.00 95.81 409 LYS A C 1
ATOM 3267 O O . LYS A 1 409 ? 22.772 -9.980 -27.118 1.00 95.81 409 LYS A O 1
#

Secondary structure (DSSP, 8-state):
--------------------------TTS-HHHHHHHT--TT--HHHHHHHHHHHHH-GGGT-TT-TTTTS----TTHHHHSHHHH----SS---EE-HHHHHHHHHHHSHHHHHHHHHSSTT-HHHHHT--TTSTTTHHHHHHHHHHHHHHHTTSS-TT-------HHHHHT-TT--S-EETTTT-----HHHHHTT-HHHHHHHHTHHHH---TT-SS-TT-SSSTTHHHHHHT-HHHHH-S-HHHHHHHHHHS-TTT-STTTTTTTT--HHHHTSGGGTTTTS-SSS--HHHHHHHSHHHHHHHHHGGGS-TTS-HHHHTTTT---S--HHHHHSEETTEE-S---TT-SS-S-TTSTTHHHHHHSHHHHHHHHHHHHHHTTTS-HHHHHHHHHHHHHHHHHHHH-

Sequence (409 aa):
MVNKFWLRCCLVVCGVMLAGTAQANFPSVPKETYEALNLDRSASPKEFHEALTKRYKDPGKGAGKGQYGQYWEPIPITKYLDPMSFYKPPQSVKEVATREQCVKCHADESPGWVITWKKSAHANLDKIRKLTPKDDTFYKKAKLEEIEANLRSIGKLGANEKLKEVGCIDCHVDINTTKKADHRVDLKMPTSDVCGNCHLMEYAERESERDTILWPKNQWPRGRPSHVLDWRANVETDIWAGMSQREIAEGCSICHTNQNKCDNCHTRHEFSVADSRKPEACGTCHSGADHNNWEAYNGSQHGLGYQASKGRWNFDLQLKDAVAKGGQKFPTCQSCHMEYQGKFSHNTVRKVRWANYPFVPGIREAVFDNWGMQRYEAWVKTCTTCHSETFARAYLEFIDKGTSHGLDK

pLDDT: mean 93.98, std 14.74, range [31.11, 98.88]

Solvent-accessible surface area (backbone atoms only — not comparable to full-atom values): 22970 Å² total; per-residue (Å²): 134,89,82,90,82,83,90,86,78,88,81,78,85,78,80,78,79,74,78,68,75,82,67,52,62,59,85,84,45,59,69,56,40,34,60,75,63,75,45,62,75,75,39,47,56,36,60,49,50,51,48,51,47,53,50,59,65,29,54,97,68,48,25,72,58,43,94,41,38,90,61,53,79,83,55,90,64,40,28,75,54,40,33,90,75,56,54,72,39,58,79,85,53,92,45,73,37,44,68,69,50,51,56,60,54,32,47,73,79,39,38,69,52,45,55,34,27,65,71,13,62,45,57,36,39,65,61,42,70,67,51,44,92,86,41,79,56,31,67,53,34,59,52,50,54,50,24,51,51,34,22,34,57,64,68,53,36,56,96,89,58,74,79,74,58,54,53,71,46,30,56,27,56,42,61,75,62,86,67,69,39,42,46,47,69,48,42,50,71,58,33,37,64,62,52,26,53,45,43,42,63,57,43,44,18,27,54,30,25,56,54,55,27,70,50,96,80,57,61,38,62,81,13,39,84,38,57,60,40,26,34,34,54,49,39,57,31,67,65,55,25,65,50,84,60,52,75,61,39,47,59,57,44,69,62,24,27,56,39,40,26,71,46,73,41,27,38,78,53,37,53,39,65,38,54,39,56,39,52,73,38,46,37,86,56,39,31,60,95,90,46,38,52,37,59,55,40,52,74,30,73,43,29,45,48,32,71,78,42,52,94,71,37,45,49,71,37,56,75,90,40,20,52,88,72,14,62,47,86,45,69,39,59,48,68,58,40,22,42,55,88,91,41,74,48,61,35,55,37,73,53,68,51,62,78,87,54,67,82,45,68,66,36,65,61,44,38,75,33,73,74,16,46,58,23,47,54,43,49,40,57,60,43,46,76,81,43,56,60,68,58,36,47,53,52,52,50,50,49,55,51,52,54,50,52,61,71,76,104

Nearest PDB structures (foldseek):
  4n4o-assembly1_E  TM=9.989E-01  e=2.506E-46  Nitrosomonas europaea
  1fgj-assembly1_A-3  TM=9.983E-01  e=3.290E-45  Nitrosomonas europaea
  1fgj-assembly2_B-2  TM=9.987E-01  e=6.897E-44  Nitrosomonas europaea
  6h5l-assembly1_A  TM=8.129E-01  e=3.126E-18  Candidatus Kuenenia stuttgartensis
  4n4j-assembly1_A  TM=8.807E-01  e=1.642E-14  Candidatus Kuenenia stuttgartensis

Mean predicted aligned error: 5.41 Å